Protein AF-A0A2V3ZXF5-F1 (afdb_monomer)

Foldseek 3Di:
DDDDDDDDDDDDDDDDDDDDDDDDDDDDPPPPPVPPDVCNVPPDDDPFKQKFKFKAWPVDVVRVVRRVLRRLLRSLVSVPLAQDCLFQLVVCVVVDDLSVVLVVVLSVVSSVPDDQKDWDDWDDDPTMTMTMIIHGPVVVVVVVVVLLVVLLVQLVVLLVQLVVCLVVLALLSNLQSLLVSCVSCSSPRRDQSWDDDPNDTDRSNVSSLVSNLCSCPQKAKEKVVQEAEDEAQAKGPAWIKIFIDRVPAAHFQFWKDKDWPFFDADWDDTFGAHRRNITTIIGGGGFGPDQKTKMKMWGPLCVSNVDPDPRSVVSNVVNDDTHMYMHIYGYDDDAFEEEEDEPPDDDPVLVVLVVVLVVVRRYDYDPDLVPGQKYKYKYKDKDWDDWDDDPVAIKTKIFMKIKIWIAGSPPRHTQDIDMDGGQIDIDGPPDDPVRRVVVSVVVVSVVCSVVVNVRSSVGHDDGDPPDDDDDDDDDDDDDDDDDPDDDDPDDDAPCAQWQFKQFCQVVAQQGPVPPRLFRFAFDPPQAFGWDQDALQSGGIWTFGAFRHKTKRQFDSCFWPAKKKKKWKWFAQAKWWQKAFPDPFPWTWMAHNVQWTWTKHAAPVGDMDIDTFNQVDRRNPRDIKMWMWTWHDDPQWIWIWIDILLHTRDTDIGRGDGGRHGRTMMMGQAYPNVRIGGGGIIRTIIMGSHGDDSVSSNVVNVVRD

Secondary structure (DSSP, 8-state):
---------------------S---------------GGGTSPPP-SSEEEEEEEEETTSTTHHHHHHHHHHHHHHHHT--PPPTTSHHHHHHTT-SHHHHHHHHHHHHHHHH----EEEEEEE-SSEEEEEEEEEHHHHHHHHHHHHHHHHHHHHHHHHHHHHHHHTT-HHHHHHHHHHHHHHHTT-TTS--EEEETTEEEEHHHHHHHHHHTTTTTEEEEEESSEEEE-TT---SSPEEEEEEETTEE-TT-EEEEEEEES-EEE-S-EE--TTSEEEE-EEEE----SEEEEEEEE-HHHHH----HHHHHHHTT------EEEEEEE---PEEEEEEE-SS--HHHHHHHHHHHHHTTEEE-S-GGG-SEEEEEEEEEEEEEEE--SSSPEEEEEEEEEEEEEETTT--EEEEEEEEEEEEEEETTS-HHHHHHHHHHHHHHHHHHHHHHHHTT------TT-PPPPP--------------------SS-TTEEEEE--TTSS---TTS-GGGPPEE-GGGPPEEES--TTSSS-EEEEESS--EEESS-S--SSS-EEEEEEEEEEEEEEEEEESSTTSSEEEE-TTSEEEEEEE-TTS-EEEEEEE-SS-SSSSSEEEEEEEEEE-SS-EEEEEEETTEEEEEEEE-------TT--EEESEETTTTEE-EEEEEEEEEESSPPPHHHHHHHHHHH-

Structure (mmCIF, N/CA/C/O backbone):
data_AF-A0A2V3ZXF5-F1
#
_entry.id   AF-A0A2V3ZXF5-F1
#
loop_
_atom_site.group_PDB
_atom_site.id
_atom_site.type_symbol
_atom_site.label_atom_id
_atom_site.label_alt_id
_atom_site.label_comp_id
_atom_site.label_asym_id
_atom_site.label_entity_id
_atom_site.label_seq_id
_atom_site.pdbx_PDB_ins_code
_atom_site.Cartn_x
_atom_site.Cartn_y
_atom_site.Cartn_z
_atom_site.occupancy
_atom_site.B_iso_or_equiv
_atom_site.auth_seq_id
_atom_site.auth_comp_id
_atom_site.auth_asym_id
_atom_site.auth_atom_id
_atom_site.pdbx_PDB_model_num
ATOM 1 N N . MET A 1 1 ? -70.735 -18.512 -19.582 1.00 36.88 1 MET A N 1
ATOM 2 C CA . MET A 1 1 ? -70.522 -19.973 -19.599 1.00 36.88 1 MET A CA 1
ATOM 3 C C . MET A 1 1 ? -70.845 -20.472 -18.200 1.00 36.88 1 MET A C 1
ATOM 5 O O . MET A 1 1 ? -70.340 -19.897 -17.247 1.00 36.88 1 MET A O 1
ATOM 9 N N . ASN A 1 2 ? -71.809 -21.387 -18.110 1.00 31.55 2 ASN A N 1
ATOM 10 C CA . ASN A 1 2 ? -72.437 -21.898 -16.887 1.00 31.55 2 ASN A CA 1
ATOM 11 C C . ASN A 1 2 ? -71.451 -22.500 -15.875 1.00 31.55 2 ASN A C 1
ATOM 13 O O . ASN A 1 2 ? -70.348 -22.866 -16.258 1.00 31.55 2 ASN A O 1
ATOM 17 N N . PHE A 1 3 ? -71.940 -22.656 -14.638 1.00 29.50 3 PHE A N 1
ATOM 18 C CA . PHE A 1 3 ? -71.774 -23.775 -13.683 1.00 29.50 3 PHE A CA 1
ATOM 19 C C . PHE A 1 3 ? -71.417 -23.253 -12.281 1.00 29.50 3 PHE A C 1
ATOM 21 O O . PHE A 1 3 ? -70.541 -22.415 -12.141 1.00 29.50 3 PHE A O 1
ATOM 28 N N . LEU A 1 4 ? -71.964 -23.744 -11.172 1.00 30.19 4 LEU A N 1
ATOM 29 C CA . LEU A 1 4 ? -73.236 -24.394 -10.863 1.00 30.19 4 LEU A CA 1
ATOM 30 C C . LEU A 1 4 ? -73.344 -24.303 -9.334 1.00 30.19 4 LEU A C 1
ATOM 32 O O . LEU A 1 4 ? -72.356 -24.479 -8.625 1.00 30.19 4 LEU A O 1
ATOM 36 N N . VAL A 1 5 ? -74.535 -23.993 -8.837 1.00 32.97 5 VAL A N 1
ATOM 37 C CA . VAL A 1 5 ? -74.861 -23.951 -7.410 1.00 32.97 5 VAL A CA 1
ATOM 38 C C . VAL A 1 5 ? -74.824 -25.366 -6.842 1.00 32.97 5 VAL A C 1
ATOM 40 O O . VAL A 1 5 ? -75.527 -26.229 -7.358 1.00 32.97 5 VAL A O 1
ATOM 43 N N . LEU A 1 6 ? -74.119 -25.591 -5.730 1.00 31.28 6 LEU A N 1
ATOM 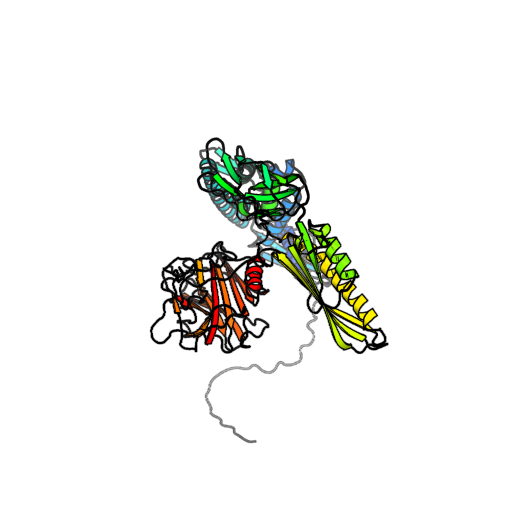44 C CA . LEU A 1 6 ? -74.412 -26.715 -4.842 1.00 31.28 6 LEU A CA 1
ATOM 45 C C . LEU A 1 6 ? -74.282 -26.307 -3.373 1.00 31.28 6 LEU A C 1
ATOM 47 O O . LEU A 1 6 ? -73.285 -25.773 -2.902 1.00 31.28 6 LEU A O 1
ATOM 51 N N . ASN A 1 7 ? -75.390 -26.564 -2.697 1.00 29.70 7 ASN A N 1
ATOM 52 C CA . ASN A 1 7 ? -75.781 -26.229 -1.345 1.00 29.70 7 ASN A CA 1
ATOM 53 C C . ASN A 1 7 ? -75.488 -27.434 -0.434 1.00 29.70 7 ASN A C 1
ATOM 55 O O . ASN A 1 7 ? -75.840 -28.553 -0.813 1.00 29.70 7 ASN A O 1
ATOM 59 N N . LYS A 1 8 ? -74.939 -27.238 0.774 1.00 32.84 8 LYS A N 1
ATOM 60 C CA . LYS A 1 8 ? -75.221 -28.138 1.908 1.00 32.84 8 LYS A CA 1
ATOM 61 C C . LYS A 1 8 ? -74.955 -27.488 3.270 1.00 32.84 8 LYS A C 1
ATOM 63 O O . LYS A 1 8 ? -73.946 -26.836 3.499 1.00 32.84 8 LYS A O 1
ATOM 68 N N . LYS A 1 9 ? -75.944 -27.698 4.140 1.00 31.55 9 LYS A N 1
ATOM 69 C CA . LYS A 1 9 ? -76.177 -27.151 5.482 1.00 31.55 9 LYS A CA 1
ATOM 70 C C . LYS A 1 9 ? -75.156 -27.614 6.532 1.00 31.55 9 LYS A C 1
ATOM 72 O O . LYS A 1 9 ? -74.764 -28.776 6.525 1.00 31.55 9 LYS A O 1
ATOM 77 N N . GLY A 1 10 ? -74.903 -26.751 7.519 1.00 29.62 10 GLY A N 1
ATOM 78 C CA . GLY A 1 10 ? -74.313 -27.092 8.819 1.00 29.62 10 GLY A CA 1
ATOM 79 C C . GLY A 1 10 ? -74.367 -25.907 9.794 1.00 29.62 10 GLY A C 1
ATOM 80 O O . GLY A 1 10 ? -73.626 -24.950 9.644 1.00 29.62 10 GLY A O 1
ATOM 81 N N . THR A 1 11 ? -75.294 -25.972 10.748 1.00 31.72 11 THR A N 1
ATOM 82 C CA . THR A 1 11 ? -75.564 -25.099 11.918 1.00 31.72 11 THR A CA 1
ATOM 83 C C . THR A 1 11 ? -74.302 -24.680 12.704 1.00 31.72 11 THR A C 1
ATOM 85 O O . THR A 1 11 ? -73.420 -25.512 12.860 1.00 31.72 11 THR A O 1
ATOM 88 N N . SER A 1 12 ? -74.144 -23.474 13.281 1.00 32.31 12 SER A N 1
ATOM 89 C CA . SER A 1 12 ? -74.841 -22.954 14.482 1.00 32.31 12 SER A CA 1
ATOM 90 C C . SER A 1 12 ? -74.330 -21.530 14.856 1.00 32.31 12 SER A C 1
ATOM 92 O O . SER A 1 12 ? -73.117 -21.372 14.867 1.00 32.31 12 SER A O 1
ATOM 94 N N . ARG A 1 13 ? -75.238 -20.598 15.251 1.00 30.70 13 ARG A N 1
ATOM 95 C CA . ARG A 1 13 ? -75.102 -19.402 16.159 1.00 30.70 13 ARG A CA 1
ATOM 96 C C . ARG A 1 13 ? -73.956 -18.387 15.864 1.00 30.70 13 ARG A C 1
ATOM 98 O O . ARG A 1 13 ? -72.824 -18.787 15.704 1.00 30.70 13 ARG A O 1
ATOM 105 N N . SER A 1 14 ? -74.098 -17.054 15.832 1.00 31.34 14 SER A N 1
ATOM 106 C CA . SER A 1 14 ? -75.014 -16.101 16.484 1.00 31.34 14 SER A CA 1
ATOM 107 C C . SER A 1 14 ? -74.796 -14.654 15.968 1.00 31.34 14 SER A C 1
ATOM 109 O O . SER A 1 14 ? -73.681 -14.287 15.618 1.00 31.34 14 SER A O 1
ATOM 111 N N . SER A 1 15 ? -75.866 -13.847 16.042 1.00 33.00 15 SER A N 1
ATOM 112 C CA . SER A 1 15 ? -75.938 -12.386 16.292 1.00 33.00 15 SER A CA 1
ATOM 113 C C . SER A 1 15 ? -75.373 -11.347 15.295 1.00 33.00 15 SER A C 1
ATOM 115 O O . SER A 1 15 ? -74.208 -10.973 15.347 1.00 33.00 15 SER A O 1
ATOM 117 N N . LEU A 1 16 ? -76.306 -10.763 14.525 1.00 35.88 16 LEU A N 1
ATOM 118 C CA . LEU A 1 16 ? -76.646 -9.322 14.504 1.00 35.88 16 LEU A CA 1
ATOM 119 C C . LEU A 1 16 ? -75.506 -8.292 14.410 1.00 35.88 16 LEU A C 1
ATOM 121 O O . LEU A 1 16 ? -75.200 -7.680 15.419 1.00 35.88 16 LEU A O 1
ATOM 125 N N . TRP A 1 17 ? -75.019 -7.972 13.207 1.00 33.84 17 TRP A N 1
ATOM 126 C CA . TRP A 1 17 ? -74.450 -6.646 12.895 1.00 33.84 17 TRP A CA 1
ATOM 127 C C . TRP A 1 17 ? -74.629 -6.351 11.400 1.00 33.84 17 TRP A C 1
ATOM 129 O O . TRP A 1 17 ? -73.886 -6.874 10.581 1.00 33.84 17 TRP A O 1
ATOM 139 N N . THR A 1 18 ? -75.641 -5.564 11.026 1.00 36.12 18 THR A N 1
ATOM 140 C CA . THR A 1 18 ? -75.717 -4.803 9.757 1.00 36.12 18 THR A CA 1
ATOM 141 C C . THR A 1 18 ? -77.003 -3.979 9.758 1.00 36.12 18 THR A C 1
ATOM 143 O O . THR A 1 18 ? -78.056 -4.507 9.431 1.00 36.12 18 THR A O 1
ATOM 146 N N . LEU A 1 19 ? -76.922 -2.707 10.163 1.00 32.91 19 LEU A N 1
ATOM 147 C CA . LEU A 1 19 ? -77.735 -1.575 9.670 1.00 32.91 19 LEU A CA 1
ATOM 148 C C . LEU A 1 19 ? -77.515 -0.358 10.580 1.00 32.91 19 LEU A C 1
ATOM 150 O O . LEU A 1 19 ? -78.303 -0.068 11.470 1.00 32.91 19 LEU A O 1
ATOM 154 N N . ALA A 1 20 ? -76.412 0.348 10.348 1.00 34.75 20 ALA A N 1
ATOM 155 C CA . ALA A 1 20 ? -76.248 1.747 10.744 1.00 34.75 20 ALA A CA 1
ATOM 156 C C . ALA A 1 20 ? -75.218 2.400 9.810 1.00 34.75 20 ALA A C 1
ATOM 158 O O . ALA A 1 20 ? -74.163 2.871 10.227 1.00 34.75 20 ALA A O 1
ATOM 159 N N . LEU A 1 21 ? -75.512 2.350 8.509 1.00 36.75 21 LEU A N 1
ATOM 160 C CA . LEU A 1 21 ? -74.879 3.197 7.508 1.00 36.75 21 LEU A CA 1
ATOM 161 C C . LEU A 1 21 ? -75.778 4.434 7.351 1.00 36.75 21 LEU A C 1
ATOM 163 O O . LEU A 1 21 ? -76.959 4.291 7.049 1.00 36.75 21 LEU A O 1
ATOM 167 N N . CYS A 1 22 ? -75.190 5.615 7.545 1.00 36.88 22 CYS A N 1
ATOM 168 C CA . CYS A 1 22 ? -75.710 6.928 7.146 1.00 36.88 22 CYS A CA 1
ATOM 169 C C . CYS A 1 22 ? -76.937 7.478 7.901 1.00 36.88 22 CYS A C 1
ATOM 171 O O . CYS A 1 22 ? -78.031 7.481 7.356 1.00 36.88 22 CYS A O 1
ATOM 173 N N . LEU A 1 23 ? -76.733 8.048 9.099 1.00 34.03 23 LEU A N 1
ATOM 174 C CA . LEU A 1 23 ? -77.151 9.422 9.461 1.00 34.03 23 LEU A CA 1
ATOM 175 C C . LEU A 1 23 ? -76.844 9.698 10.948 1.00 34.03 23 LEU A C 1
ATOM 177 O O . LEU A 1 23 ? -77.676 9.510 11.827 1.00 34.03 23 LEU A O 1
ATOM 181 N N . LEU A 1 24 ? -75.633 10.177 11.226 1.00 36.59 24 LEU A N 1
ATOM 182 C CA . LEU A 1 24 ? -75.363 11.091 12.341 1.00 36.59 24 LEU A CA 1
ATOM 183 C C . LEU A 1 24 ? -74.198 11.981 11.903 1.00 36.59 24 LEU A C 1
ATOM 185 O O . LEU A 1 24 ? -73.024 11.746 12.172 1.00 36.59 24 LEU A O 1
ATOM 189 N N . LEU A 1 25 ? -74.587 12.948 11.074 1.00 37.50 25 LEU A N 1
ATOM 190 C CA . LEU A 1 25 ? -73.846 14.155 10.750 1.00 37.50 25 LEU A CA 1
ATOM 191 C C . LEU A 1 25 ? -73.478 14.914 12.035 1.00 37.50 25 LEU A C 1
ATOM 193 O O . LEU A 1 25 ? -74.289 14.996 12.955 1.00 37.50 25 LEU A O 1
ATOM 197 N N . LEU A 1 26 ? -72.306 15.555 11.988 1.00 42.88 26 LEU A N 1
ATOM 198 C CA . LEU A 1 26 ? -71.862 16.668 12.838 1.00 42.88 26 LEU A CA 1
ATOM 199 C C . LEU A 1 26 ? -71.479 16.320 14.285 1.00 42.88 26 LEU A C 1
ATOM 201 O O . LEU A 1 26 ? -72.144 16.709 15.239 1.00 42.88 26 LEU A O 1
ATOM 205 N N . ILE A 1 27 ? -70.291 15.735 14.448 1.00 37.25 27 ILE A N 1
ATOM 206 C CA . ILE A 1 27 ? -69.413 16.149 15.549 1.00 37.25 27 ILE A CA 1
ATOM 207 C C . ILE A 1 27 ? -68.426 17.142 14.923 1.00 37.25 27 ILE A C 1
ATOM 209 O O . ILE A 1 27 ? -67.790 16.790 13.925 1.00 37.25 27 ILE A O 1
ATOM 213 N N . PRO A 1 28 ? -68.320 18.387 15.418 1.00 38.19 28 PRO A N 1
ATOM 214 C CA . PRO A 1 28 ? -67.318 19.307 14.916 1.00 38.19 28 PRO A CA 1
ATOM 215 C C . PRO A 1 28 ? -65.951 18.662 15.139 1.00 38.19 28 PRO A C 1
ATOM 217 O O . PRO A 1 28 ? -65.653 18.190 16.237 1.00 38.19 28 PRO A O 1
ATOM 220 N N . ILE A 1 29 ? -65.119 18.656 14.099 1.00 43.66 29 ILE A N 1
ATOM 221 C CA . ILE A 1 29 ? -63.675 18.547 14.274 1.00 43.66 29 ILE A CA 1
ATOM 222 C C . ILE A 1 29 ? -63.317 19.758 15.131 1.00 43.66 29 ILE A C 1
ATOM 224 O O . ILE A 1 29 ? -63.171 20.871 14.627 1.00 43.66 29 ILE A O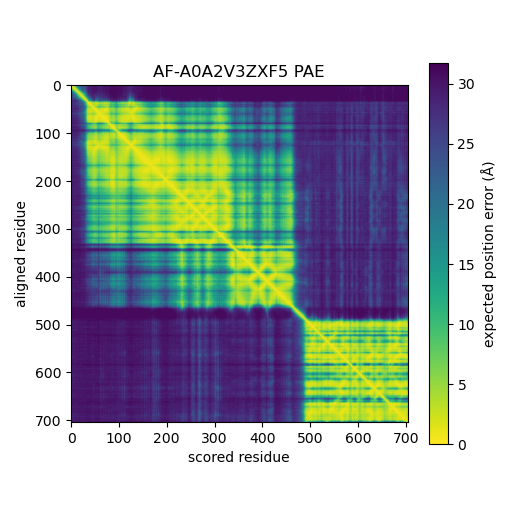 1
ATOM 228 N N . GLN A 1 30 ? -63.264 19.577 16.449 1.00 36.12 30 GLN A N 1
ATOM 229 C CA . GLN A 1 30 ? -62.497 20.485 17.271 1.00 36.12 30 GLN A CA 1
ATOM 230 C C . GLN A 1 30 ? -61.084 20.383 16.707 1.00 36.12 30 GLN A C 1
ATOM 232 O O . GLN A 1 30 ? -60.454 19.328 16.794 1.00 36.12 30 GLN A O 1
ATOM 237 N N . LEU A 1 31 ? -60.613 21.465 16.079 1.00 41.88 31 LEU A N 1
ATOM 238 C CA . LEU A 1 31 ? -59.192 21.763 16.067 1.00 41.88 31 LEU A CA 1
ATOM 239 C C . LEU A 1 31 ? -58.763 21.676 17.533 1.00 41.88 31 LEU A C 1
ATOM 241 O O . LEU A 1 31 ? -58.935 22.623 18.300 1.00 41.88 31 LEU A O 1
ATOM 245 N N . ILE A 1 32 ? -58.241 20.524 17.942 1.00 42.44 32 ILE A N 1
ATOM 246 C CA . ILE A 1 32 ? -57.377 20.463 19.105 1.00 42.44 32 ILE A CA 1
ATOM 247 C C . ILE A 1 32 ? -56.111 21.153 18.613 1.00 42.44 32 ILE A C 1
ATOM 249 O O . ILE A 1 32 ? -55.186 20.512 18.124 1.00 42.44 32 ILE A O 1
ATOM 253 N N . GLY A 1 33 ? -56.098 22.487 18.673 1.00 46.69 33 GLY A N 1
ATOM 254 C CA . GLY A 1 33 ? -54.840 23.195 18.797 1.00 46.69 33 GLY A CA 1
ATOM 255 C C . GLY A 1 33 ? -54.196 22.596 20.033 1.00 46.69 33 GLY A C 1
ATOM 256 O O . GLY A 1 33 ? -54.670 22.836 21.143 1.00 46.69 33 GLY A O 1
ATOM 257 N N . GLN A 1 34 ? -53.218 21.707 19.851 1.00 55.84 34 GLN A N 1
ATOM 258 C CA . GLN A 1 34 ? -52.458 21.196 20.976 1.00 55.84 34 GLN A CA 1
ATOM 259 C C . GLN A 1 34 ? -51.817 22.410 21.633 1.00 55.84 34 GLN A C 1
ATOM 261 O O . GLN A 1 34 ? -50.900 23.008 21.064 1.00 55.84 34 GLN A O 1
ATOM 266 N N . ASN A 1 35 ? -52.364 22.812 22.785 1.00 73.00 35 ASN A N 1
ATOM 267 C CA . ASN A 1 35 ? -51.832 23.899 23.591 1.00 73.00 35 ASN A CA 1
ATOM 268 C C . ASN A 1 35 ? -50.323 23.704 23.686 1.00 73.00 35 ASN A C 1
ATOM 270 O O . ASN A 1 35 ? -49.879 22.649 24.135 1.00 73.00 35 ASN A O 1
ATOM 274 N N . ARG A 1 36 ? -49.562 24.695 23.204 1.00 84.44 36 ARG A N 1
ATOM 275 C CA . ARG A 1 36 ? -48.101 24.636 23.125 1.00 84.44 36 ARG A CA 1
ATOM 276 C C . ARG A 1 36 ? -47.545 24.159 24.476 1.00 84.44 36 ARG A C 1
ATOM 278 O O . ARG A 1 36 ? -47.719 24.882 25.462 1.00 84.44 36 ARG A O 1
ATOM 285 N N . PRO A 1 37 ? -46.911 22.974 24.544 1.00 87.50 37 PRO A N 1
ATOM 286 C CA . PRO A 1 37 ? -46.410 22.434 25.794 1.00 87.50 37 PRO A CA 1
ATOM 287 C C . PRO A 1 37 ? -45.409 23.387 26.438 1.00 87.50 37 PRO A C 1
ATOM 289 O O . PRO A 1 37 ? -44.648 24.075 25.749 1.00 87.50 37 PRO A O 1
ATOM 292 N N . SER A 1 38 ? -45.375 23.409 27.769 1.00 87.75 38 SER A N 1
ATOM 293 C CA . SER A 1 38 ? -44.480 24.297 28.518 1.00 87.75 38 SER A CA 1
ATOM 294 C C . SER A 1 38 ? -43.011 24.085 28.148 1.00 87.75 38 SER A C 1
ATOM 296 O O . SER A 1 38 ? -42.277 25.065 28.060 1.00 87.75 38 SER A O 1
ATOM 298 N N . TRP A 1 39 ? -42.602 22.852 27.823 1.00 89.94 39 TRP A N 1
ATOM 299 C CA . TRP A 1 39 ? -41.227 22.526 27.431 1.00 89.94 39 TRP A CA 1
ATOM 300 C C . TRP A 1 39 ? -40.775 23.168 26.108 1.00 89.94 39 TRP A C 1
ATOM 302 O O . TRP A 1 39 ? -39.578 23.337 25.888 1.00 89.94 39 TRP A O 1
ATOM 312 N N . VAL A 1 40 ? -41.715 23.574 25.244 1.00 88.62 40 VAL A N 1
ATOM 313 C CA . VAL A 1 40 ? -41.435 24.323 24.001 1.00 88.62 40 VAL A CA 1
ATOM 314 C C . VAL A 1 40 ? -41.156 25.807 24.296 1.00 88.62 40 VAL A C 1
ATOM 316 O O . VAL A 1 40 ? -40.613 26.530 23.460 1.00 88.62 40 VAL A O 1
ATOM 319 N N . SER A 1 41 ? -41.552 26.290 25.475 1.00 85.81 41 SER A N 1
ATOM 320 C CA . SER A 1 41 ? -41.386 27.685 25.908 1.00 85.81 41 SER A CA 1
ATOM 321 C C . SER A 1 41 ? -40.292 27.841 26.968 1.00 85.81 41 SER A C 1
ATOM 323 O O . SER A 1 41 ? -39.638 28.880 27.024 1.00 85.81 41 SER A O 1
ATOM 325 N N . SER A 1 42 ? -40.065 26.824 27.801 1.00 85.69 42 SER A N 1
ATOM 326 C CA . SER A 1 42 ? -39.027 26.807 28.829 1.00 85.69 42 SER A CA 1
ATOM 327 C C . SER A 1 42 ? -38.438 25.408 29.007 1.00 85.69 42 SER A C 1
ATOM 329 O O . SER A 1 42 ? -39.150 24.412 29.071 1.00 85.69 42 SER A O 1
ATOM 331 N N . ARG A 1 43 ? -37.109 25.317 29.110 1.00 86.88 43 ARG A N 1
ATOM 332 C CA . ARG A 1 43 ? -36.408 24.035 29.246 1.00 86.88 43 ARG A CA 1
ATOM 333 C C . ARG A 1 43 ? -36.792 23.330 30.562 1.00 86.88 43 ARG A C 1
ATOM 335 O O . ARG A 1 43 ? -36.632 23.936 31.624 1.00 86.88 43 ARG A O 1
ATOM 342 N N . PRO A 1 44 ? -37.216 22.054 30.533 1.00 86.69 44 PRO A N 1
ATOM 343 C CA . PRO A 1 44 ? -37.439 21.266 31.741 1.00 86.69 44 PRO A CA 1
ATOM 344 C C . PRO A 1 44 ? -36.143 21.078 32.538 1.00 86.69 44 PRO A C 1
ATOM 346 O O . PRO A 1 44 ? -35.110 20.705 31.980 1.00 86.69 44 PRO A O 1
ATOM 349 N N . ILE A 1 45 ? -36.196 21.301 33.853 1.00 79.81 45 ILE A N 1
ATOM 350 C CA . ILE A 1 45 ? -35.087 21.005 34.770 1.00 79.81 45 ILE A CA 1
ATOM 351 C C . ILE A 1 45 ? -35.380 19.665 35.437 1.00 79.81 45 ILE A C 1
ATOM 353 O O . ILE A 1 45 ? -36.367 19.533 36.158 1.00 79.81 45 ILE A O 1
ATOM 357 N N . ASN A 1 46 ? -34.517 18.673 35.212 1.00 82.56 46 ASN A N 1
ATOM 358 C CA . ASN A 1 46 ? -34.659 17.350 35.808 1.00 82.56 46 ASN A CA 1
ATOM 359 C C . ASN A 1 46 ? -33.340 16.882 36.444 1.00 82.56 46 ASN A C 1
ATOM 361 O O . ASN A 1 46 ? -32.276 16.895 35.819 1.00 82.56 46 ASN A O 1
ATOM 365 N N . THR A 1 47 ? -33.407 16.461 37.707 1.00 85.25 47 THR A N 1
ATOM 366 C CA . THR A 1 47 ? -32.248 15.964 38.465 1.00 85.25 47 THR A CA 1
ATOM 367 C C . THR A 1 47 ? -31.820 14.559 38.038 1.00 85.25 47 THR A C 1
ATOM 369 O O . THR A 1 47 ? -30.638 14.239 38.140 1.00 85.25 47 THR A O 1
ATOM 372 N N . MET A 1 48 ? -32.744 13.752 37.511 1.00 89.81 48 MET A N 1
ATOM 373 C CA . MET A 1 48 ? -32.517 12.367 37.086 1.00 89.81 48 MET A CA 1
ATOM 374 C C . MET A 1 48 ? -32.199 12.228 35.596 1.00 89.81 48 MET A C 1
ATOM 376 O O . MET A 1 48 ? -31.564 11.251 35.208 1.00 89.81 48 MET A O 1
ATOM 380 N N . TYR A 1 49 ? -32.601 13.190 34.762 1.00 91.75 49 TYR A N 1
ATOM 381 C CA . TYR A 1 49 ? -32.465 13.093 33.307 1.00 91.75 49 TYR A CA 1
ATOM 382 C C . TYR A 1 49 ? -31.700 14.270 32.705 1.00 91.75 49 TYR A C 1
ATOM 384 O O . TYR A 1 49 ? -31.880 15.417 33.116 1.00 91.75 49 TYR A O 1
ATOM 392 N N . TYR A 1 50 ? -30.853 13.980 31.719 1.00 91.31 50 TYR A N 1
ATOM 393 C CA . TYR A 1 50 ? -30.436 14.952 30.714 1.00 91.31 50 TYR A CA 1
ATOM 394 C C . TYR A 1 50 ? -31.600 15.181 29.750 1.00 91.31 50 TYR A C 1
ATOM 396 O O . TYR A 1 50 ? -32.344 14.249 29.450 1.00 91.31 50 TYR A O 1
ATOM 404 N N . THR A 1 51 ? -31.760 16.408 29.276 1.00 91.94 51 THR A N 1
ATOM 405 C CA . THR A 1 51 ? -32.828 16.863 28.386 1.00 91.94 51 THR A CA 1
ATOM 406 C C . THR A 1 51 ? -32.227 17.395 27.089 1.00 91.94 51 THR A C 1
ATOM 408 O O . THR A 1 51 ? -31.297 18.199 27.100 1.00 91.94 51 THR A O 1
ATOM 411 N N . GLY A 1 52 ? -32.772 16.953 25.959 1.00 93.38 52 GLY A N 1
ATOM 412 C CA . GLY A 1 52 ? -32.423 17.447 24.632 1.00 93.38 52 GLY A CA 1
ATOM 413 C C . GLY A 1 52 ? -33.667 17.869 23.874 1.00 93.38 52 GLY A C 1
ATOM 414 O O . GLY A 1 52 ? -34.569 17.058 23.670 1.00 93.38 52 GLY A O 1
ATOM 415 N N . ILE A 1 53 ? -33.716 19.124 23.443 1.00 94.50 53 ILE A N 1
ATOM 416 C CA . ILE A 1 53 ? -34.832 19.693 22.690 1.00 94.50 53 ILE A CA 1
ATOM 417 C C . ILE A 1 53 ? -34.331 20.115 21.313 1.00 94.50 53 ILE A C 1
ATOM 419 O O . ILE A 1 53 ? -33.276 20.731 21.165 1.00 94.50 53 ILE A O 1
ATOM 423 N N . GLY A 1 54 ? -35.083 19.760 20.277 1.00 95.56 54 GLY A N 1
ATOM 424 C CA . GLY A 1 54 ? -34.720 20.059 18.900 1.00 95.56 54 GLY A CA 1
ATOM 425 C C . GLY A 1 54 ? -35.896 20.564 18.093 1.00 95.56 54 GLY A C 1
ATOM 426 O O . GLY A 1 54 ? -37.018 20.101 18.264 1.00 95.56 54 GLY A O 1
ATOM 427 N N . TYR A 1 55 ? -35.599 21.496 17.192 1.00 95.12 55 TYR A N 1
ATOM 428 C CA . TYR A 1 55 ? -36.576 22.211 16.378 1.00 95.12 55 TYR A CA 1
ATOM 429 C C . TYR A 1 55 ? -36.147 22.253 14.907 1.00 95.12 55 TYR A C 1
ATOM 431 O O . TYR A 1 55 ? -34.979 22.525 14.591 1.00 95.12 55 TYR A O 1
ATOM 439 N N . ALA A 1 56 ? -37.097 22.044 14.004 1.00 97.12 56 ALA A N 1
ATOM 440 C CA . ALA A 1 56 ? -36.940 22.319 12.583 1.00 97.12 56 ALA A CA 1
ATOM 441 C C . ALA A 1 56 ? -38.208 22.952 12.002 1.00 97.12 56 ALA A C 1
ATOM 443 O O . ALA A 1 56 ? -39.316 22.691 12.473 1.00 97.12 56 ALA A O 1
ATOM 444 N N . GLU A 1 57 ? -38.032 23.753 10.956 1.00 96.19 57 GLU A N 1
ATOM 445 C CA . GLU A 1 57 ? -39.154 24.256 10.166 1.00 96.19 57 GLU A CA 1
ATOM 446 C C . GLU A 1 57 ? -39.641 23.156 9.230 1.00 96.19 57 GLU A C 1
ATOM 448 O O . GLU A 1 57 ? -38.833 22.482 8.590 1.00 96.19 57 GLU A O 1
ATOM 453 N N . LYS A 1 58 ? -40.958 23.005 9.089 1.00 94.25 58 LYS A N 1
ATOM 454 C CA . LYS A 1 58 ? -41.565 22.045 8.154 1.00 94.25 58 LYS A CA 1
ATOM 455 C C . LYS A 1 58 ? -41.292 22.375 6.684 1.00 94.25 58 LYS A C 1
ATOM 457 O O . LYS A 1 58 ? -41.456 21.515 5.827 1.00 94.25 58 LYS A O 1
ATOM 462 N N . SER A 1 59 ? -40.849 23.602 6.402 1.00 95.00 59 SER A N 1
ATOM 463 C CA . SER A 1 59 ? -40.350 24.034 5.091 1.00 95.00 59 SER A CA 1
ATOM 464 C C . SER A 1 59 ? -39.058 23.314 4.683 1.00 95.00 59 SER A C 1
ATOM 466 O O . SER A 1 59 ? -38.747 23.231 3.495 1.00 95.00 59 SER A O 1
ATOM 468 N N . GLN A 1 60 ? -38.293 22.802 5.652 1.00 94.31 60 GLN A N 1
ATOM 469 C CA . GLN A 1 60 ? -37.019 22.137 5.414 1.00 94.31 60 GLN A CA 1
ATOM 470 C C . GLN A 1 60 ? -37.241 20.675 5.026 1.00 94.31 60 GLN A C 1
ATOM 472 O O . GLN A 1 60 ? -37.975 19.936 5.685 1.00 94.31 60 GLN A O 1
ATOM 477 N N . GLU A 1 61 ? -36.549 20.224 3.981 1.00 91.75 61 GLU A N 1
ATOM 478 C CA . GLU A 1 61 ? -36.491 18.801 3.655 1.00 91.75 61 GLU A CA 1
ATOM 479 C C . GLU A 1 61 ? -35.916 18.019 4.849 1.00 91.75 61 GLU A C 1
ATOM 481 O O . GLU A 1 61 ? -35.001 18.486 5.533 1.00 91.75 61 GLU A O 1
ATOM 486 N N . ASP A 1 62 ? -36.469 16.837 5.136 1.00 94.38 62 ASP A N 1
ATOM 487 C CA . ASP A 1 62 ? -36.055 16.011 6.276 1.00 94.38 62 ASP A CA 1
ATOM 488 C C . ASP A 1 62 ? -36.170 16.713 7.657 1.00 94.38 62 ASP A C 1
ATOM 490 O O . ASP A 1 62 ? -35.451 16.355 8.599 1.00 94.38 62 ASP A O 1
ATOM 494 N N . TYR A 1 63 ? -37.090 17.676 7.828 1.00 95.00 63 TYR A N 1
ATOM 495 C CA . TYR A 1 63 ? -37.274 18.447 9.073 1.00 95.00 63 TYR A CA 1
ATOM 496 C C . TYR A 1 63 ? -37.302 17.581 10.347 1.00 95.00 63 TYR A C 1
ATOM 498 O O . TYR A 1 63 ? -36.664 17.919 11.344 1.00 95.00 63 TYR A O 1
ATOM 506 N N . MET A 1 64 ? -37.938 16.404 10.313 1.00 94.44 64 MET A N 1
ATOM 507 C CA . MET A 1 64 ? -37.959 15.467 11.446 1.00 94.44 64 MET A CA 1
ATOM 508 C C . MET A 1 64 ? -36.552 14.978 11.833 1.00 94.44 64 MET A C 1
ATOM 510 O O . MET A 1 64 ? -36.208 14.920 13.017 1.00 94.44 64 MET A O 1
ATOM 514 N N . LYS A 1 65 ? -35.701 14.662 10.844 1.00 94.75 65 LYS A N 1
ATOM 515 C CA . LYS A 1 65 ? -34.301 14.263 11.074 1.00 94.75 65 LYS A CA 1
ATOM 516 C C . LYS A 1 65 ? -33.469 15.446 11.567 1.00 94.75 65 LYS A C 1
ATOM 518 O O . LYS A 1 65 ? -32.573 15.258 12.391 1.00 94.75 65 LYS A O 1
ATOM 523 N N . ILE A 1 66 ? -33.742 16.657 11.078 1.00 95.69 66 ILE A N 1
ATOM 524 C CA . ILE A 1 66 ? -33.074 17.887 11.531 1.00 95.69 66 ILE A CA 1
ATOM 525 C C . ILE A 1 66 ? -33.405 18.158 13.003 1.00 95.69 66 ILE A C 1
ATOM 527 O O . ILE A 1 66 ? -32.483 18.343 13.800 1.00 95.69 66 ILE A O 1
ATOM 531 N N . ALA A 1 67 ? -34.686 18.114 13.377 1.00 94.75 67 ALA A N 1
ATOM 532 C CA . ALA A 1 67 ? -35.136 18.302 14.754 1.00 94.75 67 ALA A CA 1
ATOM 533 C C . ALA A 1 67 ? -34.517 17.250 15.683 1.00 94.75 67 ALA A C 1
ATOM 535 O O . ALA A 1 67 ? -33.920 17.609 16.696 1.00 94.75 67 ALA A O 1
ATOM 536 N N . LYS A 1 68 ? -34.530 15.965 15.294 1.00 94.62 68 LYS A N 1
ATOM 537 C CA . LYS A 1 68 ? -33.862 14.900 16.060 1.00 94.62 68 LYS A CA 1
ATOM 538 C C . LYS A 1 68 ? -32.367 15.176 16.251 1.00 94.62 68 LYS A C 1
ATOM 540 O O . LYS A 1 68 ? -31.871 15.102 17.370 1.00 94.62 68 LYS A O 1
ATOM 545 N N . ARG A 1 69 ? -31.640 15.532 15.188 1.00 92.81 69 ARG A N 1
ATOM 546 C CA . ARG A 1 69 ? -30.197 15.828 15.255 1.00 92.81 69 ARG A CA 1
ATOM 547 C C . ARG A 1 69 ? -29.890 16.998 16.190 1.00 92.81 69 ARG A C 1
ATOM 549 O O . ARG A 1 69 ? -28.935 16.929 16.958 1.00 92.81 69 ARG A O 1
ATOM 556 N N . LYS A 1 70 ? -30.703 18.058 16.143 1.00 94.19 70 LYS A N 1
ATOM 557 C CA . LYS A 1 70 ? -30.578 19.207 17.048 1.00 94.19 70 LYS A CA 1
ATOM 558 C C . LYS A 1 70 ? -30.866 18.818 18.497 1.00 94.19 70 LYS A C 1
ATOM 560 O O . LYS A 1 70 ? -30.090 19.206 19.359 1.00 94.19 70 LYS A O 1
ATOM 565 N N . ALA A 1 71 ? -31.882 17.991 18.749 1.00 93.69 71 ALA A N 1
ATOM 566 C CA . ALA A 1 71 ? -32.181 17.503 20.094 1.00 93.69 71 ALA A CA 1
ATOM 567 C C . ALA A 1 71 ? -31.048 16.650 20.675 1.00 93.69 71 ALA A C 1
ATOM 569 O O . ALA A 1 71 ? -30.688 16.825 21.832 1.00 93.69 71 ALA A O 1
ATOM 570 N N . LEU A 1 72 ? -30.436 15.773 19.871 1.00 91.25 72 LEU A N 1
ATOM 571 C CA . LEU A 1 72 ? -29.264 15.000 20.300 1.00 91.25 72 LEU A CA 1
ATOM 572 C C . LEU A 1 72 ? -28.043 15.898 20.535 1.00 91.25 72 LEU A C 1
ATOM 574 O O . LEU A 1 72 ? -27.302 15.694 21.491 1.00 91.25 72 LEU A O 1
ATOM 578 N N . SER A 1 73 ? -27.843 16.921 19.700 1.00 90.06 73 SER A N 1
ATOM 579 C CA . SER A 1 73 ? -26.789 17.916 19.920 1.00 90.06 73 SER A CA 1
ATOM 580 C C . SER A 1 73 ? -26.985 18.690 21.223 1.00 90.06 73 SER A C 1
ATOM 582 O O . SER A 1 73 ? -26.009 18.947 21.927 1.00 90.06 73 SER A O 1
ATOM 584 N N . ASP A 1 74 ? -28.224 19.071 21.524 1.00 90.31 74 ASP A N 1
ATOM 585 C CA . ASP A 1 74 ? -28.611 19.754 22.756 1.00 90.31 74 ASP A CA 1
ATOM 586 C C . ASP A 1 74 ? -28.425 18.833 23.977 1.00 90.31 74 ASP A C 1
ATOM 588 O O . ASP A 1 74 ? -27.768 19.217 24.944 1.00 90.31 74 ASP A O 1
ATOM 592 N N . LEU A 1 75 ? -28.851 17.568 23.881 1.00 90.12 75 LEU A N 1
ATOM 593 C CA . LEU A 1 75 ? -28.640 16.538 24.905 1.00 90.12 75 LEU A CA 1
ATOM 594 C C . LEU A 1 75 ? -27.149 16.350 25.238 1.00 90.12 75 LEU A C 1
ATOM 596 O O . LEU A 1 75 ? -26.758 16.403 26.401 1.00 90.12 75 LEU A O 1
ATOM 600 N N . VAL A 1 76 ? -26.302 16.180 24.216 1.00 87.38 76 VAL A N 1
ATOM 601 C CA . VAL A 1 76 ? -24.842 16.034 24.376 1.00 87.38 76 VAL A CA 1
ATOM 602 C C . VAL A 1 76 ? -24.211 17.290 24.977 1.00 87.38 76 VAL A C 1
ATOM 604 O O . VAL A 1 76 ? -23.225 17.192 25.705 1.00 87.38 76 VAL A O 1
ATOM 607 N N . SER A 1 77 ? -24.765 18.474 24.709 1.00 83.75 77 SER A N 1
ATOM 608 C CA . SER A 1 77 ? -24.264 19.711 25.311 1.00 83.75 77 SER A CA 1
ATOM 609 C C . SER A 1 77 ? -24.509 19.772 26.824 1.00 83.75 77 SER A C 1
ATOM 611 O O . SER A 1 77 ? -23.645 20.266 27.546 1.00 83.75 77 SER A O 1
ATOM 613 N N . GLU A 1 78 ? -25.609 19.186 27.317 1.00 81.25 78 GLU A N 1
ATOM 614 C CA . GLU A 1 78 ? -25.890 19.075 28.758 1.00 81.25 78 GLU A CA 1
ATOM 615 C C . GLU A 1 78 ? -24.977 18.058 29.459 1.00 81.25 78 GLU A C 1
ATOM 617 O O . GLU A 1 78 ? -24.706 18.173 30.654 1.00 81.25 78 GLU A O 1
ATOM 622 N N . ILE A 1 79 ? -24.454 17.077 28.719 1.00 80.50 79 ILE A N 1
ATOM 623 C CA . ILE A 1 79 ? -23.484 16.098 29.233 1.00 80.50 79 ILE A CA 1
ATOM 624 C C . ILE A 1 79 ? -22.110 16.750 29.511 1.00 80.50 79 ILE A C 1
ATOM 626 O O . ILE A 1 79 ? -21.275 16.137 30.168 1.00 80.50 79 ILE A O 1
ATOM 630 N N . GLU A 1 80 ? -21.915 18.010 29.101 1.00 64.81 80 GLU A N 1
ATOM 631 C CA . GLU A 1 80 ? -20.740 18.865 29.306 1.00 64.81 80 GLU A CA 1
ATOM 632 C C . GLU A 1 80 ? -19.399 18.162 29.023 1.00 64.81 80 GLU A C 1
ATOM 634 O O . GLU A 1 80 ? -18.807 17.485 29.866 1.00 64.81 80 GLU A O 1
ATOM 639 N N . VAL A 1 81 ? -18.849 18.385 27.826 1.00 65.50 81 VAL A N 1
ATOM 640 C CA . VAL A 1 81 ? -17.511 17.904 27.442 1.00 65.50 81 VAL A CA 1
ATOM 641 C C . VAL A 1 81 ? -16.442 18.777 28.118 1.00 65.50 81 VAL A C 1
ATOM 643 O O . VAL A 1 81 ? -15.783 19.593 27.473 1.00 65.50 81 VAL A O 1
ATOM 646 N N . LYS A 1 82 ? -16.284 18.656 29.443 1.00 72.50 82 LYS A N 1
ATOM 647 C CA . LYS A 1 82 ? -15.199 19.331 30.173 1.00 72.50 82 LYS A CA 1
ATOM 648 C C . LYS A 1 82 ? -13.851 18.765 29.746 1.00 72.50 82 LYS A C 1
ATOM 650 O O . LYS A 1 82 ? -13.697 17.552 29.596 1.00 72.50 82 LYS A O 1
ATOM 655 N N . VAL A 1 83 ? -12.870 19.649 29.595 1.00 80.94 83 VAL A N 1
ATOM 656 C CA . VAL A 1 83 ? -11.463 19.268 29.450 1.00 80.94 83 VAL A CA 1
ATOM 657 C C . VAL A 1 83 ? -10.861 19.183 30.846 1.00 80.94 83 VAL A C 1
ATOM 659 O O . VAL A 1 83 ? -10.856 20.165 31.584 1.00 80.94 83 VAL A O 1
ATOM 662 N N . ALA A 1 84 ? -10.394 18.002 31.236 1.00 86.00 84 ALA A N 1
ATOM 663 C CA . ALA A 1 84 ? -9.716 17.822 32.512 1.00 86.00 84 ALA A CA 1
ATOM 664 C C . ALA A 1 84 ? -8.269 18.337 32.438 1.00 86.00 84 ALA A C 1
ATOM 666 O O . ALA A 1 84 ? -7.599 18.153 31.422 1.00 86.00 84 ALA A O 1
ATOM 667 N N . SER A 1 85 ? -7.750 18.907 33.529 1.00 85.81 85 SER A N 1
ATOM 668 C CA . SER A 1 85 ? -6.399 19.498 33.576 1.00 85.81 85 SER A CA 1
ATOM 669 C C . SER A 1 85 ? -5.275 18.506 33.246 1.00 85.81 85 SER A C 1
ATOM 671 O O . SER A 1 85 ? -4.290 18.876 32.621 1.00 85.81 85 SER A O 1
ATOM 673 N N . ASN A 1 86 ? -5.441 17.228 33.600 1.00 87.00 86 ASN A N 1
ATOM 674 C CA . ASN A 1 86 ? -4.454 16.175 33.317 1.00 87.00 86 ASN A CA 1
ATOM 675 C C . ASN A 1 86 ? -4.786 15.359 32.054 1.00 87.00 86 ASN A C 1
ATOM 677 O O . ASN A 1 86 ? -4.226 14.284 31.845 1.00 87.00 86 ASN A O 1
ATOM 681 N N . SER A 1 87 ? -5.723 15.837 31.230 1.00 90.75 87 SER A N 1
ATOM 682 C CA . SER A 1 87 ? -6.077 15.193 29.964 1.00 90.75 87 SER A CA 1
ATOM 683 C C . SER A 1 87 ? -5.053 15.493 28.870 1.00 90.75 87 SER A C 1
ATOM 685 O O . SER A 1 87 ? -4.418 16.550 28.878 1.00 90.75 87 SER A O 1
ATOM 687 N N . LEU A 1 88 ? -4.941 14.594 27.887 1.00 90.31 88 LEU A N 1
ATOM 688 C CA . LEU A 1 88 ? -4.034 14.796 26.755 1.00 90.31 88 LEU A CA 1
ATOM 689 C C . LEU A 1 88 ? -4.409 16.047 25.958 1.00 90.31 88 LEU A C 1
ATOM 691 O O . LEU A 1 88 ? -3.532 16.778 25.507 1.00 90.31 88 LEU A O 1
ATOM 695 N N . LEU A 1 89 ? -5.705 16.329 25.816 1.00 87.56 89 LEU A N 1
ATOM 696 C CA . LEU A 1 89 ? -6.166 17.522 25.116 1.00 87.56 89 LEU A CA 1
ATOM 697 C C . LEU A 1 89 ? -5.661 18.814 25.775 1.00 87.56 89 LEU A C 1
ATOM 699 O O . LEU A 1 89 ? -5.282 19.732 25.055 1.00 87.56 89 LEU A O 1
ATOM 703 N N . ASN A 1 90 ? -5.581 18.859 27.110 1.00 86.00 90 ASN A N 1
ATOM 704 C CA . ASN A 1 90 ? -5.010 20.000 27.827 1.00 86.00 90 ASN A CA 1
ATOM 705 C C . ASN A 1 90 ? -3.512 20.170 27.513 1.00 86.00 90 ASN A C 1
ATOM 707 O O . ASN A 1 90 ? -3.071 21.262 27.183 1.00 86.00 90 ASN A O 1
ATOM 711 N N . THR A 1 91 ? -2.740 19.078 27.493 1.00 82.69 91 THR A N 1
ATOM 712 C CA . THR A 1 91 ? -1.315 19.105 27.100 1.00 82.69 91 THR A CA 1
ATOM 713 C C . THR A 1 91 ? -1.098 19.563 25.649 1.00 82.69 91 THR A C 1
ATOM 715 O O . THR A 1 91 ? -0.045 20.095 25.298 1.00 82.69 91 THR A O 1
ATOM 718 N N . LEU A 1 92 ? -2.082 19.350 24.774 1.00 80.00 92 LEU A N 1
ATOM 719 C CA . LEU A 1 92 ? -2.027 19.775 23.374 1.00 80.00 92 LEU A CA 1
ATOM 720 C C . LEU A 1 92 ? -2.427 21.247 23.182 1.00 80.00 92 LEU A C 1
ATOM 722 O O . LEU A 1 92 ? -2.010 21.852 22.195 1.00 80.00 92 LEU A O 1
ATOM 726 N N . GLU A 1 93 ? -3.203 21.832 24.099 1.00 69.25 93 GLU A N 1
ATOM 727 C CA . GLU A 1 93 ? -3.612 23.245 24.046 1.00 69.25 93 GLU A CA 1
ATOM 728 C C . GLU A 1 93 ? -2.444 24.212 24.186 1.00 69.25 93 GLU A C 1
ATOM 730 O O . GLU A 1 93 ? -2.403 25.211 23.464 1.00 69.25 93 GLU A O 1
ATOM 735 N N . ASP A 1 94 ? -1.442 23.854 24.986 1.00 60.31 94 ASP A N 1
ATOM 736 C CA . ASP A 1 94 ? -0.213 24.636 25.141 1.00 60.31 94 ASP A CA 1
ATOM 737 C C . ASP A 1 94 ? 0.594 24.760 23.825 1.00 60.31 94 ASP A C 1
ATOM 739 O O . ASP A 1 94 ? 1.505 25.581 23.729 1.00 60.31 94 ASP A O 1
ATOM 743 N N . ASN A 1 95 ? 0.248 23.988 22.780 1.00 56.56 95 ASN A N 1
ATOM 744 C CA . ASN A 1 95 ? 0.965 23.912 21.499 1.00 56.56 95 ASN A CA 1
ATOM 745 C C . ASN A 1 95 ? 0.207 24.490 20.270 1.00 56.56 95 ASN A C 1
ATOM 747 O O . ASN A 1 95 ? 0.720 24.405 19.151 1.00 56.56 95 ASN A O 1
ATOM 751 N N . GLY A 1 96 ? -0.969 25.118 20.441 1.00 59.91 96 GLY A N 1
ATOM 752 C CA . GLY A 1 96 ? -1.718 25.826 19.376 1.00 59.91 96 GLY A CA 1
ATOM 753 C C . GLY A 1 96 ? -2.552 24.951 18.411 1.00 59.91 96 GLY A C 1
ATOM 754 O O . GLY A 1 96 ? -2.471 23.732 18.464 1.00 59.91 96 GLY A O 1
ATOM 755 N N . GLN A 1 97 ? -3.384 25.611 17.568 1.00 57.22 97 GLN A N 1
ATOM 756 C CA . GLN A 1 97 ? -4.320 25.213 16.463 1.00 57.22 97 GLN A CA 1
ATOM 757 C C . GLN A 1 97 ? -4.999 23.814 16.416 1.00 57.22 97 GLN A C 1
ATOM 759 O O . GLN A 1 97 ? -6.111 23.704 15.903 1.00 57.22 97 GLN A O 1
ATOM 764 N N . VAL A 1 98 ? -4.385 22.748 16.924 1.00 63.09 98 VAL A N 1
ATOM 765 C CA . VAL A 1 98 ? -4.836 21.352 16.828 1.00 63.09 98 VAL A CA 1
ATOM 766 C C . VAL A 1 98 ? -5.960 21.027 17.830 1.00 63.09 98 VAL A C 1
ATOM 768 O O . VAL A 1 98 ? -6.861 20.256 17.500 1.00 63.09 98 VAL A O 1
ATOM 771 N N . SER A 1 99 ? -5.973 21.657 19.014 1.00 67.62 99 SER A N 1
ATOM 772 C CA . SER A 1 99 ? -6.979 21.387 20.064 1.00 67.62 99 SER A CA 1
ATOM 773 C C . SER A 1 99 ? -8.422 21.669 19.619 1.00 67.62 99 SER A C 1
ATOM 775 O O . SER A 1 99 ? -9.319 20.868 19.891 1.00 67.62 99 SER A O 1
ATOM 777 N N . THR A 1 100 ? -8.663 22.751 18.869 1.00 72.06 100 THR A N 1
ATOM 778 C CA . THR A 1 100 ? -10.021 23.117 18.429 1.00 72.06 100 THR A CA 1
ATOM 779 C C . THR A 1 100 ? -10.651 22.027 17.561 1.00 72.06 100 THR A C 1
ATOM 781 O O . THR A 1 100 ? -11.790 21.638 17.807 1.00 72.06 100 THR A O 1
ATOM 784 N N . SER A 1 101 ? -9.891 21.453 16.616 1.00 74.06 101 SER A N 1
ATOM 785 C CA . SER A 1 101 ? -10.391 20.348 15.784 1.00 74.06 101 SER A CA 1
ATOM 786 C C . SER A 1 101 ? -10.706 19.105 16.614 1.00 74.06 101 SER A C 1
ATOM 788 O O . SER A 1 101 ? -11.642 18.388 16.276 1.00 74.06 101 SER A O 1
ATOM 790 N N . PHE A 1 102 ? -9.947 18.820 17.676 1.00 79.19 102 PHE A N 1
ATOM 791 C CA . PHE A 1 102 ? -10.213 17.653 18.520 1.00 79.19 102 PHE A CA 1
ATOM 792 C C . PHE A 1 102 ? -11.474 17.827 19.362 1.00 79.19 102 PHE A C 1
ATOM 794 O O . PHE A 1 102 ? -12.255 16.888 19.470 1.00 79.19 102 PHE A O 1
ATOM 801 N N . LYS A 1 103 ? -11.724 19.026 19.902 1.00 79.12 103 LYS A N 1
ATOM 802 C CA . LYS A 1 103 ? -12.975 19.323 20.622 1.00 79.12 103 LYS A CA 1
ATOM 803 C C . LYS A 1 103 ? -14.201 19.116 19.736 1.00 79.12 103 LYS A C 1
ATOM 805 O O . LYS A 1 103 ? -15.189 18.533 20.181 1.00 79.12 103 LYS A O 1
ATOM 810 N N . GLU A 1 104 ? -14.132 19.580 18.490 1.00 80.06 104 GLU A N 1
ATOM 811 C CA . GLU A 1 104 ? -15.204 19.393 17.510 1.00 80.06 104 GLU A CA 1
ATOM 812 C C . GLU A 1 104 ? -15.405 17.915 17.164 1.00 80.06 104 GLU A C 1
ATOM 814 O O . GLU A 1 104 ? -16.536 17.431 17.220 1.00 80.06 104 GLU A O 1
ATOM 819 N N . ASP A 1 105 ? -14.321 17.188 16.878 1.00 82.38 105 ASP A N 1
ATOM 820 C CA . ASP A 1 105 ? -14.376 15.764 16.533 1.00 82.38 105 ASP A CA 1
ATOM 821 C C . ASP A 1 105 ? -14.963 14.932 17.705 1.00 82.38 105 ASP A C 1
ATOM 823 O O . ASP A 1 105 ? -15.855 14.111 17.482 1.00 82.38 105 ASP A O 1
ATOM 827 N N . ILE A 1 106 ? -14.575 15.211 18.961 1.00 83.19 106 ILE A N 1
ATOM 828 C CA . ILE A 1 106 ? -15.136 14.563 20.167 1.00 83.19 106 ILE A CA 1
ATOM 829 C C . ILE A 1 106 ? -16.636 14.853 20.307 1.00 83.19 106 ILE A C 1
ATOM 831 O O . ILE A 1 106 ? -17.421 13.948 20.593 1.00 83.19 106 ILE A O 1
ATOM 835 N N . LYS A 1 107 ? -17.064 16.104 20.086 1.00 82.56 107 LYS A N 1
ATOM 836 C CA . LYS A 1 107 ? -18.483 16.482 20.178 1.00 82.56 107 LYS A CA 1
ATOM 837 C C . LYS A 1 107 ? -19.326 15.772 19.118 1.00 82.56 107 LYS A C 1
ATOM 839 O O . LYS A 1 107 ? -20.415 15.292 19.429 1.00 82.56 107 LYS A O 1
ATOM 844 N N . VAL A 1 108 ? -18.837 15.706 17.880 1.00 84.62 108 VAL A N 1
ATOM 845 C CA . VAL A 1 108 ? -19.522 15.011 16.781 1.00 84.62 108 VAL A CA 1
ATOM 846 C C . VAL A 1 108 ? -19.623 13.516 17.066 1.00 84.62 108 VAL A C 1
ATOM 848 O O . VAL A 1 108 ? -20.677 12.923 16.843 1.00 84.62 108 VAL A O 1
ATOM 851 N N . GLU A 1 109 ? -18.565 12.903 17.592 1.00 84.31 109 GLU A N 1
ATOM 852 C CA . GLU A 1 109 ? -18.580 11.475 17.895 1.00 84.31 109 GLU A CA 1
ATOM 853 C C . GLU A 1 109 ? -19.499 11.139 19.074 1.00 84.31 109 GLU A C 1
ATOM 855 O O . GLU A 1 109 ? -20.263 10.176 19.005 1.00 84.31 109 GLU A O 1
ATOM 860 N N . ALA A 1 110 ? -19.531 11.981 20.110 1.00 84.38 110 ALA A N 1
ATOM 861 C CA . ALA A 1 110 ? -20.493 11.849 21.201 1.00 84.38 110 ALA A CA 1
ATOM 862 C C . ALA A 1 110 ? -21.946 11.902 20.692 1.00 84.38 110 ALA A C 1
ATOM 864 O O . ALA A 1 110 ? -22.784 11.127 21.137 1.00 84.38 110 ALA A O 1
ATOM 865 N N . GLN A 1 111 ? -22.253 12.751 19.704 1.00 84.00 111 GLN A N 1
ATOM 866 C CA . GLN A 1 111 ? -23.587 12.800 19.084 1.00 84.00 111 GLN A CA 1
ATOM 867 C C . GLN A 1 111 ? -23.938 11.546 18.278 1.00 84.00 111 GLN A C 1
ATOM 869 O O . GLN A 1 111 ? -25.118 11.227 18.142 1.00 84.00 111 GLN A O 1
ATOM 874 N N . ARG A 1 112 ? -22.943 10.856 17.714 1.00 83.75 112 ARG A N 1
ATOM 875 C CA . ARG A 1 112 ? -23.145 9.626 16.933 1.00 83.75 112 ARG A CA 1
ATOM 876 C C . ARG A 1 112 ? -23.297 8.386 17.803 1.00 83.75 112 ARG A C 1
ATOM 878 O O . ARG A 1 112 ? -24.008 7.470 17.408 1.00 83.75 112 ARG A O 1
ATOM 885 N N . THR A 1 113 ? -22.607 8.367 18.938 1.00 83.56 113 THR A N 1
ATOM 886 C CA . THR A 1 113 ? -22.476 7.194 19.815 1.00 83.56 113 THR A CA 1
ATOM 887 C C . THR A 1 113 ? -23.373 7.251 21.047 1.00 83.56 113 THR A C 1
ATOM 889 O O . THR A 1 113 ? -23.440 6.276 21.787 1.00 83.56 113 THR A O 1
ATOM 892 N N . ILE A 1 114 ? -24.067 8.370 21.287 1.00 86.81 114 ILE A N 1
ATOM 893 C CA . ILE A 1 114 ? -25.044 8.469 22.372 1.00 86.81 114 ILE A CA 1
ATOM 894 C C . ILE A 1 114 ? -26.205 7.493 22.144 1.00 86.81 114 ILE A C 1
ATOM 896 O O . ILE A 1 114 ? -26.854 7.494 21.098 1.00 86.81 114 ILE A O 1
ATOM 900 N N . GLU A 1 115 ? -26.473 6.674 23.154 1.00 88.06 115 GLU A N 1
ATOM 901 C CA . GLU A 1 115 ? -27.494 5.624 23.162 1.00 88.06 115 GLU A CA 1
ATOM 902 C C . GLU A 1 115 ? -28.429 5.808 24.373 1.00 88.06 115 GLU A C 1
ATOM 904 O O . GLU A 1 115 ? -28.261 6.740 25.158 1.00 88.06 115 GLU A O 1
ATOM 909 N N . ASP A 1 116 ? -29.456 4.961 24.494 1.00 91.12 116 ASP A N 1
ATOM 910 C CA . ASP A 1 116 ? -30.425 4.927 25.611 1.00 91.12 116 ASP A CA 1
ATOM 911 C C . ASP A 1 116 ? -31.253 6.204 25.849 1.00 91.12 116 ASP A C 1
ATOM 913 O O . ASP A 1 116 ? -31.959 6.323 26.854 1.00 91.12 116 ASP A O 1
ATOM 917 N N . TYR A 1 117 ? -31.211 7.159 24.922 1.00 93.00 117 TYR A N 1
ATOM 918 C CA . TYR A 1 117 ? -32.104 8.308 24.948 1.00 93.00 117 TYR A CA 1
ATOM 919 C C . TYR A 1 117 ? -33.531 7.889 24.564 1.00 93.00 117 TYR A C 1
ATOM 921 O O . TYR A 1 117 ? -33.751 7.054 23.685 1.00 93.00 117 TYR A O 1
ATOM 929 N N . GLN A 1 118 ? -34.520 8.511 25.196 1.00 94.19 118 GLN A N 1
ATOM 930 C CA . GLN A 1 118 ? -35.937 8.221 24.993 1.00 94.19 118 GLN A CA 1
ATOM 931 C C . GLN A 1 118 ? -36.665 9.460 24.492 1.00 94.19 118 GLN A C 1
ATOM 933 O O . GLN A 1 118 ? -36.467 10.553 25.022 1.00 94.19 118 GLN A O 1
ATOM 938 N N . LEU A 1 119 ? -37.501 9.293 23.464 1.00 94.62 119 LEU A N 1
ATOM 939 C CA . LEU A 1 119 ? -38.413 10.344 23.019 1.00 94.62 119 LEU A CA 1
ATOM 940 C C . LEU A 1 119 ? -39.500 10.511 24.082 1.00 94.62 119 LEU A C 1
ATOM 942 O O . LEU A 1 119 ? -40.234 9.567 24.362 1.00 94.62 119 LEU A O 1
ATOM 946 N N . VAL A 1 120 ? -39.574 11.698 24.672 1.00 94.75 120 VAL A N 1
ATOM 947 C CA . VAL A 1 120 ? -40.575 12.049 25.684 1.00 94.75 120 VAL A CA 1
ATOM 948 C C . VAL A 1 120 ? -41.847 12.508 25.006 1.00 94.75 120 VAL A C 1
ATOM 950 O O . VAL A 1 120 ? -42.925 11.997 25.285 1.00 94.75 120 VAL A O 1
ATOM 953 N N . GLU A 1 121 ? -41.703 13.483 24.112 1.00 93.50 121 GLU A N 1
ATOM 954 C CA . GLU A 1 121 ? -42.826 14.156 23.483 1.00 93.50 121 GLU A CA 1
ATOM 955 C C . GLU A 1 121 ? -42.405 14.783 22.151 1.00 93.50 121 GLU A C 1
ATOM 957 O O . GLU A 1 121 ? -41.240 15.136 21.928 1.00 93.50 121 GLU A O 1
ATOM 962 N N . THR A 1 122 ? -43.377 14.924 21.257 1.00 94.62 122 THR A N 1
ATOM 963 C CA . THR A 1 122 ? -43.264 15.663 20.000 1.00 94.62 122 THR A CA 1
ATOM 964 C C . THR A 1 122 ? -44.366 16.700 19.956 1.00 94.62 122 THR A C 1
ATOM 966 O O . THR A 1 122 ? -45.505 16.384 20.292 1.00 94.62 122 THR A O 1
ATOM 969 N N . TRP A 1 123 ? -44.050 17.904 19.499 1.00 94.44 123 TRP A N 1
ATOM 970 C CA . TRP A 1 123 ? -45.049 18.945 19.289 1.00 94.44 123 TRP A CA 1
ATOM 971 C C . TRP A 1 123 ? -44.849 19.599 17.930 1.00 94.44 123 TRP A C 1
ATOM 973 O O . TRP A 1 123 ? -43.720 19.803 17.489 1.00 94.44 123 TRP A O 1
ATOM 983 N N . GLU A 1 124 ? -45.940 19.937 17.257 1.00 93.75 124 GLU A N 1
ATOM 984 C CA . GLU A 1 124 ? -45.889 20.570 15.948 1.00 93.75 124 GLU A CA 1
ATOM 985 C C . GLU A 1 124 ? -47.048 21.544 15.741 1.00 93.75 124 GLU A C 1
ATOM 987 O O . GLU A 1 124 ? -48.122 21.396 16.324 1.00 93.75 124 GLU A O 1
ATOM 992 N N . ASN A 1 125 ? -46.822 22.532 14.879 1.00 90.81 125 ASN A N 1
ATOM 993 C CA . ASN A 1 125 ? -47.852 23.417 14.337 1.00 90.81 125 ASN A CA 1
ATOM 994 C C . ASN A 1 125 ? -47.720 23.468 12.801 1.00 90.81 125 ASN A C 1
ATOM 996 O O . ASN A 1 125 ? -47.053 22.614 12.209 1.00 90.81 125 ASN A O 1
ATOM 1000 N N . ASP A 1 126 ? -48.350 24.438 12.139 1.00 91.19 126 ASP A N 1
ATOM 1001 C CA . ASP A 1 126 ? -48.324 24.544 10.673 1.00 91.19 126 ASP A CA 1
ATOM 1002 C C . ASP A 1 126 ? -46.916 24.789 10.098 1.00 91.19 126 ASP A C 1
ATOM 1004 O O . ASP A 1 126 ? -46.640 24.420 8.957 1.00 91.19 126 ASP A O 1
ATOM 1008 N N . THR A 1 127 ? -46.002 25.365 10.882 1.00 92.75 127 THR A N 1
ATOM 1009 C CA . THR A 1 127 ? -44.669 25.789 10.423 1.00 92.75 127 THR A CA 1
ATOM 1010 C C . THR A 1 127 ? -43.514 25.061 11.106 1.00 92.75 127 THR A C 1
ATOM 1012 O O . THR A 1 127 ? -42.433 24.951 10.532 1.00 92.75 127 THR A O 1
ATOM 1015 N N . GLU A 1 128 ? -43.712 24.545 12.314 1.00 94.44 128 GLU A N 1
ATOM 1016 C CA . GLU A 1 128 ? -42.655 24.064 13.200 1.00 94.44 128 GLU A CA 1
ATOM 1017 C C . GLU A 1 128 ? -42.871 22.608 13.609 1.00 94.44 128 GLU A C 1
ATOM 1019 O O . GLU A 1 128 ? -43.999 22.144 13.791 1.00 94.44 128 GLU A O 1
ATOM 1024 N N . TYR A 1 129 ? -41.760 21.908 13.820 1.00 95.44 129 TYR A N 1
ATOM 1025 C CA . TYR A 1 129 ? -41.718 20.564 14.376 1.00 95.44 129 TYR A CA 1
ATOM 1026 C C . TYR A 1 129 ? -40.661 20.488 15.481 1.00 95.44 129 TYR A C 1
ATOM 1028 O O . TYR A 1 129 ? -39.479 20.775 15.255 1.00 95.44 129 TYR A O 1
ATOM 1036 N N . TRP A 1 130 ? -41.094 20.085 16.671 1.00 96.94 130 TRP A N 1
ATOM 1037 C CA . TRP A 1 130 ? -40.309 20.031 17.897 1.00 96.94 130 TRP A CA 1
ATOM 1038 C C . TRP A 1 130 ? -40.272 18.612 18.457 1.00 96.94 130 TRP A C 1
ATOM 1040 O O . TRP A 1 130 ? -41.267 17.887 18.444 1.00 96.94 130 TRP A O 1
ATOM 1050 N N . VAL A 1 131 ? -39.123 18.229 19.005 1.00 96.50 131 VAL A N 1
ATOM 1051 C CA . VAL A 1 131 ? -38.930 16.938 19.674 1.00 96.50 131 VAL A CA 1
ATOM 1052 C C . VAL A 1 131 ? -38.211 17.134 21.002 1.00 96.50 131 VAL A C 1
ATOM 1054 O O . VAL A 1 131 ? -37.258 17.912 21.083 1.00 96.50 131 VAL A O 1
ATOM 1057 N N . TYR A 1 132 ? -38.648 16.399 22.020 1.00 95.19 132 TYR A N 1
ATOM 1058 C CA . TYR A 1 132 ? -38.051 16.369 23.350 1.00 95.19 132 TYR A CA 1
ATOM 1059 C C . TYR A 1 132 ? -37.558 14.953 23.660 1.00 95.19 132 TYR A C 1
ATOM 1061 O O . TYR A 1 132 ? -38.340 14.007 23.709 1.00 95.19 132 TYR A O 1
ATOM 1069 N N . TYR A 1 133 ? -36.253 14.814 23.880 1.00 94.81 133 TYR A N 1
ATOM 1070 C CA . TYR A 1 133 ? -35.594 13.592 24.321 1.00 94.81 133 TYR A CA 1
ATOM 1071 C C . TYR A 1 133 ? -35.062 13.711 25.749 1.00 94.81 133 TYR A C 1
ATOM 1073 O O . TYR A 1 133 ? -34.629 14.784 26.174 1.00 94.81 133 TYR A O 1
ATOM 1081 N N . GLN A 1 134 ? -35.018 12.584 26.457 1.00 94.81 134 GLN A N 1
ATOM 1082 C CA . GLN A 1 134 ? -34.405 12.481 27.778 1.00 94.81 134 GLN A CA 1
ATOM 1083 C C . GLN A 1 134 ? -33.468 11.273 27.898 1.00 94.81 134 GLN A C 1
ATOM 1085 O O . GLN A 1 134 ? -33.677 10.258 27.239 1.00 94.81 134 GLN A O 1
ATOM 1090 N N . LEU A 1 135 ? -32.434 11.382 28.735 1.00 93.75 135 LEU A N 1
ATOM 1091 C CA . LEU A 1 135 ? -31.459 10.317 29.010 1.00 93.75 135 LEU A CA 1
ATOM 1092 C C . LEU A 1 135 ? -31.184 10.231 30.513 1.00 93.75 135 LEU A C 1
ATOM 1094 O O . LEU A 1 135 ? -30.873 11.243 31.138 1.00 93.75 135 LEU A O 1
ATOM 1098 N N . ASN A 1 136 ? -31.283 9.036 31.097 1.00 93.50 136 ASN A N 1
ATOM 1099 C CA . ASN A 1 136 ? -31.060 8.839 32.529 1.00 93.50 136 ASN A CA 1
ATOM 1100 C C . ASN A 1 136 ? -29.595 9.138 32.910 1.00 93.50 136 ASN A C 1
ATOM 1102 O O . ASN A 1 136 ? -28.657 8.572 32.346 1.00 93.50 136 ASN A O 1
ATOM 1106 N N . LYS A 1 137 ? -29.397 10.029 33.889 1.00 90.88 137 LYS A N 1
ATOM 1107 C CA . LYS A 1 137 ? -28.077 10.498 34.338 1.00 90.88 137 LYS A CA 1
ATOM 1108 C C . LYS A 1 137 ? -27.263 9.406 35.032 1.00 90.88 137 LYS A C 1
ATOM 1110 O O . LYS A 1 137 ? -26.042 9.397 34.889 1.00 90.88 137 LYS A O 1
ATOM 1115 N N . TYR A 1 138 ? -27.906 8.533 35.805 1.00 90.31 138 TYR A N 1
ATOM 1116 C CA . TYR A 1 138 ? -27.236 7.469 36.554 1.00 90.31 138 TYR A CA 1
ATOM 1117 C C . TYR A 1 138 ? -26.781 6.348 35.620 1.00 90.31 138 TYR A C 1
ATOM 1119 O O . TYR A 1 138 ? -25.597 6.014 35.605 1.00 90.31 138 TYR A O 1
ATOM 1127 N N . ASP A 1 139 ? -27.687 5.854 34.775 1.00 90.00 139 ASP A N 1
ATOM 1128 C CA . ASP A 1 139 ? -27.400 4.757 33.846 1.00 90.00 139 ASP A CA 1
ATOM 1129 C C . ASP A 1 139 ? -26.300 5.143 32.855 1.00 90.00 139 ASP A C 1
ATOM 1131 O O . ASP A 1 139 ? -25.365 4.374 32.624 1.00 90.00 139 ASP A O 1
ATOM 1135 N N . TYR A 1 140 ? -26.363 6.370 32.324 1.00 89.81 140 TYR A N 1
ATOM 1136 C CA . TYR A 1 140 ? -25.323 6.901 31.448 1.00 89.81 140 TYR A CA 1
ATOM 1137 C C . TYR A 1 140 ? -23.961 6.949 32.150 1.00 89.81 140 TYR A C 1
ATOM 1139 O O . TYR A 1 140 ? -22.972 6.456 31.610 1.00 89.81 140 TYR A O 1
ATOM 1147 N N . LYS A 1 141 ? -23.896 7.504 33.370 1.00 88.38 141 LYS A N 1
ATOM 1148 C CA . LYS A 1 141 ? -22.636 7.615 34.123 1.00 88.38 141 LYS A CA 1
ATOM 1149 C C . LYS A 1 141 ? -22.041 6.253 34.463 1.00 88.38 141 LYS A C 1
ATOM 1151 O O . LYS A 1 141 ? -20.824 6.109 34.395 1.00 88.38 141 LYS A O 1
ATOM 1156 N N . GLU A 1 142 ? -22.867 5.269 34.805 1.00 89.62 142 GLU A N 1
ATOM 1157 C CA . GLU A 1 142 ? -22.396 3.923 35.130 1.00 89.62 142 GLU A CA 1
ATOM 1158 C C . GLU A 1 142 ? -21.888 3.178 33.888 1.00 89.62 142 GLU A C 1
ATOM 1160 O O . GLU A 1 142 ? -20.798 2.600 33.913 1.00 89.62 142 GLU A O 1
ATOM 1165 N N . LYS A 1 143 ? -22.612 3.252 32.762 1.00 90.12 143 LYS A N 1
ATOM 1166 C CA . LYS A 1 143 ? -22.139 2.701 31.480 1.00 90.12 143 LYS A CA 1
ATOM 1167 C C . LYS A 1 143 ? -20.833 3.352 31.039 1.00 90.12 143 LYS A C 1
ATOM 1169 O O . LYS A 1 143 ? -19.906 2.659 30.618 1.00 90.12 143 LYS A O 1
ATOM 1174 N N . GLU A 1 144 ? -20.746 4.669 31.177 1.00 87.75 144 GLU A N 1
ATOM 1175 C CA . GLU A 1 144 ? -19.556 5.427 30.822 1.00 87.75 144 GLU A CA 1
ATOM 1176 C C . GLU A 1 144 ? -18.372 5.081 31.736 1.00 87.75 144 GL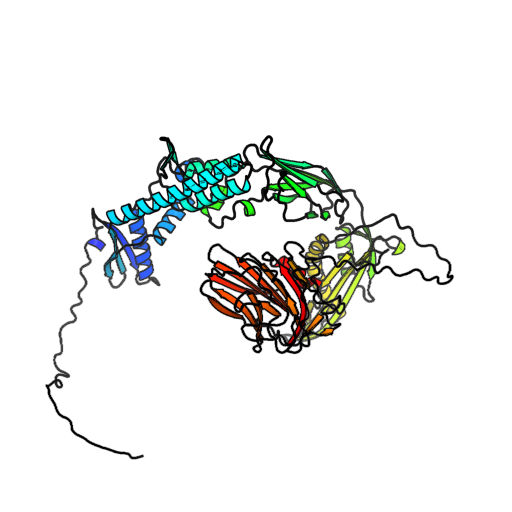U A C 1
ATOM 1178 O O . GLU A 1 144 ? -17.270 4.861 31.239 1.00 87.75 144 GLU A O 1
ATOM 1183 N N . ARG A 1 145 ? -18.591 4.919 33.050 1.00 89.38 145 ARG A N 1
ATOM 1184 C CA . ARG A 1 145 ? -17.568 4.440 33.996 1.00 89.38 145 ARG A CA 1
ATOM 1185 C C . ARG A 1 145 ? -17.001 3.090 33.558 1.00 89.38 145 ARG A C 1
ATOM 1187 O O . ARG A 1 145 ? -15.791 2.964 33.387 1.00 89.38 145 ARG A O 1
ATOM 1194 N N . LEU A 1 146 ? -17.868 2.106 33.306 1.00 92.31 146 LEU A N 1
ATOM 1195 C CA . LEU A 1 146 ? -17.461 0.762 32.876 1.00 92.31 146 LEU A CA 1
ATOM 1196 C C . LEU A 1 146 ? -16.743 0.774 31.518 1.00 92.31 146 LEU A C 1
ATOM 1198 O O . LEU A 1 146 ? -15.800 0.008 31.299 1.00 92.31 146 LEU A O 1
ATOM 1202 N N . ARG A 1 147 ? -17.173 1.633 30.587 1.00 91.56 147 ARG A N 1
ATOM 1203 C CA . ARG A 1 147 ? -16.498 1.828 29.298 1.00 91.56 147 ARG A CA 1
ATOM 1204 C C . ARG A 1 147 ? -15.091 2.391 29.501 1.00 91.56 147 ARG A C 1
ATOM 1206 O O . ARG A 1 147 ? -14.143 1.841 28.938 1.00 91.56 147 ARG A O 1
ATOM 1213 N N . ILE A 1 148 ? -14.952 3.448 30.300 1.00 92.00 148 ILE A N 1
ATOM 1214 C CA . ILE A 1 148 ? -13.667 4.100 30.572 1.00 92.00 148 ILE A CA 1
ATOM 1215 C C . ILE A 1 148 ? -12.709 3.148 31.292 1.00 92.00 148 ILE A C 1
ATOM 1217 O O . ILE A 1 148 ? -11.560 3.054 30.874 1.00 92.00 148 ILE A O 1
ATOM 1221 N N . GLU A 1 149 ? -13.167 2.366 32.271 1.00 93.12 149 GLU A N 1
ATOM 1222 C CA . GLU A 1 149 ? -12.336 1.360 32.956 1.00 93.12 149 GLU A CA 1
ATOM 1223 C C . GLU A 1 149 ? -11.749 0.331 31.975 1.00 93.12 149 GLU A C 1
ATOM 1225 O O . GLU A 1 149 ? -10.552 0.031 32.009 1.00 93.12 149 GLU A O 1
ATOM 1230 N N . ARG A 1 150 ? -12.557 -0.160 31.024 1.00 94.88 150 ARG A N 1
ATOM 1231 C CA . ARG A 1 150 ? -12.080 -1.074 29.968 1.00 94.88 150 ARG A CA 1
ATOM 1232 C C . ARG A 1 150 ? -11.073 -0.406 29.034 1.00 94.88 150 ARG A C 1
ATOM 1234 O O . ARG A 1 150 ? -10.093 -1.041 28.641 1.00 94.88 150 ARG A O 1
ATOM 1241 N N . ILE A 1 151 ? -11.318 0.849 28.649 1.00 94.94 151 ILE A N 1
ATOM 1242 C CA . ILE A 1 151 ? -10.399 1.626 27.805 1.00 94.94 151 ILE A CA 1
ATOM 1243 C C . ILE A 1 151 ? -9.069 1.819 28.533 1.00 94.94 151 ILE A C 1
ATOM 1245 O O . ILE A 1 151 ? -8.022 1.547 27.952 1.00 94.94 151 ILE A O 1
ATOM 1249 N N . GLN A 1 152 ? -9.102 2.214 29.806 1.00 95.88 152 GLN A N 1
ATOM 1250 C CA . GLN A 1 152 ? -7.913 2.406 30.630 1.00 95.88 152 GLN A CA 1
ATOM 1251 C C . GLN A 1 152 ? -7.093 1.118 30.744 1.00 95.88 152 GLN A C 1
ATOM 1253 O O . GLN A 1 152 ? -5.886 1.145 30.517 1.00 95.88 152 GLN A O 1
ATOM 1258 N N . GLN A 1 153 ? -7.738 -0.022 31.003 1.00 95.56 153 GLN A N 1
ATOM 1259 C CA . GLN A 1 153 ? -7.051 -1.311 31.079 1.00 95.56 153 GLN A CA 1
ATOM 1260 C C . GLN A 1 153 ? -6.344 -1.668 29.759 1.00 95.56 153 GLN A C 1
ATOM 1262 O O . GLN A 1 153 ? -5.169 -2.037 29.760 1.00 95.56 153 GLN A O 1
ATOM 1267 N N . LYS A 1 154 ? -7.031 -1.528 28.617 1.00 97.25 154 LYS A N 1
ATOM 1268 C CA . LYS A 1 154 ? -6.450 -1.824 27.295 1.00 97.25 154 LYS A CA 1
ATOM 1269 C C . LYS A 1 154 ? -5.359 -0.832 26.891 1.00 97.25 154 LYS A C 1
ATOM 1271 O O . LYS A 1 154 ? -4.354 -1.230 26.302 1.00 97.25 154 LYS A O 1
ATOM 1276 N N . ALA A 1 155 ? -5.542 0.451 27.194 1.00 97.19 155 ALA A N 1
ATOM 1277 C CA . ALA A 1 155 ? -4.543 1.484 26.947 1.00 97.19 155 ALA A CA 1
ATOM 1278 C C . ALA A 1 155 ? -3.289 1.250 27.804 1.00 97.19 155 ALA A C 1
ATOM 1280 O O . ALA A 1 155 ? -2.174 1.385 27.306 1.00 97.19 155 ALA A O 1
ATOM 1281 N N . HIS A 1 156 ? -3.458 0.816 29.057 1.00 97.31 156 HIS A N 1
ATOM 1282 C CA . HIS A 1 156 ? -2.351 0.426 29.922 1.00 97.31 156 HIS A CA 1
ATOM 1283 C C . HIS A 1 156 ? -1.597 -0.804 29.391 1.00 97.31 156 HIS A C 1
ATOM 1285 O O . HIS A 1 156 ? -0.369 -0.782 29.344 1.00 97.31 156 HIS A O 1
ATOM 1291 N N . ASP A 1 157 ? -2.293 -1.851 28.934 1.00 97.44 157 ASP A N 1
ATOM 1292 C CA . ASP A 1 157 ? -1.646 -3.026 28.326 1.00 97.44 157 ASP A CA 1
ATOM 1293 C C . ASP A 1 157 ? -0.805 -2.645 27.093 1.00 97.44 157 ASP A C 1
ATOM 1295 O O . ASP A 1 157 ? 0.362 -3.032 26.982 1.00 97.44 157 ASP A O 1
ATOM 1299 N N . ASN A 1 158 ? -1.353 -1.805 26.208 1.00 97.19 158 ASN A N 1
ATOM 1300 C CA . ASN A 1 158 ? -0.614 -1.259 25.068 1.00 97.19 158 ASN A CA 1
ATOM 1301 C C . ASN A 1 158 ? 0.604 -0.437 25.511 1.00 97.19 158 ASN A C 1
ATOM 1303 O O . ASN A 1 158 ? 1.699 -0.639 24.990 1.00 97.19 158 ASN A O 1
ATOM 1307 N N . LEU A 1 159 ? 0.460 0.427 26.520 1.00 97.69 159 LEU A N 1
ATOM 1308 C CA . LEU A 1 159 ? 1.576 1.195 27.075 1.00 97.69 159 LEU A CA 1
ATOM 1309 C C . LEU A 1 159 ? 2.700 0.278 27.588 1.00 97.69 159 LEU A C 1
ATOM 1311 O O . LEU A 1 159 ? 3.874 0.519 27.307 1.00 97.69 159 LEU A O 1
ATOM 1315 N N . GLN A 1 160 ? 2.365 -0.803 28.296 1.00 96.81 160 GLN A N 1
ATOM 1316 C CA . GLN A 1 160 ? 3.354 -1.762 28.800 1.00 96.81 160 GLN A CA 1
ATOM 1317 C C . GLN A 1 160 ? 4.025 -2.555 27.675 1.00 96.81 160 GLN A C 1
ATOM 1319 O O . GLN A 1 160 ? 5.238 -2.776 27.697 1.00 96.81 160 GLN A O 1
ATOM 1324 N N . LYS A 1 161 ? 3.265 -2.982 26.661 1.00 96.50 161 LYS A N 1
ATOM 1325 C CA . LYS A 1 161 ? 3.824 -3.603 25.450 1.00 96.50 161 LYS A CA 1
ATOM 1326 C C . LYS A 1 161 ? 4.775 -2.650 24.729 1.00 96.50 161 LYS A C 1
ATOM 1328 O O . LYS A 1 161 ? 5.879 -3.061 24.382 1.00 96.50 161 LYS A O 1
ATOM 1333 N N . ALA A 1 162 ? 4.400 -1.380 24.585 1.00 95.25 162 ALA A N 1
ATOM 1334 C CA . ALA A 1 162 ? 5.235 -0.364 23.958 1.00 95.25 162 ALA A CA 1
ATOM 1335 C C . ALA A 1 162 ? 6.551 -0.146 24.723 1.00 95.25 162 ALA A C 1
ATOM 1337 O O . ALA A 1 162 ? 7.625 -0.194 24.120 1.00 95.25 162 ALA A O 1
ATOM 1338 N N . LYS A 1 163 ? 6.486 0.000 26.055 1.00 94.00 163 LYS A N 1
ATOM 1339 C CA . LYS A 1 163 ? 7.669 0.137 26.924 1.00 94.00 163 LYS A CA 1
ATOM 1340 C C . LYS A 1 163 ? 8.598 -1.081 26.813 1.00 94.00 163 LYS A C 1
ATOM 1342 O O . LYS A 1 163 ? 9.800 -0.908 26.624 1.00 94.00 163 LYS A O 1
ATOM 1347 N N . ARG A 1 164 ? 8.057 -2.308 26.828 1.00 92.56 164 ARG A N 1
ATOM 1348 C CA . ARG A 1 164 ? 8.843 -3.544 26.619 1.00 92.56 164 ARG A CA 1
ATOM 1349 C C . ARG A 1 164 ? 9.516 -3.583 25.250 1.00 92.56 164 ARG A C 1
ATOM 1351 O O . ARG A 1 164 ? 10.698 -3.900 25.161 1.00 92.56 164 ARG A O 1
ATOM 1358 N N . HIS A 1 165 ? 8.787 -3.222 24.196 1.00 89.44 165 HIS A N 1
ATOM 1359 C CA . HIS A 1 165 ? 9.342 -3.158 22.850 1.00 89.44 165 HIS A CA 1
ATOM 1360 C C . HIS A 1 165 ? 10.484 -2.145 22.742 1.00 89.44 165 HIS A C 1
ATOM 1362 O O . HIS A 1 165 ? 11.533 -2.504 22.205 1.00 89.44 165 HIS A O 1
ATOM 1368 N N . LYS A 1 166 ? 10.327 -0.947 23.326 1.00 86.81 166 LYS A N 1
ATOM 1369 C CA . LYS A 1 166 ? 11.383 0.076 23.377 1.00 86.81 166 LYS A CA 1
ATOM 1370 C C . LYS A 1 166 ? 12.638 -0.461 24.078 1.00 86.81 166 LYS A C 1
ATOM 1372 O O . LYS A 1 166 ? 13.715 -0.378 23.505 1.00 86.81 166 LYS A O 1
ATOM 1377 N N . ILE A 1 167 ? 12.497 -1.100 25.244 1.00 84.25 167 ILE A N 1
ATOM 1378 C CA . ILE A 1 167 ? 13.629 -1.706 25.981 1.00 84.25 167 ILE A CA 1
ATOM 1379 C C . ILE A 1 167 ? 14.327 -2.801 25.156 1.00 84.25 167 ILE A C 1
ATOM 1381 O O . ILE A 1 167 ? 15.546 -2.919 25.190 1.00 84.25 167 ILE A O 1
ATOM 1385 N N . SER A 1 168 ? 13.567 -3.588 24.390 1.00 81.12 168 SER A N 1
ATOM 1386 C CA . SER A 1 168 ? 14.115 -4.646 23.528 1.00 81.12 168 SER A CA 1
ATOM 1387 C C . SER A 1 168 ? 14.702 -4.155 22.192 1.00 81.12 168 SER A C 1
ATOM 1389 O O . SER A 1 168 ? 15.084 -4.981 21.368 1.00 81.12 168 SER A O 1
ATOM 1391 N N . GLY A 1 169 ? 14.722 -2.842 21.927 1.00 78.94 169 GLY A N 1
ATOM 1392 C CA . GLY A 1 169 ? 15.173 -2.277 20.647 1.00 78.94 169 GLY A CA 1
ATOM 1393 C C . GLY A 1 169 ? 14.196 -2.472 19.476 1.00 78.94 169 GLY A C 1
ATOM 1394 O O . GLY A 1 169 ? 14.511 -2.125 18.338 1.00 78.94 169 GLY A O 1
ATOM 1395 N N . ASN A 1 170 ? 12.987 -2.991 19.724 1.00 85.81 170 ASN A N 1
ATOM 1396 C CA . ASN A 1 170 ? 11.930 -3.131 18.721 1.00 85.81 170 ASN A CA 1
ATOM 1397 C C . ASN A 1 170 ? 11.123 -1.828 18.608 1.00 85.81 170 ASN A C 1
ATOM 1399 O O . ASN A 1 170 ? 9.985 -1.728 19.070 1.00 85.81 170 ASN A O 1
ATOM 1403 N N . ILE A 1 171 ? 11.722 -0.813 17.985 1.00 88.94 171 ILE A N 1
ATOM 1404 C CA . ILE A 1 171 ? 11.107 0.515 17.832 1.00 88.94 171 ILE A CA 1
ATOM 1405 C C . ILE A 1 171 ? 9.783 0.445 17.059 1.00 88.94 171 ILE A C 1
ATOM 1407 O O . ILE A 1 171 ? 8.812 1.096 17.442 1.00 88.94 171 ILE A O 1
ATOM 1411 N N . SER A 1 172 ? 9.699 -0.399 16.026 1.00 89.00 172 SER A N 1
ATOM 1412 C CA . SER A 1 172 ? 8.468 -0.589 15.249 1.00 89.00 172 SER A CA 1
ATOM 1413 C C . SER A 1 172 ? 7.313 -1.099 16.111 1.00 89.00 172 SER A C 1
ATOM 1415 O O . SER A 1 172 ? 6.216 -0.544 16.070 1.00 89.00 172 SER A O 1
ATOM 1417 N N . GLY A 1 173 ? 7.565 -2.112 16.945 1.00 89.00 173 GLY A N 1
ATOM 1418 C CA . GLY A 1 173 ? 6.585 -2.627 17.900 1.00 89.00 173 GLY A CA 1
ATOM 1419 C C . GLY A 1 173 ? 6.210 -1.601 18.970 1.00 89.00 173 GLY A C 1
ATOM 1420 O O . GLY A 1 173 ? 5.049 -1.538 19.376 1.00 89.00 173 GLY A O 1
ATOM 1421 N N . ALA A 1 174 ? 7.157 -0.763 19.401 1.00 91.81 174 ALA A N 1
ATOM 1422 C CA . ALA A 1 174 ? 6.888 0.303 20.360 1.00 91.81 174 ALA A CA 1
ATOM 1423 C C . ALA A 1 174 ? 5.925 1.346 19.778 1.00 91.81 174 ALA A C 1
ATOM 1425 O O . ALA A 1 174 ? 4.878 1.604 20.370 1.00 91.81 174 ALA A O 1
ATOM 1426 N N . ILE A 1 175 ? 6.233 1.876 18.589 1.00 91.44 175 ILE A N 1
ATOM 1427 C CA . ILE A 1 175 ? 5.385 2.847 17.881 1.00 91.44 175 ILE A CA 1
ATOM 1428 C C . ILE A 1 175 ? 3.999 2.265 17.620 1.00 91.44 175 ILE A C 1
ATOM 1430 O O . ILE A 1 175 ? 3.009 2.935 17.908 1.00 91.44 175 ILE A O 1
ATOM 1434 N N . PHE A 1 176 ? 3.921 1.019 17.141 1.00 90.50 176 PHE A N 1
ATOM 1435 C CA . PHE A 1 176 ? 2.649 0.337 16.913 1.00 90.50 176 PHE A CA 1
ATOM 1436 C C . PHE A 1 176 ? 1.774 0.345 18.174 1.00 90.50 176 PHE A C 1
ATOM 1438 O O . PHE A 1 176 ? 0.646 0.822 18.135 1.00 90.50 176 PHE A O 1
ATOM 1445 N N . ASN A 1 177 ? 2.307 -0.097 19.317 1.00 93.12 177 ASN A N 1
ATOM 1446 C CA . ASN A 1 177 ? 1.525 -0.167 20.554 1.00 93.12 177 ASN A CA 1
ATOM 1447 C C . ASN A 1 177 ? 1.193 1.223 21.132 1.00 93.12 177 ASN A C 1
ATOM 1449 O O . ASN A 1 177 ? 0.104 1.402 21.676 1.00 93.12 177 ASN A O 1
ATOM 1453 N N . TYR A 1 178 ? 2.067 2.229 20.993 1.00 94.56 178 TYR A N 1
ATOM 1454 C CA . TYR A 1 178 ? 1.707 3.606 21.359 1.00 94.56 178 TYR A CA 1
ATOM 1455 C C . TYR A 1 178 ? 0.533 4.117 20.519 1.00 94.56 178 TYR A C 1
ATOM 1457 O O . TYR A 1 178 ? -0.414 4.689 21.059 1.00 94.56 178 TYR A O 1
ATOM 1465 N N . VAL A 1 179 ? 0.571 3.877 19.207 1.00 92.94 179 VAL A N 1
ATOM 1466 C CA . VAL A 1 179 ? -0.485 4.279 18.274 1.00 92.94 179 VAL A CA 1
ATOM 1467 C C . VAL A 1 179 ? -1.797 3.550 18.564 1.00 92.94 179 VAL A C 1
ATOM 1469 O O . VAL A 1 179 ? -2.836 4.203 18.625 1.00 92.94 179 VAL A O 1
ATOM 1472 N N . GLU A 1 180 ? -1.770 2.239 18.805 1.00 92.06 180 GLU A N 1
ATOM 1473 C CA . GLU A 1 180 ? -2.965 1.472 19.185 1.00 92.06 180 GLU A CA 1
ATOM 1474 C C . GLU A 1 180 ? -3.553 1.952 20.520 1.00 92.06 180 GLU A C 1
ATOM 1476 O O . GLU A 1 180 ? -4.766 2.132 20.640 1.00 92.06 180 GLU A O 1
ATOM 1481 N N . GLY A 1 181 ? -2.706 2.277 21.501 1.00 94.81 181 GLY A N 1
ATOM 1482 C CA . GLY A 1 181 ? -3.143 2.918 22.741 1.00 94.81 181 GLY A CA 1
ATOM 1483 C C . GLY A 1 181 ? -3.831 4.266 22.501 1.00 94.81 181 GLY A C 1
ATOM 1484 O O . GLY A 1 181 ? -4.891 4.525 23.069 1.00 94.81 181 GLY A O 1
ATOM 1485 N N . LEU A 1 182 ? -3.268 5.115 21.633 1.00 93.12 182 LEU A N 1
ATOM 1486 C CA . LEU A 1 182 ? -3.850 6.416 21.286 1.00 93.12 182 LEU A CA 1
ATOM 1487 C C . LEU A 1 182 ? -5.173 6.281 20.516 1.00 93.12 182 LEU A C 1
ATOM 1489 O O . LEU A 1 182 ? -6.097 7.054 20.767 1.00 93.12 182 LEU A O 1
ATOM 1493 N N . LYS A 1 183 ? -5.302 5.285 19.628 1.00 92.12 183 LYS A N 1
ATOM 1494 C CA . LYS A 1 183 ? -6.559 4.974 18.923 1.00 92.12 183 LYS A CA 1
ATOM 1495 C C . LYS A 1 183 ? -7.680 4.601 19.889 1.00 92.12 183 LYS A C 1
ATOM 1497 O O . LYS A 1 183 ? -8.814 5.021 19.682 1.00 92.12 183 LYS A O 1
ATOM 1502 N N . LEU A 1 184 ? -7.376 3.855 20.954 1.00 92.62 184 LEU A N 1
ATOM 1503 C CA . LEU A 1 184 ? -8.370 3.467 21.961 1.00 92.62 184 LEU A CA 1
ATOM 1504 C C . LEU A 1 184 ? -8.957 4.667 22.714 1.00 92.62 184 LEU A C 1
ATOM 1506 O O . LEU A 1 184 ? -10.123 4.626 23.097 1.00 92.62 184 LEU A O 1
ATOM 1510 N N . ILE A 1 185 ? -8.160 5.718 22.928 1.00 92.25 185 ILE A N 1
ATOM 1511 C CA . ILE A 1 185 ? -8.549 6.884 23.736 1.00 92.25 185 ILE A CA 1
ATOM 1512 C C . ILE A 1 185 ? -8.948 8.107 22.901 1.00 92.25 185 ILE A C 1
ATOM 1514 O O . ILE A 1 185 ? -9.261 9.152 23.466 1.00 92.25 185 ILE A O 1
ATOM 1518 N N . GLN A 1 186 ? -8.918 8.017 21.569 1.00 89.06 186 GLN A N 1
ATOM 1519 C CA . GLN A 1 186 ? -9.048 9.177 20.676 1.00 89.06 186 GLN A CA 1
ATOM 1520 C C . GLN A 1 186 ? -10.363 9.961 20.838 1.00 89.06 186 GLN A C 1
ATOM 1522 O O . GLN A 1 186 ? -10.395 11.164 20.591 1.00 89.06 186 GLN A O 1
ATOM 1527 N N . ASN A 1 187 ? -11.429 9.298 21.294 1.00 88.06 187 ASN A N 1
ATOM 1528 C CA . ASN A 1 187 ? -12.739 9.912 21.539 1.00 88.06 187 ASN A CA 1
ATOM 1529 C C . ASN A 1 187 ? -12.879 10.482 22.960 1.00 88.06 187 ASN A C 1
ATOM 1531 O O . ASN A 1 187 ? -13.899 11.073 23.298 1.00 88.06 187 ASN A O 1
ATOM 1535 N N . ASP A 1 188 ? -11.859 10.291 23.795 1.00 90.00 188 ASP A N 1
ATOM 1536 C CA . ASP A 1 188 ? -11.866 10.562 25.230 1.00 90.00 188 ASP A CA 1
ATOM 1537 C C . ASP A 1 188 ? -10.659 11.424 25.645 1.00 90.00 188 ASP A C 1
ATOM 1539 O O . ASP A 1 188 ? -10.303 11.493 26.821 1.00 90.00 188 ASP A O 1
ATOM 1543 N N . LEU A 1 189 ? -10.026 12.118 24.688 1.00 89.38 189 LEU A N 1
ATOM 1544 C CA . LEU A 1 189 ? -8.811 12.915 24.913 1.00 89.38 189 LEU A CA 1
ATOM 1545 C C . LEU A 1 189 ? -8.998 14.071 25.897 1.00 89.38 189 LEU A C 1
ATOM 1547 O O . LEU A 1 189 ? -8.014 14.549 26.454 1.00 89.38 189 LEU A O 1
ATOM 1551 N N . ASN A 1 190 ? -10.235 14.530 26.092 1.00 88.19 190 ASN A N 1
ATOM 1552 C CA . ASN A 1 190 ? -10.598 15.567 27.055 1.00 88.19 190 ASN A CA 1
ATOM 1553 C C . ASN A 1 190 ? -10.735 15.032 28.491 1.00 88.19 190 ASN A C 1
ATOM 1555 O O . ASN A 1 190 ? -10.806 15.822 29.432 1.00 88.19 190 ASN A O 1
ATOM 1559 N N . LYS A 1 191 ? -10.810 13.709 28.681 1.00 89.81 191 LYS A N 1
ATOM 1560 C CA . LYS A 1 191 ? -11.066 13.087 29.984 1.00 89.81 191 LYS A CA 1
ATOM 1561 C C . LYS A 1 191 ? -9.776 12.829 30.753 1.00 89.81 191 LYS A C 1
ATOM 1563 O O . LYS A 1 191 ? -8.691 12.684 30.193 1.00 89.81 191 LYS A O 1
ATOM 1568 N N . ASN A 1 192 ? -9.918 12.737 32.073 1.00 89.94 192 ASN A N 1
ATOM 1569 C CA . ASN A 1 192 ? -8.840 12.306 32.951 1.00 89.94 192 ASN A CA 1
ATOM 1570 C C . ASN A 1 192 ? -8.751 10.770 32.961 1.00 89.94 192 ASN A C 1
ATOM 1572 O O . ASN A 1 192 ? -9.480 10.106 33.694 1.00 89.94 192 ASN A O 1
ATOM 1576 N N . LEU A 1 193 ? -7.857 10.208 32.147 1.00 93.88 193 LEU A N 1
ATOM 1577 C CA . LEU A 1 193 ? -7.630 8.762 32.059 1.00 93.88 193 LEU A CA 1
ATOM 1578 C C . LEU A 1 193 ? -6.555 8.305 33.062 1.00 93.88 193 LEU A C 1
ATOM 1580 O O . LEU A 1 193 ? -5.510 7.779 32.673 1.00 93.88 193 LEU A O 1
ATOM 1584 N N . ALA A 1 194 ? -6.818 8.537 34.350 1.00 94.38 194 ALA A N 1
ATOM 1585 C CA . ALA A 1 194 ? -5.937 8.165 35.456 1.00 94.38 194 ALA A CA 1
ATOM 1586 C C . ALA A 1 194 ? -5.942 6.649 35.714 1.00 94.38 194 ALA A C 1
ATOM 1588 O O . ALA A 1 194 ? -7.004 6.032 35.765 1.00 94.38 194 ALA A O 1
ATOM 1589 N N . TYR A 1 195 ? -4.769 6.055 35.920 1.00 95.38 195 TYR A N 1
ATOM 1590 C CA . TYR A 1 195 ? -4.612 4.627 36.197 1.00 95.38 195 TYR A CA 1
ATOM 1591 C C . TYR A 1 195 ? -3.583 4.408 37.311 1.00 95.38 195 TYR A C 1
ATOM 1593 O O . TYR A 1 195 ? -2.530 5.042 37.306 1.00 95.38 195 TYR A O 1
ATOM 1601 N N . GLN A 1 196 ? -3.890 3.529 38.269 1.00 93.94 196 GLN A N 1
ATOM 1602 C CA . GLN A 1 196 ? -3.008 3.239 39.405 1.00 93.94 196 GLN A CA 1
ATOM 1603 C C . GLN A 1 196 ? -2.021 2.125 39.048 1.00 93.94 196 GLN A C 1
ATOM 1605 O O . GLN A 1 196 ? -2.427 1.032 38.656 1.00 93.94 196 GLN A O 1
ATOM 1610 N N . VAL A 1 197 ? -0.727 2.384 39.220 1.00 90.50 197 VAL A N 1
ATOM 1611 C CA . VAL A 1 197 ? 0.353 1.415 39.004 1.00 90.50 197 VAL A CA 1
ATOM 1612 C C . VAL A 1 197 ? 1.297 1.495 40.192 1.00 90.50 197 VAL A C 1
ATOM 1614 O O . VAL A 1 197 ? 1.896 2.535 40.425 1.00 90.50 197 VAL A O 1
ATOM 1617 N N . ASN A 1 198 ? 1.434 0.409 40.956 1.00 90.19 198 ASN A N 1
ATOM 1618 C CA . ASN A 1 198 ? 2.346 0.333 42.107 1.00 90.19 198 ASN A CA 1
ATOM 1619 C C . ASN A 1 198 ? 2.191 1.482 43.133 1.00 90.19 198 ASN A C 1
ATOM 1621 O O . ASN A 1 198 ? 3.160 1.876 43.770 1.00 90.19 198 ASN A O 1
ATOM 1625 N N . GLY A 1 199 ? 0.975 2.016 43.298 1.00 89.50 199 GLY A N 1
ATOM 1626 C CA . GLY A 1 199 ? 0.687 3.138 44.203 1.00 89.50 199 GLY A CA 1
ATOM 1627 C C . GLY A 1 199 ? 0.868 4.531 43.589 1.00 89.50 199 GLY A C 1
ATOM 1628 O O . GLY A 1 199 ? 0.554 5.520 44.246 1.00 89.50 199 GLY A O 1
ATOM 1629 N N . GLU A 1 200 ? 1.316 4.624 42.336 1.00 93.19 200 GLU A N 1
ATOM 1630 C CA . GLU A 1 200 ? 1.433 5.876 41.592 1.00 93.19 200 GLU A CA 1
ATOM 1631 C C . GLU A 1 200 ? 0.295 6.040 40.583 1.00 93.19 200 GLU A C 1
ATOM 1633 O O . GLU A 1 200 ? -0.141 5.091 39.925 1.00 93.19 200 GLU A O 1
ATOM 1638 N N . THR A 1 201 ? -0.174 7.278 40.428 1.00 94.31 201 THR A N 1
ATOM 1639 C CA . THR A 1 201 ? -1.186 7.626 39.428 1.00 94.31 201 THR A CA 1
ATOM 1640 C C . THR A 1 201 ? -0.511 8.075 38.142 1.00 94.31 201 THR A C 1
ATOM 1642 O O . THR A 1 201 ? 0.150 9.111 38.122 1.00 94.31 201 THR A O 1
ATOM 1645 N N . ILE A 1 202 ? -0.737 7.339 37.055 1.00 95.62 202 ILE A N 1
ATOM 1646 C CA . ILE A 1 202 ? -0.302 7.730 35.710 1.00 95.62 202 ILE A CA 1
ATOM 1647 C C . ILE A 1 202 ? -1.488 8.191 34.863 1.00 95.62 202 ILE A C 1
ATOM 1649 O O . ILE A 1 202 ? -2.611 7.712 35.028 1.00 95.62 202 ILE A O 1
ATOM 1653 N N . TYR A 1 203 ? -1.233 9.089 33.913 1.00 96.19 203 TYR A N 1
ATOM 1654 C CA . TYR A 1 203 ? -2.239 9.592 32.976 1.00 96.19 203 TYR A CA 1
ATOM 1655 C C . TYR A 1 203 ? -2.002 8.979 31.600 1.00 96.19 203 TYR A C 1
ATOM 1657 O O . TYR A 1 203 ? -1.102 9.394 30.870 1.00 96.19 203 TYR A O 1
ATOM 1665 N N . LEU A 1 204 ? -2.808 7.974 31.245 1.00 97.00 204 LEU A N 1
ATOM 1666 C CA . LEU A 1 204 ? -2.516 7.077 30.121 1.00 97.00 204 LEU A CA 1
ATOM 1667 C C . LEU A 1 204 ? -2.361 7.806 28.783 1.00 97.00 204 LEU A C 1
ATOM 1669 O O . LEU A 1 204 ? -1.461 7.475 28.018 1.00 97.00 204 LEU A O 1
ATOM 1673 N N . GLY A 1 205 ? -3.192 8.816 28.511 1.00 94.62 205 GLY A N 1
ATOM 1674 C CA . GLY A 1 205 ? -3.077 9.593 27.274 1.00 94.62 205 GLY A CA 1
ATOM 1675 C C . GLY A 1 205 ? -1.757 10.351 27.161 1.00 94.62 205 GLY A C 1
ATOM 1676 O O . GLY A 1 205 ? -1.139 10.342 26.098 1.00 94.62 205 GLY A O 1
ATOM 1677 N N . ASN A 1 206 ? -1.286 10.926 28.266 1.00 93.56 206 ASN A N 1
ATOM 1678 C CA . ASN A 1 206 ? -0.026 11.663 28.303 1.00 93.56 206 ASN A CA 1
ATOM 1679 C C . ASN A 1 206 ? 1.154 10.699 28.164 1.00 93.56 206 ASN A C 1
ATOM 1681 O O . ASN A 1 206 ? 2.026 10.925 27.335 1.00 93.56 206 ASN A O 1
ATOM 1685 N N . GLU A 1 207 ? 1.142 9.585 28.898 1.00 96.06 207 GLU A N 1
ATOM 1686 C CA . GLU A 1 207 ? 2.180 8.549 28.827 1.00 96.06 207 GLU A CA 1
ATOM 1687 C C . GLU A 1 207 ? 2.327 7.954 27.419 1.00 96.06 207 GLU A C 1
ATOM 1689 O O . GLU A 1 207 ? 3.440 7.804 26.915 1.00 96.06 207 GLU A O 1
ATOM 1694 N N . LEU A 1 208 ? 1.205 7.629 26.765 1.00 95.69 208 LEU A N 1
ATOM 1695 C CA . LEU A 1 208 ? 1.202 7.097 25.402 1.00 95.69 208 LEU A CA 1
ATOM 1696 C C . LEU A 1 208 ? 1.750 8.119 24.402 1.00 95.69 208 LEU A C 1
ATOM 1698 O O . LEU A 1 208 ? 2.567 7.775 23.548 1.00 95.69 208 LEU A O 1
ATOM 1702 N N . TYR A 1 209 ? 1.320 9.377 24.513 1.00 93.19 209 TYR A N 1
ATOM 1703 C CA . TYR A 1 209 ? 1.757 10.440 23.615 1.00 93.19 209 TYR A CA 1
ATOM 1704 C C . TYR A 1 209 ? 3.239 10.788 23.801 1.00 93.19 209 TYR A C 1
ATOM 1706 O O . TYR A 1 209 ? 3.972 10.871 22.818 1.00 93.19 209 TYR A O 1
ATOM 1714 N N . GLN A 1 210 ? 3.712 10.921 25.042 1.00 92.38 210 GLN A N 1
ATOM 1715 C CA . GLN A 1 210 ? 5.126 11.178 25.330 1.00 92.38 210 GLN A CA 1
ATOM 1716 C C . GLN A 1 210 ? 6.011 10.003 24.904 1.00 92.38 210 GLN A C 1
ATOM 1718 O O . GLN A 1 210 ? 7.064 10.205 24.300 1.00 92.38 210 GLN A O 1
ATOM 1723 N N . GLY A 1 211 ? 5.556 8.768 25.131 1.00 93.44 211 GLY A N 1
ATOM 1724 C CA . GLY A 1 211 ? 6.245 7.575 24.649 1.00 93.44 211 GLY A CA 1
ATOM 1725 C C . GLY A 1 211 ? 6.384 7.540 23.124 1.00 93.44 211 GLY A C 1
ATOM 1726 O O . GLY A 1 211 ? 7.444 7.168 22.619 1.00 93.44 211 GLY A O 1
ATOM 1727 N N . LEU A 1 212 ? 5.354 7.988 22.395 1.00 91.94 212 LEU A N 1
ATOM 1728 C CA . LEU A 1 212 ? 5.395 8.134 20.940 1.00 91.94 212 LEU A CA 1
ATOM 1729 C C . LEU A 1 212 ? 6.369 9.236 20.492 1.00 91.94 212 LEU A C 1
ATOM 1731 O O . LEU A 1 212 ? 7.153 9.008 19.571 1.00 91.94 212 LEU A O 1
ATOM 1735 N N . LEU A 1 213 ? 6.347 10.411 21.132 1.00 90.38 213 LEU A N 1
ATOM 1736 C CA . LEU A 1 213 ? 7.277 11.507 20.823 1.00 90.38 213 LEU A CA 1
ATOM 1737 C C . LEU A 1 213 ? 8.738 11.092 21.041 1.00 90.38 213 LEU A C 1
ATOM 1739 O O . LEU A 1 213 ? 9.597 11.412 20.221 1.00 90.38 213 LEU A O 1
ATOM 1743 N N . GLY A 1 214 ? 9.001 10.338 22.109 1.00 90.06 214 GLY A N 1
ATOM 1744 C CA . GLY A 1 214 ? 10.312 9.784 22.442 1.00 90.06 214 GLY A CA 1
ATOM 1745 C C . GLY A 1 214 ? 10.611 8.429 21.794 1.00 90.06 214 GLY A C 1
ATOM 1746 O O . GLY A 1 214 ? 11.516 7.728 22.251 1.00 90.06 214 GLY A O 1
ATOM 1747 N N . ALA A 1 215 ? 9.858 7.993 20.778 1.00 88.88 215 ALA A N 1
ATOM 1748 C CA . ALA A 1 215 ? 10.054 6.668 20.181 1.00 88.88 215 ALA A CA 1
ATOM 1749 C C . ALA A 1 215 ? 11.399 6.530 19.449 1.00 88.88 215 ALA A C 1
ATOM 1751 O O . ALA A 1 215 ? 11.954 5.436 19.399 1.00 88.88 215 ALA A O 1
ATOM 1752 N N . PHE A 1 216 ? 11.924 7.636 18.917 1.00 90.62 216 PHE A N 1
ATOM 1753 C CA . PHE A 1 216 ? 13.206 7.691 18.208 1.00 90.62 216 PHE A CA 1
ATOM 1754 C C . PHE A 1 216 ? 14.327 8.368 19.003 1.00 90.62 216 PHE A C 1
ATOM 1756 O O . PHE A 1 216 ? 15.367 8.707 18.444 1.00 90.62 216 PHE A O 1
ATOM 1763 N N . GLU A 1 217 ? 14.120 8.586 20.297 1.00 88.56 217 GLU A N 1
ATOM 1764 C CA . GLU A 1 217 ? 15.163 9.109 21.174 1.00 88.56 217 GLU A CA 1
ATOM 1765 C C . GLU A 1 217 ? 16.387 8.180 21.151 1.00 88.56 217 GLU A C 1
ATOM 1767 O O . GLU A 1 217 ? 16.245 6.954 21.211 1.00 88.56 217 GLU A O 1
ATOM 1772 N N . ASP A 1 218 ? 17.573 8.767 20.991 1.00 87.75 218 ASP A N 1
ATOM 1773 C CA . ASP A 1 218 ? 18.862 8.073 20.848 1.00 87.75 218 ASP A CA 1
ATOM 1774 C C . ASP A 1 218 ? 18.959 7.087 19.669 1.00 87.75 218 ASP A C 1
ATOM 1776 O O . ASP A 1 218 ? 19.853 6.238 19.635 1.00 87.75 218 ASP A O 1
ATOM 1780 N N . VAL A 1 219 ? 18.050 7.177 18.690 1.00 91.69 219 VAL A N 1
ATOM 1781 C CA . VAL A 1 219 ? 18.125 6.377 17.466 1.00 91.69 219 VAL A CA 1
ATOM 1782 C C . VAL A 1 219 ? 19.011 7.069 16.438 1.00 91.69 219 VAL A C 1
ATOM 1784 O O . VAL A 1 219 ? 18.719 8.167 15.968 1.00 91.69 219 VAL A O 1
ATOM 1787 N N . GLU A 1 220 ? 20.052 6.370 16.010 1.00 94.44 220 GLU A N 1
ATOM 1788 C CA . GLU A 1 220 ? 20.947 6.786 14.942 1.00 94.44 220 GLU A CA 1
ATOM 1789 C C . GLU A 1 220 ? 20.656 5.995 13.666 1.00 94.44 220 GLU A C 1
ATOM 1791 O O . GLU A 1 220 ? 20.550 4.765 13.685 1.00 94.44 220 GLU A O 1
ATOM 1796 N N . LEU A 1 221 ? 20.566 6.702 12.538 1.00 97.25 221 LEU A N 1
ATOM 1797 C CA . LEU A 1 221 ? 20.468 6.115 11.206 1.00 97.25 221 LEU A CA 1
ATOM 1798 C C . LEU A 1 221 ? 21.646 6.606 10.364 1.00 97.25 221 LEU A C 1
ATOM 1800 O O . LEU A 1 221 ? 21.835 7.805 10.185 1.00 97.25 221 LEU A O 1
ATOM 1804 N N . SER A 1 222 ? 22.431 5.680 9.822 1.00 97.50 222 SER A N 1
ATOM 1805 C CA . SER A 1 222 ? 23.607 5.990 9.004 1.00 97.50 222 SER A CA 1
ATOM 1806 C C . SER A 1 222 ? 23.604 5.209 7.692 1.00 97.50 222 SER A C 1
ATOM 1808 O O . SER A 1 222 ? 22.936 4.183 7.565 1.00 97.50 222 SER A O 1
ATOM 1810 N N . ALA A 1 223 ? 24.336 5.713 6.698 1.00 98.00 223 ALA A N 1
ATOM 1811 C CA . ALA A 1 223 ? 24.506 5.081 5.394 1.00 98.00 223 ALA A CA 1
ATOM 1812 C C . ALA A 1 223 ? 25.999 4.902 5.097 1.00 98.00 223 ALA A C 1
ATOM 1814 O O . ALA A 1 223 ? 26.771 5.854 5.216 1.00 98.00 223 ALA A O 1
ATOM 1815 N N . ILE A 1 224 ? 26.409 3.690 4.722 1.00 96.69 224 ILE A N 1
ATOM 1816 C CA . ILE A 1 224 ? 27.807 3.322 4.493 1.00 96.69 224 ILE A CA 1
ATOM 1817 C C . ILE A 1 224 ? 27.931 2.567 3.154 1.00 96.69 224 ILE A C 1
ATOM 1819 O O . ILE A 1 224 ? 27.389 1.467 3.029 1.00 96.69 224 ILE A O 1
ATOM 1823 N N . PRO A 1 225 ? 28.649 3.117 2.157 1.00 97.38 225 PRO A N 1
ATOM 1824 C CA . PRO A 1 225 ? 29.211 4.469 2.147 1.00 97.38 225 PRO A CA 1
ATOM 1825 C C . PRO A 1 225 ? 28.111 5.545 2.063 1.00 97.38 225 PRO A C 1
ATOM 1827 O O . PRO A 1 225 ? 27.060 5.336 1.462 1.00 97.38 225 PRO A O 1
ATOM 1830 N N . ASN A 1 226 ? 28.367 6.732 2.617 1.00 95.62 226 ASN A N 1
ATOM 1831 C CA . ASN A 1 226 ? 27.465 7.891 2.506 1.00 95.62 226 ASN A CA 1
ATOM 1832 C C . ASN A 1 226 ? 27.670 8.693 1.205 1.00 95.62 226 ASN A C 1
ATOM 1834 O O . ASN A 1 226 ? 27.006 9.705 0.975 1.00 95.62 226 ASN A O 1
ATOM 1838 N N . SER A 1 227 ? 28.605 8.268 0.355 1.00 96.69 227 SER A N 1
ATOM 1839 C CA . SER A 1 227 ? 28.899 8.889 -0.929 1.00 96.69 227 SER A CA 1
ATOM 1840 C C . SER A 1 227 ? 29.308 7.829 -1.941 1.00 96.69 227 SER A C 1
ATOM 1842 O O . SER A 1 227 ? 30.204 7.030 -1.677 1.00 96.69 227 SER A O 1
ATOM 1844 N N . VAL A 1 228 ? 28.681 7.847 -3.115 1.00 96.31 228 VAL A N 1
ATOM 1845 C CA . VAL A 1 228 ? 28.961 6.911 -4.210 1.00 96.31 228 VAL A CA 1
ATOM 1846 C C . VAL A 1 228 ? 29.186 7.653 -5.519 1.00 96.31 228 VAL A C 1
ATOM 1848 O O . VAL A 1 228 ? 28.732 8.785 -5.701 1.00 96.31 228 VAL A O 1
ATOM 1851 N N . LYS A 1 229 ? 29.898 7.007 -6.439 1.00 94.38 229 LYS A N 1
ATOM 1852 C CA . LYS A 1 229 ? 29.982 7.443 -7.832 1.00 94.38 229 LYS A CA 1
ATOM 1853 C C . LYS A 1 229 ? 28.938 6.699 -8.655 1.00 94.38 229 LYS A C 1
ATOM 1855 O O . LYS A 1 229 ? 28.708 5.515 -8.418 1.00 94.38 229 LYS A O 1
ATOM 1860 N N . ALA A 1 230 ? 28.319 7.389 -9.602 1.00 90.75 230 ALA A N 1
ATOM 1861 C CA . ALA A 1 230 ? 27.339 6.802 -10.505 1.00 90.75 230 ALA A CA 1
ATOM 1862 C C . ALA A 1 230 ? 27.538 7.304 -11.935 1.00 90.75 230 ALA A C 1
ATOM 1864 O O . ALA A 1 230 ? 28.066 8.393 -12.159 1.00 90.75 230 ALA A O 1
ATOM 1865 N N . GLN A 1 231 ? 27.062 6.513 -12.889 1.00 85.75 231 GLN A N 1
ATOM 1866 C CA . GLN A 1 231 ? 26.950 6.885 -14.295 1.00 85.75 231 GLN A CA 1
ATOM 1867 C C . GLN A 1 231 ? 25.469 6.980 -14.666 1.00 85.75 231 GLN A C 1
ATOM 1869 O O . GLN A 1 231 ? 24.615 6.352 -14.036 1.00 85.75 231 GLN A O 1
ATOM 1874 N N . ASN A 1 232 ? 25.153 7.795 -15.673 1.00 82.69 232 ASN A N 1
ATOM 1875 C CA . ASN A 1 232 ? 23.772 7.968 -16.119 1.00 82.69 232 ASN A CA 1
ATOM 1876 C C . ASN A 1 232 ? 23.197 6.636 -16.595 1.00 82.69 232 ASN A C 1
ATOM 1878 O O . ASN A 1 232 ? 23.868 5.906 -17.321 1.00 82.69 232 ASN A O 1
ATOM 1882 N N . PHE A 1 233 ? 21.945 6.363 -16.233 1.00 79.69 233 PHE A N 1
ATOM 1883 C CA . PHE A 1 233 ? 21.218 5.164 -16.659 1.00 79.69 233 PHE A CA 1
ATOM 1884 C C . PHE A 1 233 ? 21.784 3.833 -16.157 1.00 79.69 233 PHE A C 1
ATOM 1886 O O . PHE A 1 233 ? 21.326 2.780 -16.592 1.00 79.69 233 PHE A O 1
ATOM 1893 N N . GLN A 1 234 ? 22.729 3.866 -15.217 1.00 81.38 234 GLN A N 1
ATOM 1894 C CA . GLN A 1 234 ? 23.354 2.673 -14.659 1.00 81.38 234 GLN A CA 1
ATOM 1895 C C . GLN A 1 234 ? 23.050 2.514 -13.172 1.00 81.38 234 GLN A C 1
ATOM 1897 O O . GLN A 1 234 ? 22.958 3.489 -12.419 1.00 81.38 234 GLN A O 1
ATOM 1902 N N . ALA A 1 235 ? 22.953 1.256 -12.750 1.00 84.94 235 ALA A N 1
ATOM 1903 C CA . ALA A 1 235 ? 22.925 0.901 -11.344 1.00 84.94 235 ALA A CA 1
ATOM 1904 C C . ALA A 1 235 ? 24.309 1.114 -10.712 1.00 84.94 235 ALA A C 1
ATOM 1906 O O . ALA A 1 235 ? 25.345 0.824 -11.316 1.00 84.94 235 ALA A O 1
ATOM 1907 N N . VAL A 1 236 ? 24.336 1.579 -9.464 1.00 89.12 236 VAL A N 1
ATOM 1908 C CA . VAL A 1 236 ? 25.574 1.606 -8.671 1.00 89.12 236 VAL A CA 1
ATOM 1909 C C . VAL A 1 236 ? 25.884 0.175 -8.240 1.00 89.12 236 VAL A C 1
ATOM 1911 O O . VAL A 1 236 ? 25.068 -0.435 -7.564 1.00 89.12 236 VAL A O 1
ATOM 1914 N N . LYS A 1 237 ? 27.038 -0.376 -8.628 1.00 84.56 237 LYS A N 1
ATOM 1915 C CA . LYS A 1 237 ? 27.342 -1.811 -8.442 1.00 84.56 237 LYS A CA 1
ATOM 1916 C C . LYS A 1 237 ? 27.195 -2.294 -6.998 1.00 84.56 237 LYS A C 1
ATOM 1918 O O . LYS A 1 237 ? 26.575 -3.325 -6.765 1.00 84.56 237 LYS A O 1
ATOM 1923 N N . GLU A 1 238 ? 27.753 -1.544 -6.053 1.00 88.69 238 GLU A N 1
ATOM 1924 C CA . GLU A 1 238 ? 27.739 -1.920 -4.641 1.00 88.69 238 GLU A CA 1
ATOM 1925 C C . GLU A 1 238 ? 26.561 -1.264 -3.908 1.00 88.69 238 GLU A C 1
ATOM 1927 O O . GLU A 1 238 ? 26.412 -0.036 -3.968 1.00 88.69 238 GLU A O 1
ATOM 1932 N N . PRO A 1 239 ? 25.734 -2.044 -3.190 1.00 93.19 239 PRO A N 1
ATOM 1933 C CA . PRO A 1 239 ? 24.648 -1.494 -2.398 1.00 93.19 239 PRO A CA 1
ATOM 1934 C C . PRO A 1 239 ? 25.188 -0.713 -1.198 1.00 93.19 239 PRO A C 1
ATOM 1936 O O . PRO A 1 239 ? 26.176 -1.082 -0.563 1.00 93.19 239 PRO A O 1
ATOM 1939 N N . ILE A 1 240 ? 24.473 0.343 -0.829 1.00 97.44 240 ILE A N 1
ATOM 1940 C CA . ILE A 1 240 ? 24.759 1.139 0.360 1.00 97.44 240 ILE A CA 1
ATOM 1941 C C . ILE A 1 240 ? 24.116 0.461 1.569 1.00 97.44 240 ILE A C 1
ATOM 1943 O O . ILE A 1 240 ? 22.909 0.205 1.592 1.00 97.44 240 ILE A O 1
ATOM 1947 N N . SER A 1 241 ? 24.919 0.188 2.591 1.00 97.56 241 SER A N 1
ATOM 1948 C CA . SER A 1 241 ? 24.443 -0.374 3.853 1.00 97.56 241 SER A CA 1
ATOM 1949 C C . SER A 1 241 ? 23.856 0.730 4.722 1.00 97.56 241 SER A C 1
ATOM 1951 O O . SER A 1 241 ? 24.550 1.657 5.126 1.00 97.56 241 SER A O 1
ATOM 1953 N N . LEU A 1 242 ? 22.567 0.631 5.012 1.00 98.25 242 LEU A N 1
ATOM 1954 C CA . LEU A 1 242 ? 21.863 1.462 5.977 1.00 98.25 242 LEU A CA 1
ATOM 1955 C C . LEU A 1 242 ? 21.940 0.780 7.339 1.00 98.25 242 LEU A C 1
ATOM 1957 O O . LEU A 1 242 ? 21.654 -0.412 7.424 1.00 98.25 242 LEU A O 1
ATOM 1961 N N . ILE A 1 243 ? 22.312 1.513 8.382 1.00 97.25 243 ILE A N 1
ATOM 1962 C CA . ILE A 1 243 ? 22.501 0.976 9.732 1.00 97.25 243 ILE A CA 1
ATOM 1963 C C . ILE A 1 243 ? 21.682 1.811 10.712 1.00 97.25 243 ILE A C 1
ATOM 1965 O O . ILE A 1 243 ? 21.901 3.018 10.815 1.00 97.25 243 ILE A O 1
ATOM 1969 N N . ALA A 1 244 ? 20.769 1.157 11.429 1.00 96.00 244 ALA A N 1
ATOM 1970 C CA . ALA A 1 244 ? 19.940 1.739 12.477 1.00 96.00 244 ALA A CA 1
ATOM 1971 C C . ALA A 1 244 ? 20.323 1.163 13.848 1.00 96.00 244 ALA A C 1
ATOM 1973 O O . ALA A 1 244 ? 20.296 -0.058 14.049 1.00 96.00 244 ALA A O 1
ATOM 1974 N N . LYS A 1 245 ? 20.670 2.037 14.794 1.00 93.44 245 LYS A N 1
ATOM 1975 C CA . LYS A 1 245 ? 21.101 1.661 16.147 1.00 93.44 245 LYS A CA 1
ATOM 1976 C C . LYS A 1 245 ? 20.484 2.568 17.201 1.00 93.44 245 LYS A C 1
ATOM 1978 O O . LYS A 1 245 ? 20.151 3.708 16.907 1.00 93.44 245 LYS A O 1
ATOM 1983 N N . GLN A 1 246 ? 20.364 2.055 18.419 1.00 89.69 246 GLN A N 1
ATOM 1984 C CA . GLN A 1 246 ? 20.040 2.830 19.613 1.00 89.69 246 GLN A CA 1
ATOM 1985 C C . GLN A 1 246 ? 21.104 2.536 20.672 1.00 89.69 246 GLN A C 1
ATOM 1987 O O . GLN A 1 246 ? 21.126 1.451 21.261 1.00 89.69 246 GLN A O 1
ATOM 1992 N N . GLY A 1 247 ? 22.049 3.461 20.851 1.00 85.25 247 GLY A N 1
ATOM 1993 C CA . GLY A 1 247 ? 23.263 3.203 21.629 1.00 85.25 247 GLY A CA 1
ATOM 1994 C C . GLY A 1 247 ? 24.013 1.960 21.124 1.00 85.25 247 GLY A C 1
ATOM 1995 O O . GLY A 1 247 ? 24.447 1.901 19.974 1.00 85.25 247 GLY A O 1
ATOM 1996 N N . ALA A 1 248 ? 24.151 0.939 21.976 1.00 83.44 248 ALA A N 1
ATOM 1997 C CA . ALA A 1 248 ? 24.822 -0.320 21.632 1.00 83.44 248 ALA A CA 1
ATOM 1998 C C . ALA A 1 248 ? 23.927 -1.337 20.892 1.00 83.44 248 ALA A C 1
ATOM 2000 O O . ALA A 1 248 ? 24.430 -2.336 20.374 1.00 83.44 248 ALA A O 1
ATOM 2001 N N . TYR A 1 249 ? 22.612 -1.110 20.839 1.00 86.44 249 TYR A N 1
ATOM 2002 C CA . TYR A 1 249 ? 21.649 -2.076 20.314 1.00 86.44 249 TYR A CA 1
ATOM 2003 C C . TYR A 1 249 ? 21.342 -1.835 18.837 1.00 86.44 249 TYR A C 1
ATOM 2005 O O . TYR A 1 249 ? 21.257 -0.698 18.372 1.00 86.44 249 TYR A O 1
ATOM 2013 N N . SER A 1 250 ? 21.148 -2.924 18.094 1.00 91.06 250 SER A N 1
ATOM 2014 C CA . SER A 1 250 ? 20.726 -2.877 16.691 1.00 91.06 250 SER A CA 1
ATOM 2015 C C . SER A 1 250 ? 19.202 -2.854 16.594 1.00 91.06 250 SER A C 1
ATOM 2017 O O . SER A 1 250 ? 18.534 -3.610 17.296 1.00 91.06 250 SER A O 1
ATOM 2019 N N . ILE A 1 251 ? 18.647 -2.012 15.719 1.00 91.38 251 ILE A N 1
ATOM 2020 C CA . ILE A 1 251 ? 17.191 -1.861 15.587 1.00 91.38 251 ILE A CA 1
ATOM 2021 C C . ILE A 1 251 ? 16.686 -2.716 14.432 1.00 91.38 251 ILE A C 1
ATOM 2023 O O . ILE A 1 251 ? 16.806 -2.334 13.266 1.00 91.38 251 ILE A O 1
ATOM 2027 N N . ALA A 1 252 ? 16.083 -3.855 14.752 1.00 88.69 252 ALA A N 1
ATOM 2028 C CA . ALA A 1 252 ? 15.496 -4.753 13.768 1.00 88.69 252 ALA A CA 1
ATOM 2029 C C . ALA A 1 252 ? 14.085 -4.332 13.335 1.00 88.69 252 ALA A C 1
ATOM 2031 O O . ALA A 1 252 ? 13.358 -3.663 14.070 1.00 88.69 252 ALA A O 1
ATOM 2032 N N . ASN A 1 253 ? 13.681 -4.781 12.144 1.00 84.38 253 ASN A N 1
ATOM 2033 C CA . ASN A 1 253 ? 12.342 -4.607 11.585 1.00 84.38 253 ASN A CA 1
ATOM 2034 C C . ASN A 1 253 ? 11.881 -3.139 11.496 1.00 84.38 253 ASN A C 1
ATOM 2036 O O . ASN A 1 253 ? 10.690 -2.845 11.606 1.00 84.38 253 ASN A O 1
ATOM 2040 N N . LEU A 1 254 ? 12.811 -2.199 11.313 1.00 90.88 254 LEU A N 1
ATOM 2041 C CA . LEU A 1 254 ? 12.513 -0.788 11.088 1.00 90.88 254 LEU A CA 1
ATOM 2042 C C . LEU A 1 254 ? 12.287 -0.564 9.588 1.00 90.88 254 LEU A C 1
ATOM 2044 O O . LEU A 1 254 ? 13.245 -0.661 8.813 1.00 90.88 254 LEU A O 1
ATOM 2048 N N . PRO A 1 255 ? 11.052 -0.279 9.140 1.00 93.19 255 PRO A N 1
ATOM 2049 C CA . PRO A 1 255 ? 10.811 0.086 7.757 1.00 93.19 255 PRO A CA 1
ATOM 2050 C C . PRO A 1 255 ? 11.390 1.477 7.480 1.00 93.19 255 PRO A C 1
ATOM 2052 O O . PRO A 1 255 ? 11.163 2.432 8.224 1.00 93.19 255 PRO A O 1
ATOM 2055 N N . LEU A 1 256 ? 12.124 1.593 6.380 1.00 95.44 256 LEU A N 1
ATOM 2056 C CA . LEU A 1 256 ? 12.759 2.816 5.912 1.00 95.44 256 LEU A CA 1
ATOM 2057 C C . LEU A 1 256 ? 12.177 3.221 4.553 1.00 95.44 256 LEU A C 1
ATOM 2059 O O . LEU A 1 256 ? 11.788 2.388 3.729 1.00 95.44 256 LEU A O 1
ATOM 2063 N N . LYS A 1 257 ? 12.160 4.526 4.306 1.00 94.62 257 LYS A N 1
ATOM 2064 C CA . LYS A 1 257 ? 11.790 5.149 3.038 1.00 94.62 257 LYS A CA 1
ATOM 2065 C C . LYS A 1 257 ? 12.976 5.955 2.534 1.00 94.62 257 LYS A C 1
ATOM 2067 O O . LYS A 1 257 ? 13.553 6.741 3.286 1.00 94.62 257 LYS A O 1
ATOM 2072 N N . SER A 1 258 ? 13.327 5.754 1.270 1.00 95.38 258 SER A N 1
ATOM 2073 C CA . SER A 1 258 ? 14.357 6.517 0.572 1.00 95.38 258 SER A CA 1
ATOM 2074 C C . SER A 1 258 ? 13.731 7.376 -0.525 1.00 95.38 258 SER A C 1
ATOM 2076 O O . SER A 1 258 ? 12.786 6.964 -1.198 1.00 95.38 258 SER A O 1
ATOM 2078 N N . GLU A 1 259 ? 14.235 8.595 -0.690 1.00 95.62 259 GLU A N 1
ATOM 2079 C CA . GLU A 1 259 ? 13.770 9.529 -1.714 1.00 95.62 259 GLU A CA 1
ATOM 2080 C C . GLU A 1 259 ? 14.906 10.444 -2.177 1.00 95.62 259 GLU A C 1
ATOM 2082 O O . GLU A 1 259 ? 15.759 10.844 -1.383 1.00 95.62 259 GLU A O 1
ATOM 2087 N N . PHE A 1 260 ? 14.919 10.802 -3.462 1.00 95.31 260 PHE A N 1
ATOM 2088 C CA . PHE A 1 260 ? 15.806 11.854 -3.955 1.00 95.31 260 PHE A CA 1
ATOM 2089 C C . PHE A 1 260 ? 15.322 13.210 -3.427 1.00 95.31 260 PHE A C 1
ATOM 2091 O O . PHE A 1 260 ? 14.207 13.631 -3.728 1.00 95.31 260 PHE A O 1
ATOM 2098 N N . THR A 1 261 ? 16.163 13.909 -2.667 1.00 96.12 261 THR A N 1
ATOM 2099 C CA . THR A 1 261 ? 15.930 15.308 -2.261 1.00 96.12 261 THR A CA 1
ATOM 2100 C C . THR A 1 261 ? 16.516 16.294 -3.265 1.00 96.12 261 THR A C 1
ATOM 2102 O O . THR A 1 261 ? 16.031 17.413 -3.402 1.00 96.12 261 THR A O 1
ATOM 2105 N N . SER A 1 262 ? 17.540 15.861 -3.998 1.00 95.38 262 SER A N 1
ATOM 2106 C CA . SER A 1 262 ? 18.091 16.526 -5.173 1.00 95.38 262 SER A CA 1
ATOM 2107 C C . SER A 1 262 ? 18.490 15.452 -6.173 1.00 95.38 262 SER A C 1
ATOM 2109 O O . SER A 1 262 ? 19.035 14.418 -5.785 1.00 95.38 262 SER A O 1
ATOM 2111 N N . GLY A 1 263 ? 18.240 15.681 -7.454 1.00 90.12 263 GLY A N 1
ATOM 2112 C CA . GLY A 1 263 ? 18.429 14.667 -8.478 1.00 90.12 263 GLY A CA 1
ATOM 2113 C C . GLY A 1 263 ? 17.172 13.879 -8.796 1.00 90.12 263 GLY A C 1
ATOM 2114 O O . GLY A 1 263 ? 16.055 14.249 -8.441 1.00 90.12 263 GLY A O 1
ATOM 2115 N N . SER A 1 264 ? 17.364 12.797 -9.538 1.00 86.31 264 SER A N 1
ATOM 2116 C CA . SER A 1 264 ? 16.294 11.876 -9.903 1.00 86.31 264 SER A CA 1
ATOM 2117 C C . SER A 1 264 ? 16.900 10.569 -10.374 1.00 86.31 264 SER A C 1
ATOM 2119 O O . SER A 1 264 ? 17.957 10.581 -11.008 1.00 86.31 264 SER A O 1
ATOM 2121 N N . GLY A 1 265 ? 16.195 9.480 -10.122 1.00 85.88 265 GLY A N 1
ATOM 2122 C CA . GLY A 1 265 ? 16.608 8.144 -10.496 1.00 85.88 265 GLY A CA 1
ATOM 2123 C C . GLY A 1 265 ? 15.656 7.116 -9.909 1.00 85.88 265 GLY A C 1
ATOM 2124 O O . GLY A 1 265 ? 14.546 7.450 -9.487 1.00 85.88 265 GLY A O 1
ATOM 2125 N N . GLU A 1 266 ? 16.121 5.879 -9.848 1.00 86.25 266 GLU A N 1
ATOM 2126 C CA . GLU A 1 266 ? 15.376 4.749 -9.315 1.00 86.25 266 GLU A CA 1
ATOM 2127 C C . GLU A 1 266 ? 16.154 4.117 -8.161 1.00 86.25 266 GLU A C 1
ATOM 2129 O O . GLU A 1 266 ? 17.361 3.884 -8.252 1.00 86.25 266 GLU A O 1
ATOM 2134 N N . LEU A 1 267 ? 15.449 3.864 -7.062 1.00 88.25 267 LEU A N 1
ATOM 2135 C CA . LEU A 1 267 ? 15.963 3.220 -5.858 1.00 88.25 267 LEU A CA 1
ATOM 2136 C C . LEU A 1 267 ? 15.156 1.946 -5.625 1.00 88.25 267 LEU A C 1
ATOM 2138 O O . LEU A 1 267 ? 13.971 1.896 -5.963 1.00 88.25 267 LEU A O 1
ATOM 2142 N N . ASN A 1 268 ? 15.758 0.932 -5.011 1.00 88.25 268 ASN A N 1
ATOM 2143 C CA . ASN A 1 268 ? 14.990 -0.229 -4.580 1.00 88.25 268 ASN A CA 1
ATOM 2144 C C . ASN A 1 268 ? 13.938 0.146 -3.522 1.00 88.25 268 ASN A C 1
ATOM 2146 O O . ASN A 1 268 ? 14.145 0.996 -2.655 1.00 88.25 268 ASN A O 1
ATOM 2150 N N . ALA A 1 269 ? 12.792 -0.524 -3.591 1.00 79.56 269 ALA A N 1
ATOM 2151 C CA . ALA A 1 269 ? 11.730 -0.389 -2.605 1.00 79.56 269 ALA A CA 1
ATOM 2152 C C . ALA A 1 269 ? 11.937 -1.345 -1.415 1.00 79.56 269 ALA A C 1
ATOM 2154 O O . ALA A 1 269 ? 12.784 -2.234 -1.446 1.00 79.56 269 ALA A O 1
ATOM 2155 N N . ASN A 1 270 ? 11.082 -1.205 -0.395 1.00 78.44 270 ASN A N 1
ATOM 2156 C CA . ASN A 1 270 ? 10.963 -2.136 0.737 1.00 78.44 270 ASN A CA 1
ATOM 2157 C C . ASN A 1 270 ? 12.236 -2.288 1.581 1.00 78.44 270 ASN A C 1
ATOM 2159 O O . ASN A 1 270 ? 12.636 -3.392 1.938 1.00 78.44 270 ASN A O 1
ATOM 2163 N N . LEU A 1 271 ? 12.831 -1.159 1.951 1.00 88.38 271 LEU A N 1
ATOM 2164 C CA . LEU A 1 271 ? 13.913 -1.126 2.925 1.00 88.38 271 LEU A CA 1
ATOM 2165 C C . LEU A 1 271 ? 13.341 -1.442 4.312 1.00 88.38 271 LEU A C 1
ATOM 2167 O O . LEU A 1 271 ? 12.514 -0.694 4.827 1.00 88.38 271 LEU A O 1
ATOM 2171 N N . ILE A 1 272 ? 13.749 -2.565 4.896 1.00 90.50 272 ILE A N 1
ATOM 2172 C CA . ILE A 1 272 ? 13.431 -2.955 6.273 1.00 90.50 272 ILE A CA 1
ATOM 2173 C C . ILE A 1 272 ? 14.730 -3.456 6.893 1.00 90.50 272 ILE A C 1
ATOM 2175 O O . ILE A 1 272 ? 15.452 -4.227 6.256 1.00 90.50 272 ILE A O 1
ATOM 2179 N N . THR A 1 273 ? 15.057 -2.997 8.098 1.00 91.62 273 THR A N 1
ATOM 2180 C CA . THR A 1 273 ? 16.259 -3.469 8.790 1.00 91.62 273 THR A CA 1
ATOM 2181 C C . THR A 1 273 ? 16.106 -4.921 9.244 1.00 91.62 273 THR A C 1
ATOM 2183 O O . THR A 1 273 ? 15.052 -5.336 9.726 1.00 91.62 273 THR A O 1
ATOM 2186 N N . ASN A 1 274 ? 17.164 -5.712 9.086 1.00 88.12 274 ASN A N 1
ATOM 2187 C CA . ASN A 1 274 ? 17.237 -7.085 9.587 1.00 88.12 274 ASN A CA 1
ATOM 2188 C C . ASN A 1 274 ? 17.574 -7.130 11.089 1.00 88.12 274 ASN A C 1
ATOM 2190 O O . ASN A 1 274 ? 17.688 -6.096 11.742 1.00 88.12 274 ASN A O 1
ATOM 2194 N N . GLU A 1 275 ? 17.781 -8.330 11.634 1.00 86.88 275 GLU A N 1
ATOM 2195 C CA . GLU A 1 275 ? 18.130 -8.566 13.047 1.00 86.88 275 GLU A CA 1
ATOM 2196 C C . GLU A 1 275 ? 19.407 -7.838 13.507 1.00 86.88 275 GLU A C 1
ATOM 2198 O O . GLU A 1 275 ? 19.558 -7.524 14.683 1.00 86.88 275 GLU A O 1
ATOM 2203 N N . HIS A 1 276 ? 20.301 -7.495 12.575 1.00 89.12 276 HIS A N 1
ATOM 2204 C CA . HIS A 1 276 ? 21.519 -6.720 12.833 1.00 89.12 276 HIS A CA 1
ATOM 2205 C C . HIS A 1 276 ? 21.333 -5.208 12.635 1.00 89.12 276 HIS A C 1
ATOM 2207 O O . HIS A 1 276 ? 22.308 -4.465 12.549 1.00 89.12 276 HIS A O 1
ATOM 2213 N N . GLY A 1 277 ? 20.091 -4.734 12.511 1.00 91.25 277 GLY A N 1
ATOM 2214 C CA . GLY A 1 277 ? 19.782 -3.322 12.302 1.00 91.25 277 GLY A CA 1
ATOM 2215 C C . GLY A 1 277 ? 20.218 -2.782 10.944 1.00 91.25 277 GLY A C 1
ATOM 2216 O O . GLY A 1 277 ? 20.362 -1.572 10.784 1.00 91.25 277 GLY A O 1
ATOM 2217 N N . SER A 1 278 ? 20.436 -3.662 9.963 1.00 95.19 278 SER A N 1
ATOM 2218 C CA . SER A 1 278 ? 20.962 -3.290 8.648 1.00 95.19 278 SER A CA 1
ATOM 2219 C C . SER A 1 278 ? 19.942 -3.477 7.524 1.00 95.19 278 SER A C 1
ATOM 2221 O O . SER A 1 278 ? 19.189 -4.450 7.513 1.00 95.19 278 SER A O 1
ATOM 2223 N N . ALA A 1 279 ? 19.926 -2.560 6.558 1.00 95.31 279 ALA A N 1
ATOM 2224 C CA . ALA A 1 279 ? 19.163 -2.659 5.310 1.00 95.31 279 ALA A CA 1
ATOM 2225 C C . ALA A 1 279 ? 20.049 -2.271 4.116 1.00 95.31 279 ALA A C 1
ATOM 2227 O O . ALA A 1 279 ? 21.030 -1.553 4.280 1.00 95.31 279 ALA A O 1
ATOM 2228 N N . LYS A 1 280 ? 19.721 -2.730 2.903 1.00 95.81 280 LYS A N 1
ATOM 2229 C CA . LYS A 1 280 ? 20.517 -2.438 1.698 1.00 95.81 280 LYS A CA 1
ATOM 2230 C C . LYS A 1 280 ? 19.773 -1.495 0.760 1.00 95.81 280 LYS A C 1
ATOM 2232 O O . LYS A 1 280 ? 18.755 -1.880 0.187 1.00 95.81 280 LYS A O 1
ATOM 2237 N N . LEU A 1 281 ? 20.300 -0.286 0.585 1.00 96.25 281 LEU A N 1
ATOM 2238 C CA . LEU A 1 281 ? 19.854 0.661 -0.432 1.00 96.25 281 LEU A CA 1
ATOM 2239 C C . LEU A 1 281 ? 20.608 0.401 -1.736 1.00 96.25 281 LEU A C 1
ATOM 2241 O O . LEU A 1 281 ? 21.829 0.510 -1.794 1.00 96.25 281 LEU A O 1
ATOM 2245 N N . GLN A 1 282 ? 19.861 0.114 -2.791 1.00 93.81 282 GLN A N 1
ATOM 2246 C CA . GLN A 1 282 ? 20.370 -0.060 -4.140 1.00 93.81 282 GLN A CA 1
ATOM 2247 C C . GLN A 1 282 ? 19.921 1.124 -4.994 1.00 93.81 282 GLN A C 1
ATOM 2249 O O . GLN A 1 282 ? 18.723 1.378 -5.133 1.00 93.81 282 GLN A O 1
ATOM 2254 N N . ILE A 1 283 ? 20.880 1.829 -5.591 1.00 92.38 283 ILE A N 1
ATOM 2255 C CA . ILE A 1 283 ? 20.596 2.804 -6.646 1.00 92.38 283 ILE A CA 1
ATOM 2256 C C . ILE A 1 283 ? 20.539 2.014 -7.950 1.00 92.38 283 ILE A C 1
ATOM 2258 O O . ILE A 1 283 ? 21.555 1.496 -8.413 1.00 92.38 283 ILE A O 1
ATOM 2262 N N . LEU A 1 284 ? 19.334 1.866 -8.488 1.00 87.12 284 LEU A N 1
ATOM 2263 C CA . LEU A 1 284 ? 19.057 1.098 -9.702 1.00 87.12 284 LEU A CA 1
ATOM 2264 C C . LEU A 1 284 ? 19.321 1.935 -10.951 1.00 87.12 284 LEU A C 1
ATOM 2266 O O . LEU A 1 284 ? 19.725 1.410 -11.982 1.00 87.12 284 LEU A O 1
ATOM 2270 N N . ASN A 1 285 ? 19.104 3.245 -10.847 1.00 85.44 285 ASN A N 1
ATOM 2271 C CA . ASN A 1 285 ? 19.256 4.164 -11.960 1.00 85.44 285 ASN A CA 1
ATOM 2272 C C . ASN A 1 285 ? 19.491 5.595 -11.459 1.00 85.44 285 ASN A C 1
ATOM 2274 O O . ASN A 1 285 ? 18.925 6.002 -10.443 1.00 85.44 285 ASN A O 1
ATOM 2278 N N . VAL A 1 286 ? 20.257 6.382 -12.212 1.00 87.06 286 VAL A N 1
ATOM 2279 C CA . VAL A 1 286 ? 20.395 7.830 -12.047 1.00 87.06 286 VAL A CA 1
ATOM 2280 C C . VAL A 1 286 ? 20.045 8.522 -13.362 1.00 87.06 286 VAL A C 1
ATOM 2282 O O . VAL A 1 286 ? 20.671 8.285 -14.394 1.00 87.06 286 VAL A O 1
ATOM 2285 N N . THR A 1 287 ? 19.055 9.413 -13.313 1.00 82.88 287 THR A N 1
ATOM 2286 C CA . THR A 1 287 ? 18.491 10.085 -14.492 1.00 82.88 287 THR A CA 1
ATOM 2287 C C . THR A 1 287 ? 18.650 11.603 -14.474 1.00 82.88 287 THR A C 1
ATOM 2289 O O . THR A 1 287 ? 18.370 12.240 -15.489 1.00 82.88 287 THR A O 1
ATOM 2292 N N . SER A 1 288 ? 19.075 12.230 -13.367 1.00 84.06 288 SER A N 1
ATOM 2293 C CA . SER A 1 288 ? 19.310 13.692 -13.305 1.00 84.06 288 SER A CA 1
ATOM 2294 C C . SER A 1 288 ? 20.731 14.086 -13.699 1.00 84.06 288 SER A C 1
ATOM 2296 O O . SER A 1 288 ? 21.688 13.434 -13.296 1.00 84.06 288 SER A O 1
ATOM 2298 N N . LYS A 1 289 ? 20.854 15.178 -14.480 1.00 82.06 289 LYS A N 1
ATOM 2299 C CA . LYS A 1 289 ? 22.126 15.673 -15.051 1.00 82.06 289 LYS A CA 1
ATOM 2300 C C . LYS A 1 289 ? 23.012 16.326 -13.999 1.00 82.06 289 LYS A C 1
ATOM 2302 O O . LYS A 1 289 ? 24.122 16.760 -14.296 1.00 82.06 289 LYS A O 1
ATOM 2307 N N . GLN A 1 290 ? 22.478 16.480 -12.794 1.00 87.31 290 GLN A N 1
ATOM 2308 C CA . GLN A 1 290 ? 23.166 17.119 -11.696 1.00 87.31 290 GLN A CA 1
ATOM 2309 C C . GLN A 1 290 ? 24.394 16.294 -11.322 1.00 87.31 290 GLN A C 1
ATOM 2311 O O . GLN A 1 290 ? 24.293 15.107 -11.007 1.00 87.31 290 GLN A O 1
ATOM 2316 N N . SER A 1 291 ? 25.548 16.963 -11.338 1.00 89.50 291 SER A N 1
ATOM 2317 C CA . SER A 1 291 ? 26.841 16.387 -10.963 1.00 89.50 291 SER A CA 1
ATOM 2318 C C . SER A 1 291 ? 26.842 15.854 -9.533 1.00 89.50 291 SER A C 1
ATOM 2320 O O . SER A 1 291 ? 27.531 14.883 -9.239 1.00 89.50 291 SER A O 1
ATOM 2322 N N . ARG A 1 292 ? 26.044 16.467 -8.653 1.00 94.94 292 ARG A N 1
ATOM 2323 C CA . ARG A 1 292 ? 25.846 16.042 -7.272 1.00 94.94 292 ARG A CA 1
ATOM 2324 C C . ARG A 1 292 ? 24.359 15.926 -6.963 1.00 94.94 292 ARG A C 1
ATOM 2326 O O . ARG A 1 292 ? 23.607 16.882 -7.146 1.00 94.94 292 ARG A O 1
ATOM 2333 N N . GLN A 1 293 ? 23.958 14.762 -6.475 1.00 94.75 293 GLN A N 1
ATOM 2334 C CA . GLN A 1 293 ? 22.582 14.424 -6.116 1.00 94.75 293 GLN A CA 1
ATOM 2335 C C . GLN A 1 293 ? 22.535 13.905 -4.683 1.00 94.75 293 GLN A C 1
ATOM 2337 O O . GLN A 1 293 ? 23.559 13.511 -4.121 1.00 94.75 293 GLN A O 1
ATOM 2342 N N . MET A 1 294 ? 21.350 13.933 -4.083 1.00 97.25 294 MET A N 1
ATOM 2343 C CA . MET A 1 294 ? 21.159 13.561 -2.688 1.00 97.25 294 MET A CA 1
ATOM 2344 C C . MET A 1 294 ? 19.947 12.657 -2.545 1.00 97.25 294 MET A C 1
ATOM 2346 O O . MET A 1 294 ? 18.849 12.992 -2.992 1.00 97.25 294 MET A O 1
ATOM 2350 N N . VAL A 1 295 ? 20.159 11.526 -1.883 1.00 97.75 295 VAL A N 1
ATOM 2351 C CA . VAL A 1 295 ? 19.101 10.625 -1.438 1.00 97.75 295 VAL A CA 1
ATOM 2352 C C . VAL A 1 295 ? 18.989 10.754 0.072 1.00 97.75 295 VAL A C 1
ATOM 2354 O O . VAL A 1 295 ? 19.978 10.578 0.782 1.00 97.75 295 VAL A O 1
ATOM 2357 N N . ARG A 1 296 ? 17.791 11.064 0.562 1.00 97.94 296 ARG A N 1
ATOM 2358 C CA . ARG A 1 296 ? 17.448 11.023 1.984 1.00 97.94 296 ARG A CA 1
ATOM 2359 C C . ARG A 1 296 ? 16.832 9.671 2.305 1.00 97.94 296 ARG A C 1
ATOM 2361 O O . ARG A 1 296 ? 16.025 9.160 1.533 1.00 97.94 296 ARG A O 1
ATOM 2368 N N . ILE A 1 297 ? 17.184 9.128 3.462 1.00 98.12 297 ILE A N 1
ATOM 2369 C CA . ILE A 1 297 ? 16.622 7.910 4.031 1.00 98.12 297 ILE A CA 1
ATOM 2370 C C . ILE A 1 297 ? 16.106 8.238 5.430 1.00 98.12 297 ILE A C 1
ATOM 2372 O O . ILE A 1 297 ? 16.820 8.852 6.216 1.00 98.12 297 ILE A O 1
ATOM 2376 N N . LYS A 1 298 ? 14.876 7.833 5.741 1.00 96.31 298 LYS A N 1
ATOM 2377 C CA . LYS A 1 298 ? 14.237 8.026 7.053 1.00 96.31 298 LYS A CA 1
ATOM 2378 C C . LYS A 1 298 ? 13.293 6.861 7.377 1.00 96.31 298 LYS A C 1
ATOM 2380 O O . LYS A 1 298 ? 12.885 6.164 6.445 1.00 96.31 298 LYS A O 1
ATOM 2385 N N . PRO A 1 299 ? 12.903 6.647 8.644 1.00 94.56 299 PRO A N 1
ATOM 2386 C CA . PRO A 1 299 ? 11.802 5.758 9.001 1.00 94.56 299 PRO A CA 1
ATOM 2387 C C . PRO A 1 299 ? 10.532 6.011 8.175 1.00 94.56 299 PRO A C 1
ATOM 2389 O O . PRO A 1 299 ? 10.121 7.154 7.950 1.00 94.56 299 PRO A O 1
ATOM 2392 N N . ASP A 1 300 ? 9.904 4.932 7.711 1.00 91.62 300 ASP A N 1
ATOM 2393 C CA . ASP A 1 300 ? 8.656 4.980 6.952 1.00 91.62 300 ASP A CA 1
ATOM 2394 C C . ASP A 1 300 ? 7.463 5.110 7.911 1.00 91.62 300 ASP A C 1
ATOM 2396 O O . ASP A 1 300 ? 6.857 4.124 8.333 1.00 91.62 300 ASP A O 1
ATOM 2400 N N . MET A 1 301 ? 7.140 6.354 8.272 1.00 86.81 301 MET A N 1
ATOM 2401 C CA . MET A 1 301 ? 6.067 6.664 9.226 1.00 86.81 301 MET A CA 1
ATOM 2402 C C . MET A 1 301 ? 4.681 6.194 8.766 1.00 86.81 301 MET A C 1
ATOM 2404 O O . MET A 1 301 ? 3.827 5.907 9.602 1.00 86.81 301 MET A O 1
ATOM 2408 N N . GLU A 1 302 ? 4.448 6.078 7.454 1.00 84.31 302 GLU A N 1
ATOM 2409 C CA . GLU A 1 302 ? 3.184 5.549 6.928 1.00 84.31 302 GLU A CA 1
ATOM 2410 C C . GLU A 1 302 ? 3.034 4.067 7.295 1.00 84.31 302 GLU A C 1
ATOM 2412 O O . GLU A 1 302 ? 1.977 3.655 7.776 1.00 84.31 302 GLU A O 1
ATOM 2417 N N . LYS A 1 303 ? 4.111 3.282 7.145 1.00 84.00 303 LYS A N 1
ATOM 2418 C CA . LYS A 1 303 ? 4.137 1.864 7.535 1.00 84.00 303 LYS A CA 1
ATOM 2419 C C . LYS A 1 303 ? 4.162 1.659 9.046 1.00 84.00 303 LYS A C 1
ATOM 2421 O O . LYS A 1 303 ? 3.528 0.728 9.528 1.00 84.00 303 LYS A O 1
ATOM 2426 N N . LEU A 1 304 ? 4.891 2.500 9.780 1.00 84.50 304 LEU A N 1
ATOM 2427 C CA . LEU A 1 304 ? 5.035 2.375 11.234 1.00 84.50 304 LEU A CA 1
ATOM 2428 C C . LEU A 1 304 ? 3.743 2.663 11.986 1.00 84.50 304 LEU A C 1
ATOM 2430 O O . LEU A 1 304 ? 3.450 2.007 12.980 1.00 84.50 304 LEU A O 1
ATOM 2434 N N . CYS A 1 305 ? 2.992 3.665 11.534 1.00 79.88 305 CYS A N 1
ATOM 2435 C CA . CYS A 1 305 ? 1.830 4.116 12.276 1.00 79.88 305 CYS A CA 1
ATOM 2436 C C . CYS A 1 305 ? 0.508 3.568 11.741 1.00 79.88 305 CYS A C 1
ATOM 2438 O O . CYS A 1 305 ? -0.432 3.492 12.523 1.00 79.88 305 CYS A O 1
ATOM 2440 N N . ALA A 1 306 ? 0.406 3.224 10.447 1.00 67.12 306 ALA A N 1
ATOM 2441 C CA . ALA A 1 306 ? -0.788 2.633 9.820 1.00 67.12 306 ALA A CA 1
ATOM 2442 C C . ALA A 1 306 ? -2.127 3.154 10.403 1.00 67.12 306 ALA A C 1
ATOM 2444 O O . ALA A 1 306 ? -3.022 2.393 10.779 1.00 67.12 306 ALA A O 1
ATOM 2445 N N . ALA A 1 307 ? -2.237 4.477 10.565 1.00 62.84 307 ALA A N 1
ATOM 2446 C CA . ALA A 1 307 ? -3.375 5.120 11.208 1.00 62.84 307 ALA A CA 1
ATOM 2447 C C . ALA A 1 307 ? -4.250 5.774 10.139 1.00 62.84 307 ALA A C 1
ATOM 2449 O O . ALA A 1 307 ? -3.843 6.743 9.494 1.00 62.84 307 ALA A O 1
ATOM 2450 N N . ASN A 1 308 ? -5.464 5.253 9.965 1.00 64.62 308 ASN A N 1
ATOM 2451 C CA . ASN A 1 308 ? -6.477 5.877 9.111 1.00 64.62 308 ASN A CA 1
ATOM 2452 C C . ASN A 1 308 ? -7.215 7.004 9.855 1.00 64.62 308 ASN A C 1
ATOM 2454 O O . ASN A 1 308 ? -7.725 7.940 9.229 1.00 64.62 308 ASN A O 1
ATOM 2458 N N . ASP A 1 309 ? -7.200 6.967 11.188 1.00 76.31 309 ASP A N 1
ATOM 2459 C CA . ASP A 1 309 ? -7.842 7.948 12.053 1.00 76.31 309 ASP A CA 1
ATOM 2460 C C . ASP A 1 309 ? -7.213 9.338 11.907 1.00 76.31 309 ASP A C 1
ATOM 2462 O O . ASP A 1 309 ? -5.995 9.532 11.968 1.00 76.31 309 ASP A O 1
ATOM 2466 N N . LYS A 1 310 ? -8.061 10.346 11.687 1.00 79.75 310 LYS A N 1
ATOM 2467 C CA . LYS A 1 310 ? -7.643 11.748 11.528 1.00 79.75 310 LYS A CA 1
ATOM 2468 C C . LYS A 1 310 ? -6.932 12.266 12.784 1.00 79.75 310 LYS A C 1
ATOM 2470 O O . LYS A 1 310 ? -5.905 12.931 12.660 1.00 79.75 310 LYS A O 1
ATOM 2475 N N . VAL A 1 311 ? -7.452 11.926 13.966 1.00 78.25 311 VAL A N 1
ATOM 2476 C CA . VAL A 1 311 ? -6.927 12.384 15.259 1.00 78.25 311 VAL A CA 1
ATOM 2477 C C . VAL A 1 311 ? -5.505 11.884 15.477 1.00 78.25 311 VAL A C 1
ATOM 2479 O O . VAL A 1 311 ? -4.575 12.669 15.649 1.00 78.25 311 VAL A O 1
ATOM 2482 N N . VAL A 1 312 ? -5.316 10.574 15.355 1.00 81.50 312 VAL A N 1
ATOM 2483 C CA . VAL A 1 312 ? -4.022 9.925 15.563 1.00 81.50 312 VAL A CA 1
ATOM 2484 C C . VAL A 1 312 ? -2.993 10.378 14.525 1.00 81.50 312 VAL A C 1
ATOM 2486 O O . VAL A 1 312 ? -1.852 10.660 14.882 1.00 81.50 312 VAL A O 1
ATOM 2489 N N . ARG A 1 313 ? -3.386 10.567 13.255 1.00 83.56 313 ARG A N 1
ATOM 2490 C CA . ARG A 1 313 ? -2.498 11.156 12.233 1.00 83.56 313 ARG A CA 1
ATOM 2491 C C . ARG A 1 313 ? -2.017 12.556 12.599 1.00 83.56 313 ARG A C 1
ATOM 2493 O O . ARG A 1 313 ? -0.861 12.879 12.336 1.00 83.56 313 ARG A O 1
ATOM 2500 N N . ASN A 1 314 ? -2.878 13.383 13.187 1.00 80.81 314 ASN A N 1
ATOM 2501 C CA . ASN A 1 314 ? -2.476 14.710 13.644 1.00 80.81 314 ASN A CA 1
ATOM 2502 C C . ASN A 1 314 ? -1.485 14.633 14.813 1.00 80.81 314 ASN A C 1
ATOM 2504 O O . ASN A 1 314 ? -0.533 15.404 14.815 1.00 80.81 314 ASN A O 1
ATOM 2508 N N . LEU A 1 315 ? -1.645 13.675 15.733 1.00 82.44 315 LEU A N 1
ATOM 2509 C CA . LEU A 1 315 ? -0.668 13.426 16.802 1.00 82.44 315 LEU A CA 1
ATOM 2510 C C . LEU A 1 315 ? 0.675 12.923 16.252 1.00 82.44 315 LEU A C 1
ATOM 2512 O O . LEU A 1 315 ? 1.719 13.398 16.661 1.00 82.44 315 LEU A O 1
ATOM 2516 N N . ILE A 1 316 ? 0.682 12.019 15.272 1.00 84.25 316 ILE A N 1
ATOM 2517 C CA . ILE A 1 316 ? 1.931 11.515 14.666 1.00 84.25 316 ILE A CA 1
ATOM 2518 C C . ILE A 1 316 ? 2.719 12.639 13.975 1.00 84.25 316 ILE A C 1
ATOM 2520 O O . ILE A 1 316 ? 3.948 12.646 13.991 1.00 84.25 316 ILE A O 1
ATOM 2524 N N . ARG A 1 317 ? 2.027 13.622 13.384 1.00 82.56 317 ARG A N 1
ATOM 2525 C CA . ARG A 1 317 ? 2.662 14.774 12.719 1.00 82.56 317 ARG A CA 1
ATOM 2526 C C . ARG A 1 317 ? 3.437 15.688 13.670 1.00 82.56 317 ARG A C 1
ATOM 2528 O O . ARG A 1 317 ? 4.223 16.497 13.184 1.00 82.56 317 ARG A O 1
ATOM 2535 N N . THR A 1 318 ? 3.229 15.593 14.984 1.00 79.81 318 THR A N 1
ATOM 2536 C CA . THR A 1 318 ? 3.969 16.407 15.959 1.00 79.81 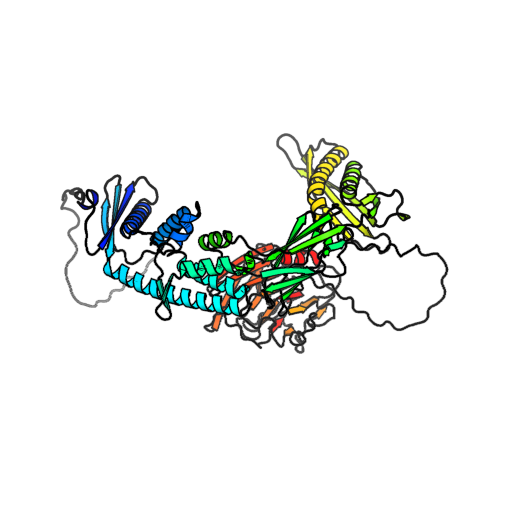318 THR A CA 1
ATOM 2537 C C . THR A 1 318 ? 5.343 15.827 16.302 1.00 79.81 318 THR A C 1
ATOM 2539 O O . THR A 1 318 ? 6.147 16.522 16.922 1.00 79.81 318 THR A O 1
ATOM 2542 N N . ILE A 1 319 ? 5.654 14.599 15.865 1.00 83.56 319 ILE A N 1
ATOM 2543 C CA . ILE A 1 319 ? 6.975 13.982 16.031 1.00 83.56 319 ILE A CA 1
ATOM 2544 C C . ILE A 1 319 ? 7.989 14.747 15.165 1.00 83.56 319 ILE A C 1
ATOM 2546 O O . ILE A 1 319 ? 7.978 14.644 13.938 1.00 83.56 319 ILE A O 1
ATOM 2550 N N . LYS A 1 320 ? 8.869 15.531 15.800 1.00 78.50 320 LYS A N 1
ATOM 2551 C CA . LYS A 1 320 ? 9.872 16.363 15.105 1.00 78.50 320 LYS A CA 1
ATOM 2552 C C . LYS A 1 320 ? 11.212 15.652 14.893 1.00 78.50 320 LYS A C 1
ATOM 2554 O O . LYS A 1 320 ? 11.857 15.868 13.872 1.00 78.50 320 LYS A O 1
ATOM 2559 N N . SER A 1 321 ? 11.622 14.807 15.834 1.00 83.94 321 SER A N 1
ATOM 2560 C CA . SER A 1 321 ? 12.967 14.218 15.878 1.00 83.94 321 SER A CA 1
ATOM 2561 C C . SER A 1 321 ? 12.999 12.832 15.236 1.00 83.94 321 SER A C 1
ATOM 2563 O O . SER A 1 321 ? 13.183 11.824 15.911 1.00 83.94 321 SER A O 1
ATOM 2565 N N . ILE A 1 322 ? 12.768 12.774 13.923 1.00 92.12 322 ILE A N 1
ATOM 2566 C CA . ILE A 1 322 ? 12.873 11.528 13.154 1.00 92.12 322 ILE A CA 1
ATOM 2567 C C . ILE A 1 322 ? 14.310 11.402 12.621 1.00 92.12 322 ILE A C 1
ATOM 2569 O O . ILE A 1 322 ? 14.771 12.326 11.949 1.00 92.12 322 ILE A O 1
ATOM 2573 N N . PRO A 1 323 ? 15.016 10.284 12.872 1.00 94.75 323 PRO A N 1
ATOM 2574 C CA . PRO A 1 323 ? 16.387 10.098 12.417 1.00 94.75 323 PRO A CA 1
ATOM 2575 C C . PRO A 1 323 ? 16.445 10.023 10.891 1.00 94.75 323 PRO A C 1
ATOM 2577 O O . PRO A 1 323 ? 15.597 9.398 10.248 1.00 94.75 323 PRO A O 1
ATOM 2580 N N . GLU A 1 324 ? 17.469 10.636 10.304 1.00 95.94 324 GLU A N 1
ATOM 2581 C CA . GLU A 1 324 ? 17.697 10.605 8.863 1.00 95.94 324 GLU A CA 1
ATOM 2582 C C . GLU A 1 324 ? 19.149 10.275 8.520 1.00 95.94 324 GLU A C 1
ATOM 2584 O O . GLU A 1 324 ? 20.082 10.716 9.184 1.00 95.94 324 GLU A O 1
ATOM 2589 N N . ALA A 1 325 ? 19.327 9.526 7.435 1.00 97.50 325 ALA A N 1
ATOM 2590 C CA . ALA A 1 325 ? 20.605 9.353 6.763 1.00 97.50 325 ALA A CA 1
ATOM 2591 C C . ALA A 1 325 ? 20.549 9.988 5.375 1.00 97.50 325 ALA A C 1
ATOM 2593 O O . ALA A 1 325 ? 19.487 10.112 4.757 1.00 97.50 325 ALA A O 1
ATOM 2594 N N . GLN A 1 326 ? 21.715 10.364 4.861 1.00 97.56 326 GLN A N 1
ATOM 2595 C CA . GLN A 1 326 ? 21.846 10.941 3.532 1.00 97.56 326 GLN A CA 1
ATOM 2596 C C . GLN A 1 326 ? 22.952 10.235 2.756 1.00 97.56 326 GLN A C 1
ATOM 2598 O O . GLN A 1 326 ? 24.006 9.909 3.301 1.00 97.56 326 GLN A O 1
ATOM 2603 N N . VAL A 1 327 ? 22.706 10.028 1.465 1.00 98.19 327 VAL A N 1
ATOM 2604 C CA . VAL A 1 327 ? 23.686 9.512 0.511 1.00 98.19 327 VAL A CA 1
ATOM 2605 C C . VAL A 1 327 ? 23.898 10.557 -0.572 1.00 98.19 327 VAL A C 1
ATOM 2607 O O . VAL A 1 327 ? 22.952 10.975 -1.242 1.00 98.19 327 VAL A O 1
ATOM 2610 N N . THR A 1 328 ? 25.151 10.961 -0.765 1.00 98.19 328 THR A N 1
ATOM 2611 C CA . THR A 1 328 ? 25.562 11.788 -1.901 1.00 98.19 328 THR A CA 1
ATOM 2612 C C . THR A 1 328 ? 25.874 10.900 -3.102 1.00 98.19 328 THR A C 1
ATOM 2614 O O . THR A 1 328 ? 26.650 9.954 -3.005 1.00 98.19 328 THR A O 1
ATOM 2617 N N . ILE A 1 329 ? 25.311 11.226 -4.259 1.00 96.62 329 ILE A N 1
ATOM 2618 C CA . ILE A 1 329 ? 25.646 10.572 -5.525 1.00 96.62 329 ILE A CA 1
ATOM 2619 C C . ILE A 1 329 ? 26.421 11.577 -6.373 1.00 96.62 329 ILE A C 1
ATOM 2621 O O . ILE A 1 329 ? 25.899 12.644 -6.702 1.00 96.62 329 ILE A O 1
ATOM 2625 N N . ASN A 1 330 ? 27.661 11.236 -6.715 1.00 95.19 330 ASN A N 1
ATOM 2626 C CA . ASN A 1 330 ? 28.507 12.024 -7.604 1.00 95.19 330 ASN A CA 1
ATOM 2627 C C . ASN A 1 330 ? 28.454 11.415 -9.005 1.00 95.19 330 ASN A C 1
ATOM 2629 O O . ASN A 1 330 ? 28.885 10.279 -9.213 1.00 95.19 330 ASN A O 1
ATOM 2633 N N . LEU A 1 331 ? 27.896 12.161 -9.951 1.00 90.25 331 LEU A N 1
ATOM 2634 C CA . LEU A 1 331 ? 27.696 11.706 -11.315 1.00 90.25 331 LEU A CA 1
ATOM 2635 C C . LEU A 1 331 ? 28.966 11.915 -12.145 1.00 90.25 331 LEU A C 1
ATOM 2637 O O . LEU A 1 331 ? 29.454 13.038 -12.285 1.00 90.25 331 LEU A O 1
ATOM 2641 N N . GLU A 1 332 ? 29.468 10.841 -12.745 1.00 86.19 332 GLU A N 1
ATOM 2642 C CA . GLU A 1 332 ? 30.537 10.908 -13.736 1.00 86.19 332 GLU A CA 1
ATOM 2643 C C . GLU A 1 332 ? 29.937 11.347 -15.078 1.00 86.19 332 GLU A C 1
ATOM 2645 O O . GLU A 1 332 ? 29.066 10.685 -15.648 1.00 86.19 332 GLU A O 1
ATOM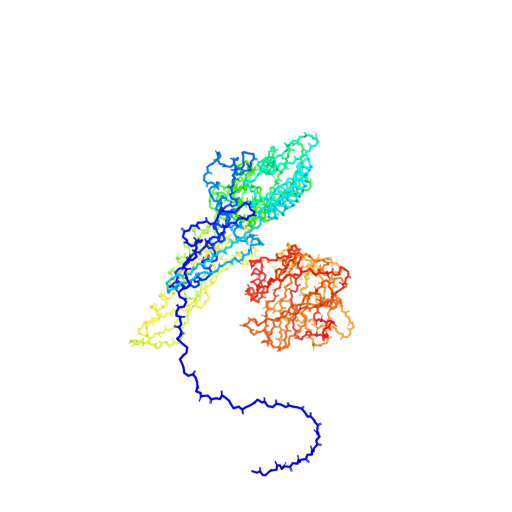 2650 N N . ALA A 1 333 ? 30.352 12.516 -15.568 1.00 64.25 333 ALA A N 1
ATOM 2651 C CA . ALA A 1 333 ? 29.797 13.095 -16.783 1.00 64.25 333 ALA A CA 1
ATOM 2652 C C . ALA A 1 333 ? 30.161 12.245 -18.012 1.00 64.25 333 ALA A C 1
ATOM 2654 O O . ALA A 1 333 ? 31.289 12.281 -18.497 1.00 64.25 333 ALA A O 1
ATOM 2655 N N . GLN A 1 334 ? 29.175 11.527 -18.547 1.00 68.38 334 GLN A N 1
ATOM 2656 C CA . GLN A 1 334 ? 29.244 10.879 -19.854 1.00 68.38 334 GLN A CA 1
ATOM 2657 C C . GLN A 1 334 ? 27.983 11.210 -20.655 1.00 68.38 334 GLN A C 1
ATOM 2659 O O . GLN A 1 334 ? 26.856 11.082 -20.168 1.00 68.38 334 GLN A O 1
ATOM 2664 N N . THR A 1 335 ? 28.183 11.679 -21.887 1.00 70.81 335 THR A N 1
ATOM 2665 C CA . THR A 1 335 ? 27.118 11.857 -22.880 1.00 70.81 335 THR A CA 1
ATOM 2666 C C . THR A 1 335 ? 27.076 10.635 -23.781 1.00 70.81 335 THR A C 1
ATOM 2668 O O . THR A 1 335 ? 28.118 10.250 -24.310 1.00 70.81 335 THR A O 1
ATOM 2671 N N . LEU A 1 336 ? 25.889 10.086 -24.015 1.00 81.94 336 LEU A N 1
ATOM 2672 C CA . LEU A 1 336 ? 25.702 8.936 -24.893 1.00 81.94 336 LEU A CA 1
ATOM 2673 C C . LEU A 1 336 ? 25.710 9.386 -26.350 1.00 81.94 336 LEU A C 1
ATOM 2675 O O . LEU A 1 336 ? 24.897 10.232 -26.725 1.00 81.94 336 LEU A O 1
ATOM 2679 N N . LYS A 1 337 ? 26.595 8.847 -27.192 1.00 89.44 337 LYS A N 1
ATOM 2680 C CA . LYS A 1 337 ? 26.583 9.156 -28.626 1.00 89.44 337 LYS A CA 1
ATOM 2681 C C . LYS A 1 337 ? 25.420 8.422 -29.286 1.00 89.44 337 LYS A C 1
ATOM 2683 O O . LYS A 1 337 ? 25.335 7.201 -29.220 1.00 89.44 337 LYS A O 1
ATOM 2688 N N . ALA A 1 338 ? 24.530 9.156 -29.938 1.00 92.12 338 ALA A N 1
ATOM 2689 C CA . ALA A 1 338 ? 23.341 8.611 -30.581 1.00 92.12 338 ALA A CA 1
ATOM 2690 C C . ALA A 1 338 ? 23.370 8.843 -32.090 1.00 92.12 338 ALA A C 1
ATOM 2692 O O . ALA A 1 338 ? 23.629 9.955 -32.543 1.00 92.12 338 ALA A O 1
ATOM 2693 N N . PHE A 1 339 ? 23.036 7.836 -32.884 1.00 93.06 339 PHE A N 1
ATOM 2694 C CA . PHE A 1 339 ? 22.749 8.016 -34.305 1.00 93.06 339 PHE A CA 1
ATOM 2695 C C . PHE A 1 339 ? 21.242 7.923 -34.534 1.00 93.06 339 PHE A C 1
ATOM 2697 O O . PHE A 1 339 ? 20.602 7.023 -34.009 1.00 93.06 339 PHE A O 1
ATOM 2704 N N . LEU A 1 340 ? 20.656 8.855 -35.290 1.00 91.94 340 LEU A N 1
ATOM 2705 C CA . LEU A 1 340 ? 19.227 8.808 -35.614 1.00 91.94 340 LEU A CA 1
ATOM 2706 C C . LEU A 1 340 ? 19.024 8.114 -36.960 1.00 91.94 340 LEU A C 1
ATOM 2708 O O . LEU A 1 340 ? 19.368 8.693 -37.993 1.00 91.94 340 LEU A O 1
ATOM 2712 N N . ARG A 1 341 ? 18.379 6.949 -36.946 1.00 88.69 341 ARG A N 1
ATOM 2713 C CA . ARG A 1 341 ? 17.919 6.255 -38.147 1.00 88.69 341 ARG A CA 1
ATOM 2714 C C . ARG A 1 341 ? 16.462 6.632 -38.433 1.00 88.69 341 ARG A C 1
ATOM 2716 O O . ARG A 1 341 ? 15.627 6.690 -37.533 1.00 88.69 341 ARG A O 1
ATOM 2723 N N . GLN A 1 342 ? 16.173 6.966 -39.688 1.00 78.06 342 GLN A N 1
ATOM 2724 C CA . GLN A 1 342 ? 14.873 7.498 -40.115 1.00 78.06 342 GLN A CA 1
ATOM 2725 C C . GLN A 1 342 ? 14.164 6.511 -41.048 1.00 78.06 342 GLN A C 1
ATOM 2727 O O . GLN A 1 342 ? 14.809 5.911 -41.905 1.00 78.06 342 GLN A O 1
ATOM 2732 N N . GLY A 1 343 ? 12.840 6.385 -40.915 1.00 62.25 343 GLY A N 1
ATOM 2733 C CA . GLY A 1 343 ? 11.993 5.705 -41.904 1.00 62.25 343 GLY A CA 1
ATOM 2734 C C . GLY A 1 343 ? 11.846 6.481 -43.227 1.00 62.25 343 GLY A C 1
ATOM 2735 O O . GLY A 1 343 ? 12.210 7.654 -43.313 1.00 62.25 343 GLY A O 1
ATOM 2736 N N . GLN A 1 344 ? 11.265 5.838 -44.252 1.00 51.66 344 GLN A N 1
ATOM 2737 C CA . GLN A 1 344 ? 11.179 6.328 -45.646 1.00 51.66 344 GLN A CA 1
ATOM 2738 C C . GLN A 1 344 ? 10.514 7.710 -45.847 1.00 51.66 344 GLN A C 1
ATOM 2740 O O . GLN A 1 344 ? 10.705 8.324 -46.894 1.00 51.66 344 GLN A O 1
ATOM 2745 N N . TYR A 1 345 ? 9.779 8.239 -44.860 1.00 54.97 345 TYR A N 1
ATOM 2746 C CA . TYR A 1 345 ? 9.091 9.535 -44.941 1.00 54.97 345 TYR A CA 1
ATOM 2747 C C . TYR A 1 345 ? 9.327 10.370 -43.673 1.00 54.97 345 TYR A C 1
ATOM 2749 O O . TYR A 1 345 ? 8.487 10.431 -42.777 1.00 54.97 345 TYR A O 1
ATOM 2757 N N . GLY A 1 346 ? 10.496 11.006 -43.573 1.00 58.22 346 GLY A N 1
ATOM 2758 C CA . GLY A 1 346 ? 10.894 11.772 -42.391 1.00 58.22 346 GLY A CA 1
ATOM 2759 C C . GLY A 1 346 ? 10.194 13.131 -42.269 1.00 58.22 346 GLY A C 1
ATOM 2760 O O . GLY A 1 346 ? 10.545 14.089 -42.959 1.00 58.22 346 GLY A O 1
ATOM 2761 N N . ASN A 1 347 ? 9.256 13.273 -41.328 1.00 72.69 347 ASN A N 1
ATOM 2762 C CA . ASN A 1 347 ? 8.758 14.588 -40.925 1.00 72.69 347 ASN A CA 1
ATOM 2763 C C . ASN A 1 347 ? 9.861 15.378 -40.192 1.00 72.69 347 ASN A C 1
ATOM 2765 O O . ASN A 1 347 ? 10.231 15.073 -39.054 1.00 72.69 347 ASN A O 1
ATOM 2769 N N . SER A 1 348 ? 10.375 16.435 -40.829 1.00 77.06 348 SER A N 1
ATOM 2770 C CA . SER A 1 348 ? 11.491 17.235 -40.301 1.00 77.06 348 SER A CA 1
ATOM 2771 C C . SER A 1 348 ? 11.203 17.882 -38.936 1.00 77.06 348 SER A C 1
ATOM 2773 O O . SER A 1 348 ? 12.121 18.045 -38.127 1.00 77.06 348 SER A O 1
ATOM 2775 N N . ALA A 1 349 ? 9.943 18.212 -38.632 1.00 79.62 349 ALA A N 1
ATOM 2776 C CA . ALA A 1 349 ? 9.544 18.761 -37.336 1.00 79.62 349 ALA A CA 1
ATOM 2777 C C . ALA A 1 349 ? 9.549 17.692 -36.231 1.00 79.62 349 ALA A C 1
ATOM 2779 O O . ALA A 1 349 ? 9.930 17.986 -35.090 1.00 79.62 349 ALA A O 1
ATOM 2780 N N . LEU A 1 350 ? 9.175 16.454 -36.576 1.00 79.50 350 LEU A N 1
ATOM 2781 C CA . LEU A 1 350 ? 9.237 15.308 -35.674 1.00 79.50 350 LEU A CA 1
ATOM 2782 C C . LEU A 1 350 ? 10.687 14.991 -35.310 1.00 79.50 350 LEU A C 1
ATOM 2784 O O . LEU A 1 350 ? 11.040 14.989 -34.133 1.00 79.50 350 LEU A O 1
ATOM 2788 N N . ILE A 1 351 ? 11.545 14.868 -36.322 1.00 85.38 351 ILE A N 1
ATOM 2789 C CA . ILE A 1 351 ? 12.983 14.621 -36.164 1.00 85.38 351 ILE A CA 1
ATOM 2790 C C . ILE A 1 351 ? 13.642 15.685 -35.281 1.00 85.38 351 ILE A C 1
ATOM 2792 O O . ILE A 1 351 ? 14.322 15.351 -34.310 1.00 85.38 351 ILE A O 1
ATOM 2796 N N . LYS A 1 352 ? 13.422 16.976 -35.575 1.00 86.19 352 LYS A N 1
ATOM 2797 C CA . LYS A 1 352 ? 13.974 18.082 -34.771 1.00 86.19 352 LYS A CA 1
ATOM 2798 C C . LYS A 1 352 ? 13.508 18.015 -33.317 1.00 86.19 352 LYS A C 1
ATOM 2800 O O . LYS A 1 352 ? 14.300 18.255 -32.407 1.00 86.19 352 LYS A O 1
ATOM 2805 N N . SER A 1 353 ? 12.241 17.673 -33.090 1.00 85.69 353 SER A N 1
ATOM 2806 C CA . SER A 1 353 ? 11.680 17.560 -31.743 1.00 85.69 353 SER A CA 1
ATOM 2807 C C . SER A 1 353 ? 12.281 16.393 -30.967 1.00 85.69 353 SER A C 1
ATOM 2809 O O . SER A 1 353 ? 12.689 16.589 -29.826 1.00 85.69 353 SER A O 1
ATOM 2811 N N . VAL A 1 354 ? 12.382 15.214 -31.585 1.00 86.69 354 VAL A N 1
ATOM 2812 C CA . VAL A 1 354 ? 12.990 14.020 -30.979 1.00 86.69 354 VAL A CA 1
ATOM 2813 C C . VAL A 1 354 ? 14.456 14.270 -30.653 1.00 86.69 354 VAL A C 1
ATOM 2815 O O . VAL A 1 354 ? 14.859 14.067 -29.508 1.00 86.69 354 VAL A O 1
ATOM 2818 N N . LYS A 1 355 ? 15.231 14.810 -31.606 1.00 88.62 355 LYS A N 1
ATOM 2819 C CA . LYS A 1 355 ? 16.633 15.179 -31.371 1.00 88.62 355 LYS A CA 1
ATOM 2820 C C . LYS A 1 355 ? 16.772 16.136 -30.192 1.00 88.62 355 LYS A C 1
ATOM 2822 O O . LYS A 1 355 ? 17.564 15.886 -29.294 1.00 88.62 355 LYS A O 1
ATOM 2827 N N . ARG A 1 356 ? 15.951 17.190 -30.139 1.00 87.88 356 ARG A N 1
ATOM 2828 C CA . ARG A 1 356 ? 15.960 18.152 -29.027 1.00 87.88 356 ARG A CA 1
ATOM 2829 C C . ARG A 1 356 ? 15.641 17.494 -27.682 1.00 87.88 356 ARG A C 1
ATOM 2831 O O . ARG A 1 356 ? 16.328 17.768 -26.705 1.00 87.88 356 ARG A O 1
ATOM 2838 N N . ILE A 1 357 ? 14.613 16.644 -27.615 1.00 86.50 357 ILE A N 1
ATOM 2839 C CA . ILE A 1 357 ? 14.233 15.951 -26.373 1.00 86.50 357 ILE A CA 1
ATOM 2840 C C . ILE A 1 357 ? 15.375 15.051 -25.904 1.00 86.50 357 ILE A C 1
ATOM 2842 O O . ILE A 1 357 ? 15.768 15.129 -24.743 1.00 86.50 357 ILE A O 1
ATOM 2846 N N . LEU A 1 358 ? 15.934 14.236 -26.797 1.00 87.44 358 LEU A N 1
ATOM 2847 C CA . LEU A 1 358 ? 16.991 13.291 -26.453 1.00 87.44 358 LEU A CA 1
ATOM 2848 C C . LEU A 1 358 ? 18.311 14.009 -26.116 1.00 87.44 358 LEU A C 1
ATOM 2850 O O . LEU A 1 358 ? 18.939 13.677 -25.117 1.00 87.44 358 LEU A O 1
ATOM 2854 N N . SER A 1 359 ? 18.691 15.081 -26.814 1.00 87.31 359 SER A N 1
ATOM 2855 C CA . SER A 1 359 ? 19.865 15.888 -26.430 1.00 87.31 359 SER A CA 1
ATOM 2856 C C . SER A 1 359 ? 19.708 16.594 -25.088 1.00 87.31 359 SER A C 1
ATOM 2858 O O . SER A 1 359 ? 20.642 16.644 -24.277 1.00 87.31 359 SER A O 1
ATOM 2860 N N . ASN A 1 360 ? 18.490 17.025 -24.763 1.00 82.88 360 ASN A N 1
ATOM 2861 C CA . ASN A 1 360 ? 18.181 17.515 -23.425 1.00 82.88 360 ASN A CA 1
ATOM 2862 C C . ASN A 1 360 ? 18.240 16.407 -22.355 1.00 82.88 360 ASN A C 1
ATOM 2864 O O . ASN A 1 360 ? 18.400 16.739 -21.183 1.00 82.88 360 ASN A O 1
ATOM 2868 N N . ASN A 1 361 ? 18.246 15.126 -22.739 1.00 76.75 361 ASN A N 1
ATOM 2869 C CA . ASN A 1 361 ? 18.308 13.946 -21.872 1.00 76.75 361 ASN A CA 1
ATOM 2870 C C . ASN A 1 361 ? 19.486 13.014 -22.255 1.00 76.75 361 ASN A C 1
ATOM 2872 O O . ASN A 1 361 ? 19.290 11.826 -22.467 1.00 76.75 361 ASN A O 1
ATOM 2876 N N . TYR A 1 362 ? 20.710 13.565 -22.294 1.00 77.88 362 TYR A N 1
ATOM 2877 C CA . TYR A 1 362 ? 22.027 12.880 -22.382 1.00 77.88 362 TYR A CA 1
ATOM 2878 C C . TYR A 1 362 ? 22.476 12.320 -23.728 1.00 77.88 362 TYR A C 1
ATOM 2880 O O . TYR A 1 362 ? 23.614 11.857 -23.816 1.00 77.88 362 TYR A O 1
ATOM 2888 N N . PHE A 1 363 ? 21.660 12.404 -24.775 1.00 86.50 363 PHE A N 1
ATOM 2889 C CA . PHE A 1 363 ? 22.039 11.884 -26.086 1.00 86.50 363 PHE A CA 1
ATOM 2890 C C . PHE A 1 363 ? 22.710 12.955 -26.952 1.00 86.50 363 PHE A C 1
ATOM 2892 O O . PHE A 1 363 ? 22.081 13.910 -27.416 1.00 86.50 363 PHE A O 1
ATOM 2899 N N . ASN A 1 364 ? 23.997 12.788 -27.218 1.00 88.69 364 ASN A N 1
ATOM 2900 C CA . ASN A 1 364 ? 24.723 13.601 -28.178 1.00 88.69 364 ASN A CA 1
ATOM 2901 C C . ASN A 1 364 ? 24.608 12.981 -29.577 1.00 88.69 364 ASN A C 1
ATOM 2903 O O . ASN A 1 364 ? 25.150 11.903 -29.816 1.00 88.69 364 ASN A O 1
ATOM 2907 N N . PHE A 1 365 ? 23.902 13.633 -30.504 1.00 90.75 365 PHE A N 1
ATOM 2908 C CA . PHE A 1 365 ? 23.714 13.062 -31.837 1.00 90.75 365 PHE A CA 1
ATOM 2909 C C . PHE A 1 365 ? 24.979 13.161 -32.686 1.00 90.75 365 PHE A C 1
ATOM 2911 O O . PHE A 1 365 ? 25.461 14.257 -32.965 1.00 90.75 365 PHE A O 1
ATOM 2918 N N . VAL A 1 366 ? 25.462 12.015 -33.159 1.00 92.50 366 VAL A N 1
ATOM 2919 C CA . VAL A 1 366 ? 26.586 11.906 -34.089 1.00 92.50 366 VAL A CA 1
ATOM 2920 C C . VAL A 1 366 ? 26.086 11.693 -35.523 1.00 92.50 366 VAL A C 1
ATOM 2922 O O . VAL A 1 366 ? 25.019 11.110 -35.729 1.00 92.50 366 VAL A O 1
ATOM 2925 N N . PRO A 1 367 ? 26.824 12.175 -36.539 1.00 87.00 367 PRO A N 1
ATOM 2926 C CA . PRO A 1 367 ? 26.407 12.067 -37.937 1.00 87.00 367 PRO A CA 1
ATOM 2927 C C . PRO A 1 367 ? 26.635 10.674 -38.540 1.00 87.00 367 PRO A C 1
ATOM 2929 O O . PRO A 1 367 ? 26.087 10.387 -39.597 1.00 87.00 367 PRO A O 1
ATOM 2932 N N . ASN A 1 368 ? 27.445 9.828 -37.899 1.00 88.94 368 ASN A N 1
ATOM 2933 C CA . ASN A 1 368 ? 27.822 8.509 -38.395 1.00 88.94 368 ASN A CA 1
ATOM 2934 C C . ASN A 1 368 ? 27.339 7.426 -37.422 1.00 88.94 368 ASN A C 1
ATOM 2936 O O . ASN A 1 368 ? 27.605 7.515 -36.225 1.00 88.94 368 ASN A O 1
ATOM 2940 N N . GLU A 1 369 ? 26.674 6.395 -37.943 1.00 90.12 369 GLU A N 1
ATOM 2941 C CA . GLU A 1 369 ? 26.220 5.246 -37.157 1.00 90.12 369 GLU A CA 1
ATOM 2942 C C . GLU A 1 369 ? 27.391 4.533 -36.469 1.00 90.12 369 GLU A C 1
ATOM 2944 O O . GLU A 1 369 ? 27.288 4.177 -35.300 1.00 90.12 369 GLU A O 1
ATOM 2949 N N . ALA A 1 370 ? 28.546 4.408 -37.132 1.00 88.19 370 ALA A N 1
ATOM 2950 C CA . ALA A 1 370 ? 29.706 3.692 -36.594 1.00 88.19 370 ALA A CA 1
ATOM 2951 C C . ALA A 1 370 ? 30.311 4.331 -35.330 1.00 88.19 370 ALA A C 1
ATOM 2953 O O . ALA A 1 370 ? 30.964 3.643 -34.548 1.00 88.19 370 ALA A O 1
ATOM 2954 N N . SER A 1 371 ? 30.110 5.637 -35.121 1.00 87.44 371 SER A N 1
ATOM 2955 C CA . SER A 1 371 ? 30.624 6.361 -33.953 1.00 87.44 371 SER A CA 1
ATOM 2956 C C . SER A 1 371 ? 29.603 6.509 -32.823 1.00 87.44 371 SER A C 1
ATOM 2958 O O . SER A 1 371 ? 29.911 7.153 -31.816 1.00 87.44 371 SER A O 1
ATOM 2960 N N . ALA A 1 372 ? 28.403 5.945 -32.982 1.00 90.12 372 ALA A N 1
ATOM 2961 C CA . ALA A 1 372 ? 27.356 5.986 -31.975 1.00 90.12 372 ALA A CA 1
ATOM 2962 C C . ALA A 1 372 ? 27.485 4.844 -30.961 1.00 90.12 372 ALA A C 1
ATOM 2964 O O . ALA A 1 372 ? 27.903 3.737 -31.294 1.00 90.12 372 ALA A O 1
ATOM 2965 N N . ASP A 1 373 ? 27.073 5.102 -29.727 1.00 88.12 373 ASP A N 1
ATOM 2966 C CA . ASP A 1 373 ? 26.875 4.070 -28.711 1.00 88.12 373 ASP A CA 1
ATOM 2967 C C . ASP A 1 373 ? 25.483 3.428 -28.875 1.00 88.12 373 ASP A C 1
ATOM 2969 O O . ASP A 1 373 ? 25.306 2.220 -28.700 1.00 88.12 373 ASP A O 1
ATOM 2973 N N . VAL A 1 374 ? 24.498 4.235 -29.285 1.00 90.31 374 VAL A N 1
ATOM 2974 C CA . VAL A 1 374 ? 23.108 3.820 -29.510 1.00 90.31 374 VAL A CA 1
ATOM 2975 C C . VAL A 1 374 ? 22.566 4.300 -30.852 1.00 90.31 374 VAL A C 1
ATOM 2977 O O . VAL A 1 374 ? 22.918 5.370 -31.353 1.00 90.31 374 VAL A O 1
ATOM 2980 N N . ILE A 1 375 ? 21.647 3.526 -31.409 1.00 92.56 375 ILE A N 1
ATOM 2981 C CA . ILE A 1 375 ? 20.849 3.867 -32.578 1.00 92.56 375 ILE A CA 1
ATOM 2982 C C . ILE A 1 375 ? 19.454 4.246 -32.090 1.00 92.56 375 ILE A C 1
ATOM 2984 O O . ILE A 1 375 ? 18.862 3.554 -31.272 1.00 92.56 375 ILE A O 1
ATOM 2988 N N . VAL A 1 376 ? 18.945 5.371 -32.569 1.00 92.62 376 VAL A N 1
ATOM 2989 C CA . VAL A 1 376 ? 17.594 5.856 -32.314 1.00 92.62 376 VAL A CA 1
ATOM 2990 C C . VAL A 1 376 ? 16.795 5.633 -33.591 1.00 92.62 376 VAL A C 1
ATOM 2992 O O . VAL A 1 376 ? 16.955 6.389 -34.549 1.00 92.62 376 VAL A O 1
ATOM 2995 N N . ASP A 1 377 ? 15.960 4.603 -33.614 1.00 90.19 377 ASP A N 1
ATOM 2996 C CA . ASP A 1 377 ? 15.067 4.299 -34.728 1.00 90.19 377 ASP A CA 1
ATOM 2997 C C . ASP A 1 377 ? 13.757 5.077 -34.550 1.00 90.19 377 ASP A C 1
ATOM 2999 O O . ASP A 1 377 ? 13.055 4.933 -33.548 1.00 90.19 377 ASP A O 1
ATOM 3003 N N . LEU A 1 378 ? 13.439 5.943 -35.514 1.00 89.00 378 LEU A N 1
ATOM 3004 C CA . LEU A 1 378 ? 12.229 6.765 -35.510 1.00 89.00 378 LEU A CA 1
ATOM 3005 C C . LEU A 1 378 ? 11.401 6.495 -36.769 1.00 89.00 378 LEU A C 1
ATOM 3007 O O . LEU A 1 378 ? 11.837 6.798 -37.886 1.00 89.00 378 LEU A O 1
ATOM 3011 N N . SER A 1 379 ? 10.178 6.003 -36.579 1.00 85.56 379 SER A N 1
ATOM 3012 C CA . SER A 1 379 ? 9.195 5.808 -37.646 1.00 85.56 379 SER A CA 1
ATOM 3013 C C . SER A 1 379 ? 7.926 6.629 -37.409 1.00 85.56 379 SER A C 1
ATOM 3015 O O . SER A 1 379 ? 7.505 6.869 -36.275 1.00 85.56 379 SER A O 1
ATOM 3017 N N . GLU A 1 380 ? 7.329 7.094 -38.506 1.00 86.31 380 GLU A N 1
ATOM 3018 C CA . GLU A 1 380 ? 6.028 7.761 -38.535 1.00 86.31 380 GLU A CA 1
ATOM 3019 C C . GLU A 1 380 ? 5.181 7.104 -39.625 1.00 86.31 380 GLU A C 1
ATOM 3021 O O . GLU A 1 380 ? 5.581 7.065 -40.789 1.00 86.31 380 GLU A O 1
ATOM 3026 N N . GLU A 1 381 ? 3.995 6.641 -39.249 1.00 87.12 381 GLU A N 1
ATOM 3027 C CA . GLU A 1 381 ? 2.969 6.166 -40.167 1.00 87.12 381 GLU A CA 1
ATOM 3028 C C . GLU A 1 381 ? 1.805 7.154 -40.175 1.00 87.12 381 GLU A C 1
ATOM 3030 O O . GLU A 1 381 ? 1.344 7.621 -39.131 1.00 87.12 381 GLU A O 1
ATOM 3035 N N . PHE A 1 382 ? 1.324 7.481 -41.371 1.00 87.00 382 PHE A N 1
ATOM 3036 C CA . PHE A 1 382 ? 0.208 8.394 -41.575 1.00 87.00 382 PHE A CA 1
ATOM 3037 C C . PHE A 1 382 ? -0.795 7.743 -42.519 1.00 87.00 382 PHE A C 1
ATOM 3039 O O . PHE A 1 382 ? -0.451 7.441 -43.661 1.00 87.00 382 PHE A O 1
ATOM 3046 N N . ARG A 1 383 ? -2.027 7.534 -42.048 1.00 89.38 383 ARG A N 1
ATOM 3047 C CA . ARG A 1 383 ? -3.097 6.909 -42.834 1.00 89.38 383 ARG A CA 1
ATOM 3048 C C . ARG A 1 383 ? -4.366 7.754 -42.830 1.00 89.38 383 ARG A C 1
ATOM 3050 O O . ARG A 1 383 ? -4.764 8.316 -41.806 1.00 89.38 383 ARG A O 1
ATOM 3057 N N . LYS A 1 384 ? -5.018 7.818 -43.989 1.00 89.38 384 LYS A N 1
ATOM 3058 C CA . LYS A 1 384 ? -6.316 8.472 -44.185 1.00 89.38 384 LYS A CA 1
ATOM 3059 C C . LYS A 1 384 ? -7.439 7.543 -43.711 1.00 89.38 384 LYS A C 1
ATOM 3061 O O . LYS A 1 384 ? -7.402 6.345 -43.971 1.00 89.38 384 LYS A O 1
ATOM 3066 N N . GLY A 1 385 ? -8.405 8.095 -42.988 1.00 88.94 385 GLY A N 1
ATOM 3067 C CA . GLY A 1 385 ? -9.560 7.391 -42.436 1.00 88.94 385 GLY A CA 1
ATOM 3068 C C . GLY A 1 385 ? -10.866 7.707 -43.166 1.00 88.94 385 GLY A C 1
ATOM 3069 O O . GLY A 1 385 ? -10.874 8.029 -44.360 1.00 88.94 385 GLY A O 1
ATOM 3070 N N . GLY A 1 386 ? -11.977 7.621 -42.431 1.00 90.56 386 GLY A N 1
ATOM 3071 C CA . GLY A 1 386 ? -13.314 7.904 -42.938 1.00 90.56 386 GLY A CA 1
ATOM 3072 C C . GLY A 1 386 ? -13.580 9.393 -43.168 1.00 90.56 386 GLY A C 1
ATOM 3073 O O . GLY A 1 386 ? -12.743 10.260 -42.904 1.00 90.56 386 GLY A O 1
ATOM 3074 N N . THR A 1 387 ? -14.764 9.687 -43.698 1.00 90.31 387 THR A N 1
ATOM 3075 C CA . THR A 1 387 ? -15.319 11.045 -43.727 1.00 90.31 387 THR A CA 1
ATOM 3076 C C . THR A 1 387 ? -16.365 11.144 -42.618 1.00 90.31 387 THR A C 1
ATOM 3078 O O . THR A 1 387 ? -17.246 10.294 -42.522 1.00 90.31 387 THR A O 1
ATOM 3081 N N . VAL A 1 388 ? -16.252 12.163 -41.772 1.00 90.81 388 VAL A N 1
ATOM 3082 C CA . VAL A 1 388 ? -17.201 12.493 -40.709 1.00 90.81 388 VAL A CA 1
ATOM 3083 C C . VAL A 1 388 ? -18.054 13.662 -41.205 1.00 90.81 388 VAL A C 1
ATOM 3085 O O . VAL A 1 388 ? -17.498 14.737 -41.452 1.00 90.81 388 VAL A O 1
ATOM 3088 N N . PRO A 1 389 ? -19.372 13.481 -41.384 1.00 87.88 389 PRO A N 1
ATOM 3089 C CA . PRO A 1 389 ? -20.250 14.564 -41.810 1.00 87.88 389 PRO A CA 1
ATOM 3090 C C . PRO A 1 389 ? -20.319 15.652 -40.731 1.00 87.88 389 PRO A C 1
ATOM 3092 O O . PRO A 1 389 ? -20.364 15.353 -39.537 1.00 87.88 389 PRO A O 1
ATOM 3095 N N . GLY A 1 390 ? -20.297 16.915 -41.154 1.00 82.00 390 GLY A N 1
ATOM 3096 C CA . GLY A 1 390 ? -20.395 18.087 -40.282 1.00 82.00 390 GLY A CA 1
ATOM 3097 C C . GLY A 1 390 ? -21.438 19.075 -40.801 1.00 82.00 390 GLY A C 1
ATOM 3098 O O . GLY A 1 390 ? -21.771 19.053 -41.982 1.00 82.00 390 GLY A O 1
ATOM 3099 N N . GLU A 1 391 ? -21.948 19.946 -39.927 1.00 79.25 391 GLU A N 1
ATOM 3100 C CA . GLU A 1 391 ? -23.070 20.849 -40.246 1.00 79.25 391 GLU A CA 1
ATOM 3101 C C . GLU A 1 391 ? -22.745 21.895 -41.327 1.00 79.25 391 GLU A C 1
ATOM 3103 O O . GLU A 1 391 ? -23.625 22.266 -42.096 1.00 79.25 391 GLU A O 1
ATOM 3108 N N . MET A 1 392 ? -21.490 22.357 -41.417 1.00 81.25 392 MET A N 1
ATOM 3109 C CA . MET A 1 392 ? -21.052 23.314 -42.451 1.00 81.25 392 MET A CA 1
ATOM 3110 C C . MET A 1 392 ? -20.229 22.669 -43.573 1.00 81.25 392 MET A C 1
ATOM 3112 O O . MET A 1 392 ? -20.279 23.118 -44.714 1.00 81.25 392 MET A O 1
ATOM 3116 N N . TYR A 1 393 ? -19.426 21.653 -43.254 1.00 85.62 393 TYR A N 1
ATOM 3117 C CA . TYR A 1 393 ? -18.594 20.922 -44.208 1.00 85.62 393 TYR A CA 1
ATOM 3118 C C . TYR A 1 393 ? -18.176 19.567 -43.629 1.00 85.62 393 TYR A C 1
ATOM 3120 O O . TYR A 1 393 ? -18.082 19.387 -42.413 1.00 85.62 393 TYR A O 1
ATOM 3128 N N . ASN A 1 394 ? -17.881 18.620 -44.517 1.00 90.56 394 ASN A N 1
ATOM 3129 C CA . ASN A 1 394 ? -17.374 17.305 -44.147 1.00 90.56 394 ASN A CA 1
ATOM 3130 C C . ASN A 1 394 ? -15.940 17.385 -43.611 1.00 90.56 394 ASN A C 1
ATOM 3132 O O . ASN A 1 394 ? -15.087 18.109 -44.136 1.00 90.56 394 ASN A O 1
ATOM 3136 N N . MET A 1 395 ? -15.650 16.579 -42.596 1.00 92.31 395 MET A N 1
ATOM 3137 C CA . MET A 1 395 ? -14.312 16.399 -42.041 1.00 92.31 395 MET A CA 1
ATOM 3138 C C . MET A 1 395 ? -13.735 15.070 -42.519 1.00 92.31 395 MET A C 1
ATOM 3140 O O . MET A 1 395 ? -14.419 14.053 -42.534 1.00 92.31 395 MET A O 1
ATOM 3144 N N . LYS A 1 396 ? -12.452 15.038 -42.857 1.00 92.25 396 LYS A N 1
ATOM 3145 C CA . LYS A 1 396 ? -11.707 13.807 -43.108 1.00 92.25 396 LYS A CA 1
ATOM 3146 C C . LYS A 1 396 ? -10.939 13.392 -41.858 1.00 92.25 396 LYS A C 1
ATOM 3148 O O . LYS A 1 396 ? -10.291 14.220 -41.212 1.00 92.25 396 LYS A O 1
ATOM 3153 N N . GLU A 1 397 ? -10.999 12.107 -41.534 1.00 92.62 397 GLU A N 1
ATOM 3154 C CA . GLU A 1 397 ? -10.200 11.513 -40.470 1.00 92.62 397 GLU A CA 1
ATOM 3155 C C . GLU A 1 397 ? -8.797 11.174 -40.954 1.00 92.62 397 GLU A C 1
ATOM 3157 O O . GLU A 1 397 ? -8.600 10.696 -42.072 1.00 92.62 397 GLU A O 1
ATOM 3162 N N . TYR A 1 398 ? -7.828 11.355 -40.066 1.00 90.69 398 TYR A N 1
ATOM 3163 C CA . TYR A 1 398 ? -6.457 10.911 -40.257 1.00 90.69 398 TYR A CA 1
ATOM 3164 C C . TYR A 1 398 ? -5.940 10.285 -38.968 1.00 90.69 398 TYR A C 1
ATOM 3166 O O . TYR A 1 398 ? -6.189 10.805 -37.876 1.00 90.69 398 TYR A O 1
ATOM 3174 N N . PHE A 1 399 ? -5.190 9.197 -39.103 1.00 89.38 399 PHE A N 1
ATOM 3175 C CA . PHE A 1 399 ? -4.540 8.504 -37.999 1.00 89.38 399 PHE A CA 1
ATOM 3176 C C . PHE A 1 399 ? -3.029 8.597 -38.173 1.00 89.38 399 PHE A C 1
ATOM 3178 O O . PHE A 1 399 ? -2.500 8.402 -39.269 1.00 89.38 399 PHE A O 1
ATOM 3185 N N . THR A 1 400 ? -2.337 8.951 -37.095 1.00 88.56 400 THR A N 1
ATOM 3186 C CA . THR A 1 400 ? -0.877 9.066 -37.079 1.00 88.56 400 THR A CA 1
ATOM 3187 C C . THR A 1 400 ? -0.308 8.188 -35.980 1.00 88.56 400 THR A C 1
ATOM 3189 O O . THR A 1 400 ? -0.682 8.345 -34.814 1.00 88.56 400 THR A O 1
ATOM 3192 N N . SER A 1 401 ? 0.614 7.310 -36.360 1.00 86.81 401 SER A N 1
ATOM 3193 C CA . SER A 1 401 ? 1.374 6.472 -35.442 1.00 86.81 401 SER A CA 1
ATOM 3194 C C . SER A 1 401 ? 2.843 6.881 -35.472 1.00 86.81 401 SER A C 1
ATOM 3196 O O . SER A 1 401 ? 3.400 7.134 -36.535 1.00 86.81 401 SER A O 1
ATOM 3198 N N . VAL A 1 402 ? 3.478 6.981 -34.309 1.00 87.25 402 VAL A N 1
ATOM 3199 C CA . VAL A 1 402 ? 4.915 7.260 -34.183 1.00 87.25 402 VAL A CA 1
ATOM 3200 C C . VAL A 1 402 ? 5.523 6.203 -33.284 1.00 87.25 402 VAL A C 1
ATOM 3202 O O . VAL A 1 402 ? 5.026 6.005 -32.177 1.00 87.25 402 VAL A O 1
ATOM 3205 N N . SER A 1 403 ? 6.608 5.577 -33.734 1.00 87.06 403 SER A N 1
ATOM 3206 C CA . SER A 1 403 ? 7.419 4.666 -32.926 1.00 87.06 403 SER A CA 1
ATOM 3207 C C . SER A 1 403 ? 8.836 5.213 -32.797 1.00 87.06 403 SER A C 1
ATOM 3209 O O . SER A 1 403 ? 9.429 5.688 -33.766 1.00 87.06 403 SER A O 1
ATOM 3211 N N . LEU A 1 404 ? 9.361 5.173 -31.579 1.00 88.88 404 LEU A N 1
ATOM 3212 C CA . LEU A 1 404 ? 10.723 5.535 -31.224 1.00 88.88 404 LEU A CA 1
ATOM 3213 C C . LEU A 1 404 ? 11.338 4.357 -30.471 1.00 88.88 404 LEU A C 1
ATOM 3215 O O . LEU A 1 404 ? 10.861 4.008 -29.392 1.00 88.88 404 LEU A O 1
ATOM 3219 N N . GLN A 1 405 ? 12.413 3.792 -31.002 1.00 90.00 405 GLN A N 1
ATOM 3220 C CA . GLN A 1 405 ? 13.219 2.779 -30.328 1.00 90.00 405 GLN A CA 1
ATOM 3221 C C . GLN A 1 405 ? 14.641 3.301 -30.137 1.00 90.00 405 GLN A C 1
ATOM 3223 O O . GLN A 1 405 ? 15.166 4.019 -30.985 1.00 90.00 405 GLN A O 1
ATOM 3228 N N . ILE A 1 406 ? 15.258 2.981 -29.000 1.00 89.44 406 ILE A N 1
ATOM 3229 C CA . ILE A 1 406 ? 16.693 3.181 -28.785 1.00 89.44 406 ILE A CA 1
ATOM 3230 C C . ILE A 1 406 ? 17.305 1.803 -28.614 1.00 89.44 406 ILE A C 1
ATOM 3232 O O . ILE A 1 406 ? 16.867 1.024 -27.768 1.00 89.44 406 ILE A O 1
ATOM 3236 N N . VAL A 1 407 ? 18.318 1.524 -29.418 1.00 88.50 407 VAL A N 1
ATOM 3237 C CA . VAL A 1 407 ? 18.958 0.222 -29.542 1.00 88.50 407 VAL A CA 1
ATOM 3238 C C . VAL A 1 407 ? 20.455 0.394 -29.317 1.00 88.50 407 VAL A C 1
ATOM 3240 O O . VAL A 1 407 ? 21.062 1.325 -29.846 1.00 88.50 407 VAL A O 1
ATOM 3243 N N . LYS A 1 408 ? 21.093 -0.479 -28.537 1.00 86.38 408 LYS A N 1
ATOM 3244 C CA . LYS A 1 408 ? 22.559 -0.485 -28.414 1.00 86.38 408 LYS A CA 1
ATOM 3245 C C . LYS A 1 408 ? 23.179 -0.869 -29.756 1.00 86.38 408 LYS A C 1
ATOM 3247 O O . LYS A 1 408 ? 22.842 -1.913 -30.311 1.00 86.38 408 LYS A O 1
ATOM 3252 N N . ARG A 1 409 ? 24.138 -0.083 -30.260 1.00 88.38 409 ARG A N 1
ATOM 3253 C CA . ARG A 1 409 ? 24.752 -0.349 -31.576 1.00 88.38 409 ARG A CA 1
ATOM 3254 C C . ARG A 1 409 ? 25.424 -1.725 -31.637 1.00 88.38 409 ARG A C 1
ATOM 3256 O O . ARG A 1 409 ? 25.278 -2.435 -32.626 1.00 88.38 409 ARG A O 1
ATOM 3263 N N . ASN A 1 410 ? 26.156 -2.093 -30.585 1.00 82.25 410 ASN A N 1
ATOM 3264 C CA . ASN A 1 410 ? 26.969 -3.312 -30.577 1.00 82.25 410 ASN A CA 1
ATOM 3265 C C . ASN A 1 410 ? 26.139 -4.591 -30.398 1.00 82.25 410 ASN A C 1
ATOM 3267 O O . ASN A 1 410 ? 26.409 -5.580 -31.069 1.00 82.25 410 ASN A O 1
ATOM 3271 N N . THR A 1 411 ? 25.152 -4.583 -29.499 1.00 82.44 411 THR A N 1
ATOM 3272 C CA . THR A 1 411 ? 24.383 -5.791 -29.146 1.00 82.44 411 THR A CA 1
ATOM 3273 C C . THR A 1 411 ? 23.047 -5.897 -29.873 1.00 82.44 411 THR A C 1
ATOM 3275 O O . THR A 1 411 ? 22.427 -6.952 -29.823 1.00 82.44 411 THR A O 1
ATOM 3278 N N . GLN A 1 412 ? 22.589 -4.819 -30.523 1.00 81.69 412 GLN A N 1
ATOM 3279 C CA . GLN A 1 412 ? 21.236 -4.690 -31.082 1.00 81.69 412 GLN A CA 1
ATOM 3280 C C . GLN A 1 412 ? 20.114 -4.870 -30.039 1.00 81.69 412 GLN A C 1
ATOM 3282 O O . GLN A 1 412 ? 18.951 -5.080 -30.374 1.00 81.69 412 GLN A O 1
ATOM 3287 N N . GLU A 1 413 ? 20.447 -4.749 -28.754 1.00 81.56 413 GLU A N 1
ATOM 3288 C CA . GLU A 1 413 ? 19.490 -4.801 -27.653 1.00 81.56 413 GLU A CA 1
ATOM 3289 C C . GLU A 1 413 ? 18.668 -3.508 -27.613 1.00 81.56 413 GLU A C 1
ATOM 3291 O O . GLU A 1 413 ? 19.228 -2.409 -27.538 1.00 81.56 413 GLU A O 1
ATOM 3296 N N . THR A 1 414 ? 17.340 -3.634 -27.640 1.00 82.50 414 THR A N 1
ATOM 3297 C CA . THR A 1 414 ? 16.436 -2.494 -27.452 1.00 82.50 414 THR A CA 1
ATOM 3298 C C . THR A 1 414 ? 16.423 -2.105 -25.980 1.00 82.50 414 THR A C 1
ATOM 3300 O O . THR A 1 414 ? 15.964 -2.858 -25.131 1.00 82.50 414 THR A O 1
ATOM 3303 N N . VAL A 1 415 ? 16.917 -0.907 -25.685 1.00 80.38 415 VAL A N 1
ATOM 3304 C CA . VAL A 1 415 ? 17.008 -0.339 -24.329 1.00 80.38 415 VAL A CA 1
ATOM 3305 C C . VAL A 1 415 ? 15.872 0.628 -24.026 1.00 80.38 415 VAL A C 1
ATOM 3307 O O . VAL A 1 415 ? 15.647 0.999 -22.877 1.00 80.38 415 VAL A O 1
ATOM 3310 N N . PHE A 1 416 ? 15.150 1.061 -25.059 1.00 85.00 416 PHE A N 1
ATOM 3311 C CA . PHE A 1 416 ? 14.012 1.954 -24.928 1.00 85.00 416 PHE A CA 1
ATOM 3312 C C . PHE A 1 416 ? 13.031 1.750 -26.068 1.00 85.00 416 PHE A C 1
ATOM 3314 O O . PHE A 1 416 ? 13.441 1.680 -27.226 1.00 85.00 416 PHE A O 1
ATOM 3321 N N . GLN A 1 417 ? 11.741 1.782 -25.757 1.00 87.69 417 GLN A N 1
ATOM 3322 C CA . GLN A 1 417 ? 10.693 1.852 -26.760 1.00 87.69 417 GLN A CA 1
ATOM 3323 C C . GLN A 1 417 ? 9.580 2.784 -26.295 1.00 87.69 417 GLN A C 1
ATOM 3325 O O . GLN A 1 417 ? 9.138 2.748 -25.149 1.00 87.69 417 GLN A O 1
ATOM 3330 N N . TYR A 1 418 ? 9.118 3.627 -27.208 1.00 87.81 418 TYR A N 1
ATOM 3331 C CA . TYR A 1 418 ? 7.990 4.514 -27.002 1.00 87.81 418 TYR A CA 1
ATOM 3332 C C . TYR A 1 418 ? 7.177 4.601 -28.283 1.00 87.81 418 TYR A C 1
ATOM 3334 O O . TYR A 1 418 ? 7.724 4.893 -29.344 1.00 87.81 418 TYR A O 1
ATOM 3342 N N . SER A 1 419 ? 5.864 4.427 -28.178 1.00 88.81 419 SER A N 1
ATOM 3343 C CA . SER A 1 419 ? 4.969 4.602 -29.313 1.00 88.81 419 SER A CA 1
ATOM 3344 C C . SER A 1 419 ? 3.731 5.422 -28.964 1.00 88.81 419 SER A C 1
ATOM 3346 O O . SER A 1 419 ? 3.247 5.470 -27.829 1.00 88.81 419 SER A O 1
ATOM 3348 N N . VAL A 1 420 ? 3.219 6.112 -29.976 1.00 88.19 420 VAL A N 1
ATOM 3349 C CA . VAL A 1 420 ? 1.875 6.681 -29.999 1.00 88.19 420 VAL A CA 1
ATOM 3350 C C . VAL A 1 420 ? 1.183 6.023 -31.172 1.00 88.19 420 VAL A C 1
ATOM 3352 O O . VAL A 1 420 ? 1.578 6.276 -32.302 1.00 88.19 420 VAL A O 1
ATOM 3355 N N . ASN A 1 421 ? 0.172 5.203 -30.906 1.00 89.19 421 ASN A N 1
ATOM 3356 C CA . ASN A 1 421 ? -0.532 4.453 -31.943 1.00 89.19 421 ASN A CA 1
ATOM 3357 C C . ASN A 1 421 ? -1.855 5.139 -32.291 1.00 89.19 421 ASN A C 1
ATOM 3359 O O . ASN A 1 421 ? -2.568 5.590 -31.390 1.00 89.19 421 ASN A O 1
ATOM 3363 N N . ASP A 1 422 ? -2.161 5.209 -33.587 1.00 87.00 422 ASP A N 1
ATOM 3364 C CA . ASP A 1 422 ? -3.453 5.609 -34.151 1.00 87.00 422 ASP A CA 1
ATOM 3365 C C . ASP A 1 422 ? -4.043 6.887 -33.537 1.00 87.00 422 ASP A C 1
ATOM 3367 O O . ASP A 1 422 ? -5.229 6.991 -33.207 1.00 87.00 422 ASP A O 1
ATOM 3371 N N . GLN A 1 423 ? -3.211 7.921 -33.395 1.00 89.56 423 GLN A N 1
ATOM 3372 C CA . GLN A 1 423 ? -3.694 9.208 -32.923 1.00 89.56 423 GLN A CA 1
ATOM 3373 C C . GLN A 1 423 ? -4.622 9.821 -33.976 1.00 89.56 423 GLN A C 1
ATOM 3375 O O . GLN A 1 423 ? -4.172 10.319 -35.009 1.00 89.56 423 GLN A O 1
ATOM 3380 N N . ARG A 1 424 ? -5.922 9.813 -33.675 1.00 91.12 424 ARG A N 1
ATOM 3381 C CA . ARG A 1 424 ? -6.960 10.402 -34.521 1.00 91.12 424 ARG A CA 1
ATOM 3382 C C . ARG A 1 424 ? -6.847 11.927 -34.561 1.00 91.12 424 ARG A C 1
ATOM 3384 O O . ARG A 1 424 ? -6.655 12.586 -33.534 1.00 91.12 424 ARG A O 1
ATOM 3391 N N . SER A 1 425 ? -7.014 12.479 -35.756 1.00 90.62 425 SER A N 1
ATOM 3392 C CA . SER A 1 425 ? -7.155 13.907 -36.036 1.00 90.62 425 SER A CA 1
ATOM 3393 C C . SER A 1 425 ? -8.198 14.128 -37.132 1.00 90.62 425 SER A C 1
ATOM 3395 O O . SER A 1 425 ? -8.480 13.225 -37.920 1.00 90.62 425 SER A O 1
ATOM 3397 N N . LEU A 1 426 ? -8.792 15.320 -37.149 1.00 90.88 426 LEU A N 1
ATOM 3398 C CA . LEU A 1 426 ? -9.795 15.723 -38.129 1.00 90.88 426 LEU A CA 1
ATOM 3399 C C . LEU A 1 426 ? -9.292 16.958 -38.875 1.00 90.88 426 LEU A C 1
ATOM 3401 O O . LEU A 1 426 ? -8.755 17.876 -38.252 1.00 90.88 426 LEU A O 1
ATOM 3405 N N . ALA A 1 427 ? -9.498 16.997 -40.186 1.00 90.94 427 ALA A N 1
ATOM 3406 C CA . ALA A 1 427 ? -9.306 18.199 -40.994 1.00 90.94 427 ALA A CA 1
ATOM 3407 C C . ALA A 1 427 ? -10.465 18.343 -41.991 1.00 90.94 427 ALA A C 1
ATOM 3409 O O . ALA A 1 427 ? -11.010 17.318 -42.394 1.00 90.94 427 ALA A O 1
ATOM 3410 N N . PRO A 1 428 ? -10.848 19.566 -42.404 1.00 91.94 428 PRO A N 1
ATOM 3411 C CA . PRO A 1 428 ? -11.828 19.758 -43.474 1.00 91.94 428 PRO A CA 1
ATOM 3412 C C . PRO A 1 428 ? -11.488 18.902 -44.698 1.00 91.94 428 PRO A C 1
ATOM 3414 O O . PRO A 1 428 ? -10.311 18.790 -45.045 1.00 91.94 428 PRO A O 1
ATOM 3417 N N . GLU A 1 429 ? -12.485 18.329 -45.372 1.00 89.25 429 GLU A N 1
ATOM 3418 C CA . GLU A 1 429 ? -12.280 17.488 -46.563 1.00 89.25 429 GLU A CA 1
ATOM 3419 C C . GLU A 1 429 ? -11.543 18.224 -47.699 1.00 89.25 429 GLU A C 1
ATOM 3421 O O . GLU A 1 429 ? -10.795 17.607 -48.453 1.00 89.25 429 GLU A O 1
ATOM 3426 N N . SER A 1 430 ? -11.660 19.554 -47.750 1.00 87.69 430 SER A N 1
ATOM 3427 C CA . SER A 1 430 ? -10.917 20.437 -48.659 1.00 87.69 430 SER A CA 1
ATOM 3428 C C . SER A 1 430 ? -9.427 20.604 -48.319 1.00 87.69 430 SER A C 1
ATOM 3430 O O . SER A 1 430 ? -8.671 21.167 -49.110 1.00 87.69 430 SER A O 1
ATOM 3432 N N . THR A 1 431 ? -8.974 20.140 -47.151 1.00 90.38 431 THR A N 1
ATOM 3433 C CA . THR A 1 431 ? -7.579 20.278 -46.712 1.00 90.38 431 THR A CA 1
ATOM 3434 C C . THR A 1 431 ? -6.688 19.301 -47.469 1.00 90.38 431 THR A C 1
ATOM 3436 O O . THR A 1 431 ? -6.951 18.098 -47.480 1.00 90.38 431 THR A O 1
ATOM 3439 N N . SER A 1 432 ? -5.582 19.792 -48.038 1.00 89.12 432 SER A N 1
ATOM 3440 C CA . SER A 1 432 ? -4.595 18.921 -48.681 1.00 89.12 432 SER A CA 1
ATOM 3441 C C . SER A 1 432 ? -4.031 17.897 -47.694 1.00 89.12 432 SER A C 1
ATOM 3443 O O . SER A 1 432 ? -3.817 18.189 -46.514 1.00 89.12 432 SER A O 1
ATOM 3445 N N . GLU A 1 433 ? -3.711 16.704 -48.188 1.00 83.06 433 GLU A N 1
ATOM 3446 C CA . GLU A 1 433 ? -3.165 15.628 -47.357 1.00 83.06 433 GLU A CA 1
ATOM 3447 C C . GLU A 1 433 ? -1.850 16.030 -46.668 1.00 83.06 433 GLU A C 1
ATOM 3449 O O . GLU A 1 433 ? -1.632 15.712 -45.501 1.00 83.06 433 GLU A O 1
ATOM 3454 N N . SER A 1 434 ? -1.016 16.832 -47.339 1.00 83.31 434 SER A N 1
ATOM 3455 C CA . SER A 1 434 ? 0.207 17.402 -46.762 1.00 83.31 434 SER A CA 1
ATOM 3456 C C . SER A 1 434 ? -0.070 18.319 -45.564 1.00 83.31 434 SER A C 1
ATOM 3458 O O . SER A 1 434 ? 0.623 18.244 -44.546 1.00 83.31 434 SER A O 1
ATOM 3460 N N . THR A 1 435 ? -1.103 19.160 -45.647 1.00 85.62 435 THR A N 1
ATOM 3461 C CA . THR A 1 435 ? -1.493 20.084 -44.572 1.00 85.62 435 THR A CA 1
ATOM 3462 C C . THR A 1 435 ? -2.141 19.334 -43.412 1.00 85.62 435 THR A C 1
ATOM 3464 O O . THR A 1 435 ? -1.814 19.592 -42.248 1.00 85.62 435 THR A O 1
ATOM 3467 N N . ALA A 1 436 ? -2.995 18.353 -43.717 1.00 86.38 436 ALA A N 1
ATOM 3468 C CA . ALA A 1 436 ? -3.584 17.463 -42.724 1.00 86.38 436 ALA A CA 1
ATOM 3469 C C . ALA A 1 436 ? -2.503 16.676 -41.966 1.00 86.38 436 ALA A C 1
ATOM 3471 O O . ALA A 1 436 ? -2.513 16.659 -40.733 1.00 86.38 436 ALA A O 1
ATOM 3472 N N . ARG A 1 437 ? -1.507 16.132 -42.681 1.00 86.00 437 ARG A N 1
ATOM 3473 C CA . ARG A 1 437 ? -0.350 15.446 -42.089 1.00 86.00 437 ARG A CA 1
ATOM 3474 C C . ARG A 1 437 ? 0.443 16.355 -41.158 1.00 86.00 437 ARG A C 1
ATOM 3476 O O . ARG A 1 437 ? 0.688 15.980 -40.018 1.00 86.00 437 ARG A O 1
ATOM 3483 N N . MET A 1 438 ? 0.774 17.581 -41.574 1.00 82.44 438 MET A N 1
ATOM 3484 C CA . MET A 1 438 ? 1.476 18.534 -40.701 1.00 82.44 438 MET A CA 1
ATOM 3485 C C . MET A 1 438 ? 0.708 18.838 -39.405 1.00 82.44 438 MET A C 1
ATOM 3487 O O . MET A 1 438 ? 1.318 18.927 -38.336 1.00 82.44 438 MET A O 1
ATOM 3491 N N . SER A 1 439 ? -0.616 19.003 -39.481 1.00 82.56 439 SER A N 1
ATOM 3492 C CA . SER A 1 439 ? -1.465 19.249 -38.308 1.00 82.56 439 SER A CA 1
ATOM 3493 C C . SER A 1 439 ? -1.526 18.030 -37.377 1.00 82.56 439 SER A C 1
ATOM 3495 O O . SER A 1 439 ? -1.316 18.153 -36.166 1.00 82.56 439 SER A O 1
ATOM 3497 N N . ALA A 1 440 ? -1.718 16.836 -37.945 1.00 83.25 440 ALA A N 1
ATOM 3498 C CA . ALA A 1 440 ? -1.759 15.578 -37.208 1.00 83.25 440 ALA A CA 1
ATOM 3499 C C . ALA A 1 440 ? -0.432 15.296 -36.481 1.00 83.25 440 ALA A C 1
ATOM 3501 O O . ALA A 1 440 ? -0.423 15.068 -35.266 1.00 83.25 440 ALA A O 1
ATOM 3502 N N . SER A 1 441 ? 0.704 15.447 -37.171 1.00 80.81 441 SER A N 1
ATOM 3503 C CA . SER A 1 441 ? 2.031 15.271 -36.574 1.00 80.81 441 SER A CA 1
ATOM 3504 C C . SER A 1 441 ? 2.309 16.281 -35.454 1.00 80.81 441 SER A C 1
ATOM 3506 O O . SER A 1 441 ? 2.934 15.923 -34.457 1.00 80.81 441 SER A O 1
ATOM 3508 N N . ARG A 1 442 ? 1.817 17.532 -35.537 1.00 82.06 442 ARG A N 1
ATOM 3509 C CA . ARG A 1 442 ? 1.9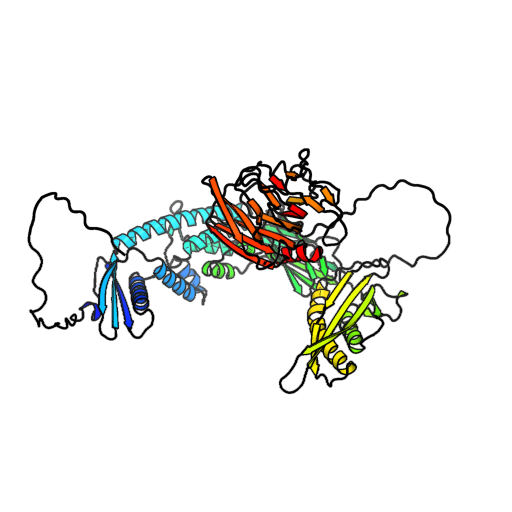25 18.507 -34.425 1.00 82.06 442 ARG A CA 1
ATOM 3510 C C . ARG A 1 442 ? 1.179 18.042 -33.172 1.00 82.06 442 ARG A C 1
ATOM 3512 O O . ARG A 1 442 ? 1.669 18.254 -32.061 1.00 82.06 442 ARG A O 1
ATOM 3519 N N . ASN A 1 443 ? 0.014 17.416 -33.326 1.00 81.75 443 ASN A N 1
ATOM 3520 C CA . ASN A 1 443 ? -0.761 16.898 -32.197 1.00 81.75 443 ASN A CA 1
ATOM 3521 C C . ASN A 1 443 ? -0.071 15.696 -31.544 1.00 81.75 443 ASN A C 1
ATOM 3523 O O . ASN A 1 443 ? 0.062 15.660 -30.316 1.00 81.75 443 ASN A O 1
ATOM 3527 N N . VAL A 1 444 ? 0.447 14.765 -32.353 1.00 84.69 444 VAL A N 1
ATOM 3528 C CA . VAL A 1 444 ? 1.268 13.648 -31.860 1.00 84.69 444 VAL A CA 1
ATOM 3529 C C . VAL A 1 444 ? 2.509 14.167 -31.141 1.00 84.69 444 VAL A C 1
ATOM 3531 O O . VAL A 1 444 ? 2.795 13.733 -30.029 1.00 84.69 444 VAL A O 1
ATOM 3534 N N . LEU A 1 445 ? 3.184 15.175 -31.696 1.00 82.12 445 LEU A N 1
ATOM 3535 C CA . LEU A 1 445 ? 4.355 15.806 -31.090 1.00 82.12 445 LEU A CA 1
ATOM 3536 C C . LEU A 1 445 ? 4.093 16.390 -29.701 1.00 82.12 445 LEU A C 1
ATOM 3538 O O . LEU A 1 445 ? 4.908 16.199 -28.799 1.00 82.12 445 LEU A O 1
ATOM 3542 N N . LYS A 1 446 ? 2.964 17.078 -29.498 1.00 82.69 446 LYS A N 1
ATOM 3543 C CA . LYS A 1 446 ? 2.585 17.610 -28.176 1.00 82.69 446 LYS A CA 1
ATOM 3544 C C . LYS A 1 446 ? 2.388 16.488 -27.152 1.00 82.69 446 LYS A C 1
ATOM 3546 O O . LYS A 1 446 ? 2.820 16.615 -26.005 1.00 82.69 446 LYS A O 1
ATOM 3551 N N . LYS A 1 447 ? 1.747 15.389 -27.562 1.00 81.62 447 LYS A N 1
ATOM 3552 C CA . LYS A 1 447 ? 1.507 14.211 -26.714 1.00 81.62 447 LYS A CA 1
ATOM 3553 C C . LYS A 1 447 ? 2.814 13.474 -26.400 1.00 81.62 447 LYS A C 1
ATOM 3555 O O . LYS A 1 447 ? 3.059 13.141 -25.240 1.00 81.62 447 LYS A O 1
ATOM 3560 N N . MET A 1 448 ? 3.671 13.318 -27.408 1.00 82.94 448 MET A N 1
ATOM 3561 C CA . MET A 1 448 ? 5.003 12.726 -27.308 1.00 82.94 448 MET A CA 1
ATOM 3562 C C . MET A 1 448 ? 5.905 13.530 -26.377 1.00 82.94 448 MET A C 1
ATOM 3564 O O . MET A 1 448 ? 6.459 12.956 -25.455 1.00 82.94 448 MET A O 1
ATOM 3568 N N . GLN A 1 449 ? 6.003 14.853 -26.529 1.00 80.31 449 GLN A N 1
ATOM 3569 C CA . GLN A 1 449 ? 6.865 15.693 -25.684 1.00 80.31 449 GLN A CA 1
ATOM 3570 C C . GLN A 1 449 ? 6.611 15.502 -24.184 1.00 80.31 449 GLN A C 1
ATOM 3572 O O . GLN A 1 449 ? 7.560 15.407 -23.413 1.00 80.31 449 GLN A O 1
ATOM 3577 N N . ARG A 1 450 ? 5.343 15.420 -23.767 1.00 76.94 450 ARG A N 1
ATOM 3578 C CA . ARG A 1 450 ? 4.991 15.253 -22.349 1.00 76.94 450 ARG A CA 1
ATOM 3579 C C . ARG A 1 450 ? 5.312 13.852 -21.832 1.00 76.94 450 ARG A C 1
ATOM 3581 O O . ARG A 1 450 ? 5.906 13.724 -20.766 1.00 76.94 450 ARG A O 1
ATOM 3588 N N . LYS A 1 451 ? 4.916 12.813 -22.574 1.00 82.31 451 LYS A N 1
ATOM 3589 C CA . LYS A 1 451 ? 5.048 11.418 -22.126 1.00 82.31 451 LYS A CA 1
ATOM 3590 C C . LYS A 1 451 ? 6.451 10.853 -22.332 1.00 82.31 451 LYS A C 1
ATOM 3592 O O . LYS A 1 451 ? 6.953 10.184 -21.442 1.00 82.31 451 LYS A O 1
ATOM 3597 N N . LEU A 1 452 ? 7.114 11.168 -23.443 1.00 81.88 452 LEU A N 1
ATOM 3598 C CA . LEU A 1 452 ? 8.458 10.673 -23.747 1.00 81.88 452 LEU A CA 1
ATOM 3599 C C . LEU A 1 452 ? 9.465 11.056 -22.659 1.00 81.88 452 LEU A C 1
ATOM 3601 O O . LEU A 1 452 ? 10.254 10.221 -22.249 1.00 81.88 452 LEU A O 1
ATOM 3605 N N . ILE A 1 453 ? 9.413 12.287 -22.141 1.00 76.38 453 ILE A N 1
ATOM 3606 C CA . ILE A 1 453 ? 10.302 12.717 -21.048 1.00 76.38 453 ILE A CA 1
ATOM 3607 C C . ILE A 1 453 ? 10.069 11.886 -19.778 1.00 76.38 453 ILE A C 1
ATOM 3609 O O . ILE A 1 453 ? 11.018 11.589 -19.060 1.00 76.38 453 ILE A O 1
ATOM 3613 N N . GLN A 1 454 ? 8.821 11.513 -19.485 1.00 75.56 454 GLN A N 1
ATOM 3614 C CA . GLN A 1 454 ? 8.501 10.668 -18.331 1.00 75.56 454 GLN A CA 1
ATOM 3615 C C . GLN A 1 454 ? 8.987 9.233 -18.538 1.00 75.56 454 GLN A C 1
ATOM 3617 O O . GLN A 1 454 ? 9.564 8.656 -17.624 1.00 75.56 454 GLN A O 1
ATOM 3622 N N . GLU A 1 455 ? 8.798 8.684 -19.737 1.00 78.75 455 GLU A N 1
ATOM 3623 C CA . GLU A 1 455 ? 9.244 7.331 -20.077 1.00 78.75 455 GLU A CA 1
ATOM 3624 C C . GLU A 1 455 ? 10.773 7.226 -20.135 1.00 78.75 455 GLU A C 1
ATOM 3626 O O . GLU A 1 455 ? 11.331 6.245 -19.657 1.00 78.75 455 GLU A O 1
ATOM 3631 N N . LEU A 1 456 ? 11.478 8.263 -20.600 1.00 76.75 456 LEU A N 1
ATOM 3632 C CA . LEU A 1 456 ? 12.947 8.310 -20.594 1.00 76.75 456 LEU A CA 1
ATOM 3633 C C . LEU A 1 456 ? 13.555 8.204 -19.188 1.00 76.75 456 LEU A C 1
ATOM 3635 O O . LEU A 1 456 ? 14.700 7.786 -19.057 1.00 76.75 456 LEU A O 1
ATOM 3639 N N . LYS A 1 457 ? 12.806 8.530 -18.125 1.00 69.44 457 LYS A N 1
ATOM 3640 C CA . LYS A 1 457 ? 13.264 8.314 -16.740 1.00 69.44 457 LYS A CA 1
ATOM 3641 C C . LYS A 1 457 ? 13.325 6.835 -16.347 1.00 69.44 457 LYS A C 1
ATOM 3643 O O . LYS A 1 457 ? 13.906 6.511 -15.322 1.00 69.44 457 LYS A O 1
ATOM 3648 N N . LYS A 1 458 ? 12.711 5.949 -17.127 1.00 67.75 458 LYS A N 1
ATOM 3649 C CA . LYS A 1 458 ? 12.745 4.498 -16.912 1.00 67.75 458 LYS A CA 1
ATOM 3650 C C . LYS A 1 458 ? 13.863 3.823 -17.706 1.00 67.75 458 LYS A C 1
ATOM 3652 O O . LYS A 1 458 ? 14.027 2.615 -17.612 1.00 67.75 458 LYS A O 1
ATOM 3657 N N . LEU A 1 459 ? 14.608 4.589 -18.506 1.00 72.19 459 LEU A N 1
ATOM 3658 C CA . LEU A 1 459 ? 15.712 4.081 -19.307 1.00 72.19 459 LEU A CA 1
ATOM 3659 C C . LEU A 1 459 ? 16.807 3.518 -18.397 1.00 72.19 459 LEU A C 1
ATOM 3661 O O . LEU A 1 459 ? 17.343 4.255 -17.572 1.00 72.19 459 LEU A O 1
ATOM 3665 N N . GLN A 1 460 ? 17.173 2.256 -18.591 1.00 65.31 460 GLN A N 1
ATOM 3666 C CA . GLN A 1 460 ? 18.321 1.622 -17.945 1.00 65.31 460 GLN A CA 1
ATOM 3667 C C . GLN A 1 460 ? 19.272 1.120 -19.037 1.00 65.31 460 GLN A C 1
ATOM 3669 O O . GLN A 1 460 ? 18.840 0.502 -20.009 1.00 65.31 460 GLN A O 1
ATOM 3674 N N . MET A 1 461 ? 20.561 1.446 -18.934 1.00 70.62 461 MET A N 1
ATOM 3675 C CA . MET A 1 461 ? 21.540 1.145 -19.974 1.00 70.62 461 MET A CA 1
ATOM 3676 C C . MET A 1 461 ? 22.960 1.039 -19.425 1.00 70.62 461 MET A C 1
ATOM 3678 O O . MET A 1 461 ? 23.504 2.006 -18.904 1.00 70.62 461 MET A O 1
ATOM 3682 N N . THR A 1 462 ? 23.601 -0.101 -19.673 1.00 61.34 462 THR A N 1
ATOM 3683 C CA . THR A 1 462 ? 25.047 -0.290 -19.491 1.00 61.34 462 THR A CA 1
ATOM 3684 C C . THR A 1 462 ? 25.752 -0.152 -20.837 1.00 61.34 462 THR A C 1
ATOM 3686 O O . THR A 1 462 ? 25.338 -0.795 -21.808 1.00 61.34 462 THR A O 1
ATOM 3689 N N . ILE A 1 463 ? 26.800 0.674 -20.903 1.00 59.00 463 ILE A N 1
ATOM 3690 C CA . ILE A 1 463 ? 27.630 0.837 -22.103 1.00 59.00 463 ILE A CA 1
ATOM 3691 C C . ILE A 1 463 ? 29.061 0.435 -21.772 1.00 59.00 463 ILE A C 1
ATOM 3693 O O . ILE A 1 463 ? 29.778 1.161 -21.088 1.00 59.00 463 ILE A O 1
ATOM 3697 N N . ASP A 1 464 ? 29.479 -0.719 -22.287 1.00 55.66 464 ASP A N 1
ATOM 3698 C CA . ASP A 1 464 ? 30.866 -1.158 -22.202 1.00 55.66 464 ASP A CA 1
ATOM 3699 C C . ASP A 1 464 ? 31.677 -0.537 -23.342 1.00 55.66 464 ASP A C 1
ATOM 3701 O O . ASP A 1 464 ? 31.554 -0.911 -24.510 1.00 55.66 464 ASP A O 1
ATOM 3705 N N . HIS A 1 465 ? 32.552 0.405 -22.999 1.00 52.59 465 HIS A N 1
ATOM 3706 C CA . HIS A 1 465 ? 33.486 1.018 -23.948 1.00 52.59 465 HIS A CA 1
ATOM 3707 C C . HIS A 1 465 ? 34.689 0.114 -24.307 1.00 52.59 465 HIS A C 1
ATOM 3709 O O . HIS A 1 465 ? 35.593 0.567 -25.004 1.00 52.59 465 HIS A O 1
ATOM 3715 N N . SER A 1 466 ? 34.729 -1.151 -23.858 1.00 42.16 466 SER A N 1
ATOM 3716 C CA . SER A 1 466 ? 35.865 -2.065 -24.085 1.00 42.16 466 SER A CA 1
ATOM 3717 C C . SER A 1 466 ? 35.787 -2.896 -25.374 1.00 42.16 466 SER A C 1
ATOM 3719 O O . SER A 1 466 ? 36.770 -3.537 -25.739 1.00 42.16 466 SER A O 1
ATOM 3721 N N . ALA A 1 467 ? 34.665 -2.879 -26.101 1.00 34.81 467 ALA A N 1
ATOM 3722 C CA . ALA A 1 467 ? 34.513 -3.651 -27.335 1.00 34.81 467 ALA A CA 1
ATOM 3723 C C . ALA A 1 467 ? 34.903 -2.820 -28.575 1.00 34.81 467 ALA A C 1
ATOM 3725 O O . ALA A 1 467 ? 34.072 -2.132 -29.174 1.00 34.81 467 ALA A O 1
ATOM 3726 N N . ALA A 1 468 ? 36.180 -2.880 -28.960 1.00 31.92 468 ALA A N 1
ATOM 3727 C CA . ALA A 1 468 ? 36.643 -2.421 -30.270 1.00 31.92 468 ALA A CA 1
ATOM 3728 C C . ALA A 1 468 ? 36.132 -3.353 -31.392 1.00 31.92 468 ALA A C 1
ATOM 3730 O O . ALA A 1 468 ? 35.920 -4.544 -31.179 1.00 31.92 468 ALA A O 1
ATOM 3731 N N . ALA A 1 469 ? 35.899 -2.776 -32.575 1.00 29.53 469 ALA A N 1
ATOM 3732 C CA . ALA A 1 469 ? 35.243 -3.393 -33.732 1.00 29.53 469 ALA A CA 1
ATOM 3733 C C . ALA A 1 469 ? 35.867 -4.734 -34.189 1.00 29.53 469 ALA A C 1
ATOM 3735 O O . ALA A 1 469 ? 37.089 -4.878 -34.137 1.00 29.53 469 ALA A O 1
ATOM 3736 N N . PRO A 1 470 ? 35.068 -5.687 -34.714 1.00 30.39 470 PRO A N 1
ATOM 3737 C CA . PRO A 1 470 ? 35.601 -6.935 -35.244 1.00 30.39 470 PRO A CA 1
ATOM 3738 C C . PRO A 1 470 ? 36.284 -6.705 -36.600 1.00 30.39 470 PRO A C 1
ATOM 3740 O O . PRO A 1 470 ? 35.683 -6.188 -37.545 1.00 30.39 470 PRO A O 1
ATOM 3743 N N . SER A 1 471 ? 37.551 -7.106 -36.692 1.00 28.27 471 SER A N 1
ATOM 3744 C CA . SER A 1 471 ? 38.297 -7.267 -37.938 1.00 28.27 471 SER A CA 1
ATOM 3745 C C . SER A 1 471 ? 37.843 -8.525 -38.692 1.00 28.27 471 SER A C 1
ATOM 3747 O O . SER A 1 471 ? 37.454 -9.534 -38.107 1.00 28.27 471 SER A O 1
ATOM 3749 N N . VAL A 1 472 ? 37.867 -8.436 -40.021 1.00 30.92 472 VAL A N 1
ATOM 3750 C CA . VAL A 1 472 ? 37.427 -9.468 -40.970 1.00 30.92 472 VAL A CA 1
ATOM 3751 C C . VAL A 1 472 ? 38.532 -10.508 -41.221 1.00 30.92 472 VAL A C 1
ATOM 3753 O O . VAL A 1 472 ? 39.696 -10.128 -41.319 1.00 30.92 472 VAL A O 1
ATOM 3756 N N . GLN A 1 473 ? 38.091 -11.758 -41.460 1.00 24.61 473 GLN A N 1
ATOM 3757 C CA . GLN A 1 473 ? 38.700 -12.910 -42.179 1.00 24.61 473 GLN A CA 1
ATOM 3758 C C . GLN A 1 473 ? 39.013 -14.148 -41.305 1.00 24.61 473 GLN A C 1
ATOM 3760 O O . GLN A 1 473 ? 39.372 -13.993 -40.145 1.00 24.61 473 GLN A O 1
ATOM 3765 N N . PRO A 1 474 ? 39.051 -15.376 -41.873 1.00 29.66 474 PRO A N 1
ATOM 3766 C CA . PRO A 1 474 ? 38.109 -16.022 -42.791 1.00 29.66 474 PRO A CA 1
ATOM 3767 C C . PRO A 1 474 ? 37.659 -17.420 -42.279 1.00 29.66 474 PRO A C 1
ATOM 3769 O O . PRO A 1 474 ? 38.111 -17.939 -41.265 1.00 29.66 474 PRO A O 1
ATOM 3772 N N . ARG A 1 475 ? 36.728 -18.032 -43.016 1.00 33.00 475 ARG A N 1
ATOM 3773 C CA . ARG A 1 475 ? 36.025 -19.300 -42.750 1.00 33.00 475 ARG A CA 1
ATOM 3774 C C . ARG A 1 475 ? 36.946 -20.537 -42.789 1.00 33.00 475 ARG A C 1
ATOM 3776 O O . ARG A 1 475 ? 37.421 -20.856 -43.873 1.00 33.00 475 ARG A O 1
ATOM 3783 N N . VAL A 1 476 ? 37.062 -21.303 -41.692 1.00 25.59 476 VAL A N 1
ATOM 3784 C CA . VAL A 1 476 ? 37.428 -22.742 -41.710 1.00 25.59 476 VAL A CA 1
ATOM 3785 C C . VAL A 1 476 ? 36.694 -23.531 -40.608 1.00 25.59 476 VAL A C 1
ATOM 3787 O O . VAL A 1 476 ? 36.726 -23.178 -39.438 1.00 25.59 476 VAL A O 1
ATOM 3790 N N . GLN A 1 477 ? 36.006 -24.567 -41.093 1.00 24.83 477 GLN A N 1
ATOM 3791 C CA . GLN A 1 477 ? 35.575 -25.866 -40.553 1.00 24.83 477 GLN A CA 1
ATOM 3792 C C . GLN A 1 477 ? 35.244 -26.085 -39.061 1.00 24.83 477 GLN A C 1
ATOM 3794 O O . GLN A 1 477 ? 36.052 -25.963 -38.152 1.00 24.83 477 GLN A O 1
ATOM 3799 N N . THR A 1 478 ? 34.009 -26.568 -38.914 1.00 34.22 478 THR A N 1
ATOM 3800 C CA . THR A 1 478 ? 33.418 -27.433 -37.887 1.00 34.22 478 THR A CA 1
ATOM 3801 C C . THR A 1 478 ? 34.370 -28.371 -37.146 1.00 34.22 478 THR A C 1
ATOM 3803 O O . THR A 1 478 ? 34.869 -29.323 -37.739 1.00 34.22 478 THR A O 1
ATOM 3806 N N . GLU A 1 479 ? 34.388 -28.238 -35.819 1.00 25.97 479 GLU A N 1
ATOM 3807 C CA . GLU A 1 479 ? 34.494 -29.363 -34.890 1.00 25.97 479 GLU A CA 1
ATOM 3808 C C . GLU A 1 479 ? 33.422 -29.240 -33.799 1.00 25.97 479 GLU A C 1
ATOM 3810 O O . GLU A 1 479 ? 33.143 -28.165 -33.267 1.00 25.97 479 GLU A O 1
ATOM 3815 N N . ARG A 1 480 ? 32.759 -30.368 -33.527 1.00 29.34 480 ARG A N 1
ATOM 3816 C CA . ARG A 1 480 ? 31.735 -30.524 -32.493 1.00 29.34 480 ARG A CA 1
ATOM 3817 C C . ARG A 1 480 ? 32.368 -30.346 -31.115 1.00 29.34 480 ARG A C 1
ATOM 3819 O O . ARG A 1 480 ? 33.193 -31.162 -30.722 1.00 29.34 480 ARG A O 1
ATOM 3826 N N . VAL A 1 481 ? 31.861 -29.394 -30.338 1.00 24.86 481 VAL A N 1
ATOM 3827 C CA . VAL A 1 481 ? 31.946 -29.432 -28.875 1.00 24.86 481 VAL A CA 1
ATOM 3828 C C . VAL A 1 481 ? 30.536 -29.273 -28.319 1.00 24.86 481 VAL A C 1
ATOM 3830 O O . VAL A 1 481 ? 29.733 -28.478 -28.802 1.00 24.86 481 VAL A O 1
ATOM 3833 N N . GLN A 1 482 ? 30.225 -30.152 -27.375 1.00 25.08 482 GLN A N 1
ATOM 3834 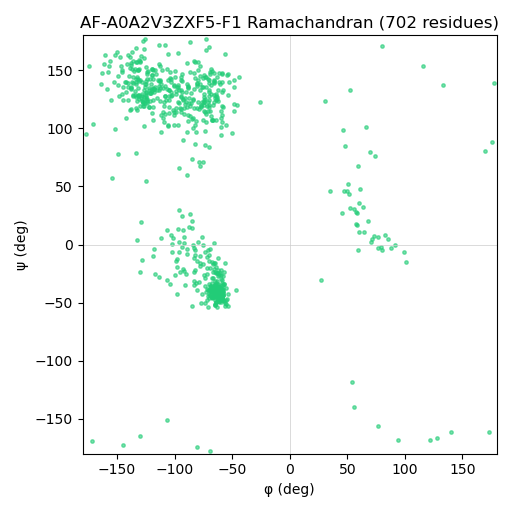C CA . GLN A 1 482 ? 28.917 -30.414 -26.797 1.00 25.08 482 GLN A CA 1
ATOM 3835 C C . GLN A 1 482 ? 28.253 -29.138 -26.264 1.00 25.08 482 GLN A C 1
ATOM 3837 O O . GLN A 1 482 ? 28.839 -28.405 -25.471 1.00 25.08 482 GLN A O 1
ATOM 3842 N N . GLN A 1 483 ? 27.005 -28.904 -26.681 1.00 25.56 483 GLN A N 1
ATOM 3843 C CA . GLN A 1 483 ? 26.123 -27.921 -26.063 1.00 25.56 483 GLN A CA 1
ATOM 3844 C C . GLN A 1 483 ? 25.834 -28.355 -24.623 1.00 25.56 483 GLN A C 1
ATOM 3846 O O . GLN A 1 483 ? 25.070 -29.290 -24.383 1.00 25.56 483 GLN A O 1
ATOM 3851 N N . SER A 1 484 ? 26.428 -27.663 -23.657 1.00 25.03 484 SER A N 1
ATOM 3852 C CA . SER A 1 484 ? 25.817 -27.521 -22.344 1.00 25.03 484 SER A CA 1
ATOM 3853 C C . SER A 1 484 ? 24.646 -26.549 -22.494 1.00 25.03 484 SER A C 1
ATOM 3855 O O . SER A 1 484 ? 24.819 -25.382 -22.839 1.00 25.03 484 SER A O 1
ATOM 3857 N N . ASN A 1 485 ? 23.432 -27.055 -22.290 1.00 25.19 485 ASN A N 1
ATOM 3858 C CA . ASN A 1 485 ? 22.215 -26.253 -22.235 1.00 25.19 485 ASN A CA 1
ATOM 3859 C C . ASN A 1 485 ? 22.324 -25.229 -21.094 1.00 25.19 485 ASN A C 1
ATOM 3861 O O . ASN A 1 485 ? 22.111 -25.568 -19.931 1.00 25.19 485 ASN A O 1
ATOM 3865 N N . THR A 1 486 ? 22.639 -23.976 -21.413 1.00 25.45 486 THR A N 1
ATOM 3866 C CA . THR A 1 486 ? 22.417 -22.842 -20.514 1.00 25.45 486 THR A CA 1
ATOM 3867 C C . THR A 1 486 ? 20.966 -22.394 -20.644 1.00 25.45 486 THR A C 1
ATOM 3869 O O . THR A 1 486 ? 20.563 -21.745 -21.606 1.00 25.45 486 THR A O 1
ATOM 3872 N N . THR A 1 487 ? 20.169 -22.785 -19.655 1.00 27.86 487 THR A N 1
ATOM 3873 C CA . THR A 1 487 ? 18.805 -22.319 -19.403 1.00 27.86 487 THR A CA 1
ATOM 3874 C C . THR A 1 487 ? 18.749 -20.790 -19.451 1.00 27.86 487 THR A C 1
ATOM 3876 O O . THR A 1 487 ? 19.436 -20.124 -18.675 1.00 27.86 487 THR A O 1
ATOM 3879 N N . GLN A 1 488 ? 17.930 -20.225 -20.343 1.00 28.80 488 GLN A N 1
ATOM 3880 C CA . GLN A 1 488 ? 17.573 -18.806 -20.314 1.00 28.80 488 GLN A CA 1
ATOM 3881 C C . GLN A 1 488 ? 16.901 -18.505 -18.968 1.00 28.80 488 GLN A C 1
ATOM 3883 O O . GLN A 1 488 ? 15.782 -18.941 -18.704 1.00 28.80 488 GLN A O 1
ATOM 3888 N N . THR A 1 489 ? 17.584 -17.786 -18.082 1.00 32.81 489 THR A N 1
ATOM 3889 C CA . THR A 1 489 ? 16.979 -17.293 -16.845 1.00 32.81 489 THR A CA 1
ATOM 3890 C C . THR A 1 489 ? 16.044 -16.139 -17.194 1.00 32.81 489 THR A C 1
ATOM 3892 O O . THR A 1 489 ? 16.491 -15.007 -17.375 1.00 32.81 489 THR A O 1
ATOM 3895 N N . HIS A 1 490 ? 14.747 -16.426 -17.317 1.00 44.22 490 HIS A N 1
ATOM 3896 C CA . HIS A 1 490 ? 13.712 -15.399 -17.401 1.00 44.22 490 HIS A CA 1
ATOM 3897 C C . HIS A 1 490 ? 13.767 -14.515 -16.148 1.00 44.22 490 HIS A C 1
ATOM 3899 O O . HIS A 1 490 ? 13.560 -14.989 -15.032 1.00 44.22 490 HIS A O 1
ATOM 3905 N N . GLU A 1 491 ? 14.028 -13.222 -16.327 1.00 49.91 491 GLU A N 1
ATOM 3906 C CA . GLU A 1 491 ? 13.965 -12.240 -15.245 1.00 49.91 491 GLU A CA 1
ATOM 3907 C C . GLU A 1 491 ? 12.544 -12.206 -14.646 1.00 49.91 491 GLU A C 1
ATOM 3909 O O . GLU A 1 491 ? 11.563 -11.860 -15.326 1.00 49.91 491 GLU A O 1
ATOM 3914 N N . LEU A 1 492 ? 12.435 -12.611 -13.376 1.00 59.03 492 LEU A N 1
ATOM 3915 C CA . LEU A 1 492 ? 11.181 -12.699 -12.626 1.00 59.03 492 LEU A CA 1
ATOM 3916 C C . LEU A 1 492 ? 10.639 -11.293 -12.339 1.00 59.03 492 LEU A C 1
ATOM 3918 O O . LEU A 1 492 ? 11.243 -10.536 -11.579 1.00 59.03 492 LEU A O 1
ATOM 3922 N N . LEU A 1 493 ? 9.475 -10.948 -12.904 1.00 62.16 493 LEU A N 1
ATOM 3923 C CA . LEU A 1 493 ? 8.798 -9.689 -12.576 1.00 62.16 493 LEU A CA 1
ATOM 3924 C C . LEU A 1 493 ? 8.032 -9.776 -11.272 1.00 62.16 493 LEU A C 1
ATOM 3926 O O . LEU A 1 493 ? 7.358 -10.767 -10.997 1.00 62.16 493 LEU A O 1
ATOM 3930 N N . VAL A 1 494 ? 8.083 -8.672 -10.523 1.00 75.12 494 VAL A N 1
ATOM 3931 C CA . VAL A 1 494 ? 7.421 -8.536 -9.224 1.00 75.12 494 VAL A CA 1
ATOM 3932 C C . VAL A 1 494 ? 7.784 -9.735 -8.325 1.00 75.12 494 VAL A C 1
ATOM 3934 O O . VAL A 1 494 ? 6.895 -10.395 -7.811 1.00 75.12 494 VAL A O 1
ATOM 3937 N N . PRO A 1 495 ? 9.071 -10.084 -8.117 1.00 82.00 495 PRO A N 1
ATOM 3938 C CA . PRO A 1 495 ? 9.435 -11.336 -7.439 1.00 82.00 495 PRO A CA 1
ATOM 3939 C C . PRO A 1 495 ? 9.073 -11.325 -5.947 1.00 82.00 495 PRO A C 1
ATOM 3941 O O . PRO A 1 495 ? 8.941 -12.372 -5.316 1.00 82.00 495 PRO A O 1
ATOM 3944 N N . SER A 1 496 ? 8.897 -10.133 -5.365 1.00 81.50 496 SER A N 1
ATOM 3945 C CA . SER A 1 496 ? 8.529 -9.972 -3.961 1.00 81.50 496 SER A CA 1
ATOM 3946 C C . SER A 1 496 ? 7.203 -10.671 -3.663 1.00 81.50 496 SER A C 1
ATOM 3948 O O . SER A 1 496 ? 6.160 -10.303 -4.206 1.00 81.50 496 SER A O 1
ATOM 3950 N N . GLY A 1 497 ? 7.259 -11.647 -2.758 1.00 82.62 497 GLY A N 1
ATOM 3951 C CA . GLY A 1 497 ? 6.110 -12.410 -2.289 1.00 82.62 497 GLY A CA 1
ATOM 3952 C C . GLY A 1 497 ? 5.600 -13.482 -3.252 1.00 82.62 497 GLY A C 1
ATOM 3953 O O . GLY A 1 497 ? 4.557 -14.059 -2.976 1.00 82.62 497 GLY A O 1
ATOM 3954 N N . LEU A 1 498 ? 6.284 -13.751 -4.370 1.00 90.06 498 LEU A N 1
ATOM 3955 C CA . LEU A 1 498 ? 5.910 -14.809 -5.314 1.00 90.06 498 LEU A CA 1
ATOM 3956 C C . LEU A 1 498 ? 6.204 -16.189 -4.701 1.00 90.06 498 LEU A C 1
ATOM 3958 O O . LEU A 1 498 ? 7.347 -16.494 -4.376 1.00 90.06 498 LEU A O 1
ATOM 3962 N N . LEU A 1 499 ? 5.171 -17.015 -4.536 1.00 88.31 499 LEU A N 1
ATOM 3963 C CA . LEU A 1 499 ? 5.258 -18.358 -3.951 1.00 88.31 499 LEU A CA 1
ATOM 3964 C C . LEU A 1 499 ? 5.338 -19.450 -5.017 1.00 88.31 499 LEU A C 1
ATOM 3966 O O . LEU A 1 499 ? 6.108 -20.402 -4.890 1.00 88.31 499 LEU A O 1
ATOM 3970 N N . ALA A 1 500 ? 4.525 -19.311 -6.064 1.00 90.00 500 ALA A N 1
ATOM 3971 C CA . ALA A 1 500 ? 4.469 -20.262 -7.161 1.00 90.00 500 ALA A CA 1
ATOM 3972 C C . ALA A 1 500 ? 4.318 -19.542 -8.499 1.00 90.00 500 ALA A C 1
ATOM 3974 O O . ALA A 1 500 ? 3.550 -18.581 -8.607 1.00 90.00 500 ALA A O 1
ATOM 3975 N N . TYR A 1 501 ? 5.044 -20.027 -9.502 1.00 93.00 501 TYR A N 1
ATOM 3976 C CA . TYR A 1 501 ? 4.989 -19.541 -10.873 1.00 93.00 501 TYR A CA 1
ATOM 3977 C C . TYR A 1 501 ? 5.035 -20.724 -11.838 1.00 93.00 501 TYR A C 1
ATOM 3979 O O . TYR A 1 501 ? 6.024 -21.451 -11.873 1.00 93.00 501 TYR A O 1
ATOM 3987 N N . TYR A 1 502 ? 3.958 -20.913 -12.594 1.00 92.88 502 TYR A N 1
ATOM 3988 C CA . TYR A 1 502 ? 3.826 -21.970 -13.590 1.00 92.88 502 TYR A CA 1
ATOM 3989 C C . TYR A 1 502 ? 3.860 -21.329 -14.976 1.00 92.88 502 TYR A C 1
ATOM 3991 O O . TYR A 1 502 ? 2.903 -20.655 -15.366 1.00 92.88 502 TYR A O 1
ATOM 3999 N N . THR A 1 503 ? 4.984 -21.489 -15.682 1.00 90.62 503 THR A N 1
ATOM 4000 C CA . THR A 1 503 ? 5.151 -20.946 -17.044 1.00 90.62 503 THR A CA 1
ATOM 4001 C C . THR A 1 503 ? 4.780 -21.940 -18.128 1.00 90.62 503 THR A C 1
ATOM 4003 O O . THR A 1 503 ? 4.542 -21.536 -19.248 1.00 90.62 503 THR A O 1
ATOM 4006 N N . PHE A 1 504 ? 4.782 -23.241 -17.822 1.00 91.00 504 PHE A N 1
ATOM 4007 C CA . PHE A 1 504 ? 4.574 -24.339 -18.776 1.00 91.00 504 PHE A CA 1
ATOM 4008 C C . PHE A 1 504 ? 5.583 -24.422 -19.942 1.00 91.00 504 PHE A C 1
ATOM 4010 O O . PHE A 1 504 ? 5.570 -25.407 -20.682 1.00 91.00 504 PHE A O 1
ATOM 4017 N N . ASP A 1 505 ? 6.514 -23.472 -20.076 1.00 87.19 505 ASP A N 1
ATOM 4018 C CA . ASP A 1 505 ? 7.527 -23.425 -21.142 1.00 87.19 505 ASP A CA 1
ATOM 4019 C C . ASP A 1 505 ? 8.414 -24.678 -21.188 1.00 87.19 505 ASP A C 1
ATOM 4021 O O . ASP A 1 505 ? 8.790 -25.165 -22.262 1.00 87.19 505 ASP A O 1
ATOM 4025 N N . ASP A 1 506 ? 8.708 -25.252 -20.018 1.00 81.88 506 ASP A N 1
ATOM 4026 C CA . ASP A 1 506 ? 9.497 -26.479 -19.889 1.00 81.88 506 ASP A CA 1
ATOM 4027 C C . ASP A 1 506 ? 8.715 -27.753 -20.264 1.00 81.88 506 ASP A C 1
ATOM 4029 O O . ASP A 1 506 ? 9.273 -28.851 -20.256 1.00 81.88 506 ASP A O 1
ATOM 4033 N N . GLY A 1 507 ? 7.443 -27.617 -20.654 1.00 82.00 507 GLY A N 1
ATOM 4034 C CA . GLY A 1 507 ? 6.567 -28.737 -20.980 1.00 82.00 507 GL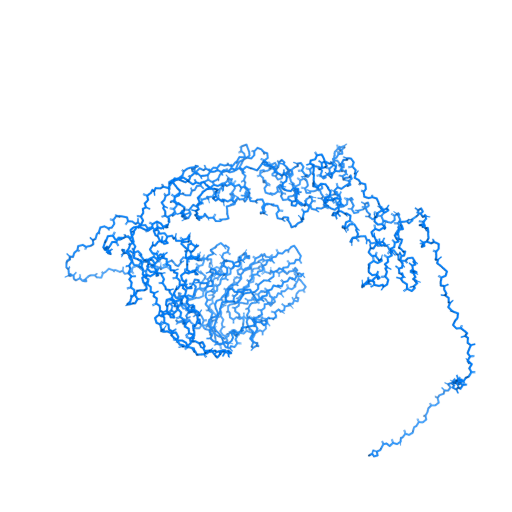Y A CA 1
ATOM 4035 C C . GLY A 1 507 ? 5.918 -29.392 -19.764 1.00 82.00 507 GLY A C 1
ATOM 4036 O O . GLY A 1 507 ? 5.315 -30.452 -19.913 1.00 82.00 507 GLY A O 1
ATOM 4037 N N . THR A 1 508 ? 6.059 -28.820 -18.567 1.00 82.81 508 THR A N 1
ATOM 4038 C CA . THR A 1 508 ? 5.609 -29.439 -17.318 1.00 82.81 508 THR A CA 1
ATOM 4039 C C . THR A 1 508 ? 4.840 -28.465 -16.422 1.00 82.81 508 THR A C 1
ATOM 4041 O O . THR A 1 508 ? 4.828 -27.257 -16.633 1.00 82.81 508 THR A O 1
ATOM 4044 N N . GLY A 1 509 ? 4.202 -28.996 -15.375 1.00 81.75 509 GLY A N 1
ATOM 4045 C CA . GLY A 1 509 ? 3.582 -28.209 -14.305 1.00 81.75 509 GLY A CA 1
ATOM 4046 C C . GLY A 1 509 ? 4.551 -27.787 -13.193 1.00 81.75 509 GLY A C 1
ATOM 4047 O O . GLY A 1 509 ? 4.113 -27.525 -12.072 1.00 81.75 509 GLY A O 1
ATOM 4048 N N . LYS A 1 510 ? 5.869 -27.779 -13.432 1.00 84.38 510 LYS A N 1
ATOM 4049 C CA . LYS A 1 510 ? 6.849 -27.426 -12.395 1.00 84.38 510 LYS A CA 1
ATOM 4050 C C . LYS A 1 510 ? 6.726 -25.964 -11.977 1.00 84.38 510 LYS A C 1
ATOM 4052 O O . LYS A 1 510 ? 6.535 -25.068 -12.794 1.00 84.38 510 LYS A O 1
ATOM 4057 N N . ASN A 1 511 ? 6.896 -25.733 -10.679 1.00 84.31 511 ASN A N 1
ATOM 4058 C CA . ASN A 1 511 ? 6.997 -24.400 -10.116 1.00 84.31 511 ASN A CA 1
ATOM 4059 C C . ASN A 1 511 ? 8.393 -23.823 -10.395 1.00 84.31 511 ASN A C 1
ATOM 4061 O O . ASN A 1 511 ? 9.399 -24.319 -9.882 1.00 84.31 511 ASN A O 1
ATOM 4065 N N . SER A 1 512 ? 8.459 -22.723 -11.139 1.00 82.19 512 SER A N 1
ATOM 4066 C CA . SER A 1 512 ? 9.709 -22.043 -11.494 1.00 82.19 512 SER A CA 1
ATOM 4067 C C . SER A 1 512 ? 10.383 -21.315 -10.322 1.00 82.19 512 SER A C 1
ATOM 4069 O O . SER A 1 512 ? 11.493 -20.817 -10.481 1.00 82.19 512 SER A O 1
ATOM 4071 N N . MET A 1 513 ? 9.757 -21.273 -9.138 1.00 76.06 513 MET A N 1
ATOM 4072 C CA . MET A 1 513 ? 10.349 -20.701 -7.917 1.00 76.06 513 MET A CA 1
ATOM 4073 C C . MET A 1 513 ? 11.274 -21.668 -7.160 1.00 76.06 513 MET A C 1
ATOM 4075 O O . MET A 1 513 ? 11.841 -21.292 -6.138 1.00 76.06 513 MET A O 1
ATOM 4079 N N . GLY A 1 514 ? 11.418 -22.917 -7.616 1.00 56.47 514 GLY A N 1
ATOM 4080 C CA . GLY A 1 514 ? 12.327 -23.903 -7.011 1.00 56.47 514 GLY A CA 1
ATOM 4081 C C . GLY A 1 514 ? 11.805 -24.586 -5.738 1.00 56.47 514 GLY A C 1
ATOM 4082 O O . GLY A 1 514 ? 12.466 -25.482 -5.217 1.00 56.47 514 GLY A O 1
ATOM 4083 N N . LEU A 1 515 ? 10.610 -24.222 -5.257 1.00 64.88 515 LEU A N 1
ATOM 4084 C CA . LEU A 1 515 ? 9.923 -24.895 -4.149 1.00 64.88 515 LEU A CA 1
ATOM 4085 C C . LEU A 1 515 ? 9.153 -26.112 -4.678 1.00 64.88 515 LEU A C 1
ATOM 4087 O O . LEU A 1 515 ? 8.073 -25.977 -5.263 1.00 64.88 515 LEU A O 1
ATOM 4091 N N . SER A 1 516 ? 9.733 -27.302 -4.501 1.00 67.19 516 SER A N 1
ATOM 4092 C CA . SER A 1 516 ? 9.249 -28.557 -5.095 1.00 67.19 516 SER A CA 1
ATOM 4093 C C . SER A 1 516 ? 7.896 -29.031 -4.560 1.00 67.19 516 SER A C 1
ATOM 4095 O O . SER A 1 516 ? 7.181 -29.742 -5.265 1.00 67.19 516 SER A O 1
ATOM 4097 N N . ASN A 1 517 ? 7.510 -28.610 -3.354 1.00 75.75 517 ASN A N 1
ATOM 4098 C CA . ASN A 1 517 ? 6.218 -28.919 -2.736 1.00 75.75 517 ASN A CA 1
ATOM 4099 C C . ASN A 1 517 ? 5.020 -28.276 -3.462 1.00 75.75 517 ASN A C 1
ATOM 4101 O O . ASN A 1 517 ? 3.888 -28.731 -3.295 1.00 75.75 517 ASN A O 1
ATOM 4105 N N . TYR A 1 518 ? 5.270 -27.277 -4.315 1.00 83.62 518 TYR A N 1
ATOM 4106 C CA . TYR A 1 518 ? 4.262 -26.637 -5.165 1.00 83.62 518 TYR A CA 1
ATOM 4107 C C . TYR A 1 518 ? 4.331 -27.083 -6.629 1.00 83.62 518 TYR A C 1
ATOM 4109 O O . TYR A 1 518 ? 3.663 -26.496 -7.469 1.00 83.62 518 TYR A O 1
ATOM 4117 N N . ASN A 1 519 ? 5.131 -28.091 -6.986 1.00 84.38 519 ASN A N 1
ATOM 4118 C CA . ASN A 1 519 ? 5.108 -28.602 -8.357 1.00 84.38 519 ASN A CA 1
ATOM 4119 C C . ASN A 1 519 ? 3.732 -29.195 -8.666 1.00 84.38 519 ASN A C 1
ATOM 4121 O O . ASN A 1 519 ? 3.271 -30.086 -7.954 1.00 84.38 519 ASN A O 1
ATOM 4125 N N . ALA A 1 520 ? 3.095 -28.729 -9.738 1.00 84.50 520 ALA A N 1
ATOM 4126 C CA . ALA A 1 520 ? 1.851 -29.301 -10.209 1.00 84.50 520 ALA A CA 1
ATOM 4127 C C . ALA A 1 520 ? 2.168 -30.610 -10.947 1.00 84.50 520 ALA A C 1
ATOM 4129 O O . ALA A 1 520 ? 2.949 -30.653 -11.900 1.00 84.50 520 ALA A O 1
ATOM 4130 N N . LEU A 1 521 ? 1.598 -31.699 -10.446 1.00 80.88 521 LEU A N 1
ATOM 4131 C CA . LEU A 1 521 ? 1.811 -33.053 -10.922 1.00 80.88 521 LEU A CA 1
ATOM 4132 C C . LEU A 1 521 ? 0.652 -33.477 -11.821 1.00 80.88 521 LEU A C 1
ATOM 4134 O O . LEU A 1 521 ? -0.511 -33.153 -11.575 1.00 80.88 521 LEU A O 1
ATOM 4138 N N . VAL A 1 522 ? 0.981 -34.248 -12.849 1.00 72.50 522 VAL A N 1
ATOM 4139 C CA . VAL A 1 522 ? 0.005 -34.877 -13.739 1.00 72.50 522 VAL A CA 1
ATOM 4140 C C . VAL A 1 522 ? -0.647 -36.064 -13.021 1.00 72.50 522 VAL A C 1
ATOM 4142 O O . VAL A 1 522 ? 0.054 -36.860 -12.395 1.00 72.50 522 VAL A O 1
ATOM 4145 N N . GLN A 1 523 ? -1.973 -36.208 -13.119 1.00 64.56 523 GLN A N 1
ATOM 4146 C CA . GLN A 1 523 ? -2.682 -37.404 -12.649 1.00 64.56 523 GLN A CA 1
ATOM 4147 C C . GLN A 1 523 ? -3.269 -38.211 -13.812 1.00 64.56 523 GLN A C 1
ATOM 4149 O O . GLN A 1 523 ? -4.386 -37.956 -14.255 1.00 64.56 523 GLN A O 1
ATOM 4154 N N . GLY A 1 524 ? -2.533 -39.240 -14.244 1.00 62.72 524 GLY A N 1
ATOM 4155 C CA . GLY A 1 524 ? -3.024 -40.242 -15.199 1.00 62.72 524 GLY A CA 1
ATOM 4156 C C . GLY A 1 524 ? -3.533 -39.634 -16.509 1.00 62.72 524 GLY A C 1
ATOM 4157 O O . GLY A 1 524 ? -2.941 -38.686 -17.019 1.00 62.72 524 GLY A O 1
ATOM 4158 N N . ASP A 1 525 ? -4.642 -40.167 -17.022 1.00 75.12 525 ASP A N 1
ATOM 4159 C CA . ASP A 1 525 ? -5.223 -39.806 -18.326 1.00 75.12 525 ASP A CA 1
ATOM 4160 C C . ASP A 1 525 ? -5.831 -38.388 -18.388 1.00 75.12 525 ASP A C 1
ATOM 4162 O O . ASP A 1 525 ? -6.231 -37.941 -19.456 1.00 75.12 525 ASP A O 1
ATOM 4166 N N . HIS A 1 526 ? -5.864 -37.651 -17.271 1.00 82.44 526 HIS A N 1
ATOM 4167 C CA . HIS A 1 526 ? -6.425 -36.292 -17.176 1.00 82.44 526 HIS A CA 1
ATOM 4168 C C . HIS A 1 526 ? -5.358 -35.199 -17.382 1.00 82.44 526 HIS A C 1
ATOM 4170 O O . HIS A 1 526 ? -5.462 -34.093 -16.847 1.00 82.44 526 HIS A O 1
ATOM 4176 N N . ALA A 1 527 ? -4.269 -35.511 -18.081 1.00 84.06 527 ALA A N 1
ATOM 4177 C CA . ALA A 1 527 ? -3.171 -34.578 -18.293 1.00 84.06 527 ALA A CA 1
ATOM 4178 C C . ALA A 1 527 ? -3.554 -33.497 -19.320 1.00 84.06 527 ALA A C 1
ATOM 4180 O O . ALA A 1 527 ? -3.902 -33.852 -20.447 1.00 84.06 527 ALA A O 1
ATOM 4181 N N . PRO A 1 528 ? -3.417 -32.192 -19.012 1.00 90.38 528 PRO A N 1
ATOM 4182 C CA . PRO A 1 528 ? -3.544 -31.177 -20.046 1.00 90.38 528 PRO A CA 1
ATOM 4183 C C . PRO A 1 528 ? -2.406 -31.307 -21.063 1.00 90.38 528 PRO A C 1
ATOM 4185 O O . PRO A 1 528 ? -1.270 -31.651 -20.721 1.00 90.38 528 PRO A O 1
ATOM 4188 N N . MET A 1 529 ? -2.697 -30.984 -22.320 1.00 88.94 529 MET A N 1
ATOM 4189 C CA . MET A 1 529 ? -1.683 -30.935 -23.370 1.00 88.94 529 MET A CA 1
ATOM 4190 C C . MET A 1 529 ? -0.885 -29.643 -23.251 1.00 88.94 529 MET A C 1
ATOM 4192 O O . MET A 1 529 ? -1.466 -28.570 -23.144 1.00 88.94 529 MET A O 1
ATOM 4196 N N . VAL A 1 530 ? 0.443 -29.706 -23.319 1.00 88.75 530 VAL A N 1
ATOM 4197 C CA . VAL A 1 530 ? 1.250 -28.484 -23.417 1.00 88.75 530 VAL A CA 1
ATOM 4198 C C . VAL A 1 530 ? 1.446 -28.129 -24.888 1.00 88.75 530 VAL A C 1
ATOM 4200 O O . VAL A 1 530 ? 1.962 -28.940 -25.658 1.00 88.75 530 VAL A O 1
ATOM 4203 N N . ILE A 1 531 ? 1.040 -26.921 -25.278 1.00 88.12 531 ILE A N 1
ATOM 4204 C CA . ILE A 1 531 ? 1.035 -26.461 -26.672 1.00 88.12 531 ILE A CA 1
ATOM 4205 C C . ILE A 1 531 ? 1.821 -25.155 -26.837 1.00 88.12 531 ILE A C 1
ATOM 4207 O O . ILE A 1 531 ? 1.926 -24.357 -25.909 1.00 88.12 531 ILE A O 1
ATOM 4211 N N . ASN A 1 532 ? 2.363 -24.916 -28.034 1.00 86.31 532 ASN A N 1
ATOM 4212 C CA . ASN A 1 532 ? 3.074 -23.676 -28.373 1.00 86.31 532 ASN A CA 1
ATOM 4213 C C . ASN A 1 532 ? 2.067 -22.550 -28.673 1.00 86.31 532 ASN A C 1
ATOM 4215 O O . ASN A 1 532 ? 1.864 -22.179 -29.829 1.00 86.31 532 ASN A O 1
ATOM 4219 N N . SER A 1 533 ? 1.386 -22.063 -27.639 1.00 82.00 533 SER A N 1
ATOM 4220 C CA . SER A 1 533 ? 0.392 -20.994 -27.738 1.00 82.00 533 SER A CA 1
ATOM 4221 C C . SER A 1 533 ? 0.508 -20.084 -26.522 1.00 82.00 533 SER A C 1
ATOM 4223 O O . SER A 1 533 ? 0.169 -20.487 -25.416 1.00 82.00 533 SER A O 1
ATOM 4225 N N . THR A 1 534 ? 1.009 -18.867 -26.717 1.00 81.44 534 THR A N 1
ATOM 4226 C CA . THR A 1 534 ? 1.142 -17.828 -25.683 1.00 81.44 534 THR A CA 1
ATOM 4227 C C . THR A 1 534 ? 0.795 -16.472 -26.292 1.00 81.44 534 THR A C 1
ATOM 4229 O O . THR A 1 534 ? 0.779 -16.325 -27.518 1.00 81.44 534 THR A O 1
ATOM 4232 N N . LEU A 1 535 ? 0.519 -15.465 -25.459 1.00 73.44 535 LEU A N 1
ATOM 4233 C CA . LEU A 1 535 ? 0.222 -14.110 -25.941 1.00 73.44 535 LEU A CA 1
ATOM 4234 C C . LEU A 1 535 ? 1.392 -13.496 -26.732 1.00 73.44 535 LEU A C 1
ATOM 4236 O O . LEU A 1 535 ? 1.171 -12.834 -27.742 1.00 73.44 535 LEU A O 1
ATOM 4240 N N . SER A 1 536 ? 2.629 -13.763 -26.310 1.00 72.50 536 SER A N 1
ATOM 4241 C CA . SER A 1 536 ? 3.854 -13.260 -26.945 1.00 72.50 536 SER A CA 1
ATOM 4242 C C . SER A 1 536 ? 4.252 -14.019 -28.219 1.00 72.50 536 SER A C 1
ATOM 4244 O O . SER A 1 536 ? 5.191 -13.619 -28.906 1.00 72.50 536 SER A O 1
ATOM 4246 N N . GLY A 1 537 ? 3.598 -15.148 -28.521 1.00 70.00 537 GLY A N 1
ATOM 4247 C CA . GLY A 1 537 ? 3.979 -16.049 -29.615 1.00 70.00 537 GLY A CA 1
ATOM 4248 C C . GLY A 1 537 ? 5.273 -16.840 -29.371 1.00 70.00 537 GLY A C 1
ATOM 4249 O O . GLY A 1 537 ? 5.693 -17.603 -30.240 1.00 70.00 537 GLY A O 1
ATOM 4250 N N . ALA A 1 538 ? 5.897 -16.687 -28.200 1.00 72.38 538 ALA A N 1
ATOM 4251 C CA . ALA A 1 538 ? 7.075 -17.430 -27.771 1.00 72.38 538 ALA A CA 1
ATOM 4252 C C . ALA A 1 538 ? 6.819 -18.040 -26.385 1.00 72.38 538 ALA A C 1
ATOM 4254 O O . ALA A 1 538 ? 6.497 -17.317 -25.442 1.00 72.38 538 ALA A O 1
ATOM 4255 N N . GLY A 1 539 ? 6.954 -19.362 -26.270 1.00 84.88 539 GLY A N 1
ATOM 4256 C CA . GLY A 1 539 ? 6.682 -20.112 -25.040 1.00 84.88 539 GLY A CA 1
ATOM 4257 C C . GLY A 1 539 ? 5.613 -21.184 -25.229 1.00 84.88 539 GLY A C 1
ATOM 4258 O O . GLY A 1 539 ? 5.240 -21.514 -26.362 1.00 84.88 539 GLY A O 1
ATOM 4259 N N . LYS A 1 540 ? 5.136 -21.747 -24.120 1.00 89.81 540 LYS A N 1
ATOM 4260 C CA . LYS A 1 540 ? 4.082 -22.768 -24.118 1.00 89.81 540 LYS A CA 1
ATOM 4261 C C . LYS A 1 540 ? 2.997 -22.462 -23.095 1.00 89.81 540 LYS A C 1
ATOM 4263 O O . LYS A 1 540 ? 3.251 -21.805 -22.102 1.00 89.81 540 LYS A O 1
ATOM 4268 N N . SER A 1 541 ? 1.808 -23.012 -23.309 1.00 93.62 541 SER A N 1
ATOM 4269 C CA . SER A 1 541 ? 0.698 -22.981 -22.353 1.00 93.62 541 SER A CA 1
ATOM 4270 C C . SER A 1 541 ? 0.122 -24.374 -22.131 1.00 93.62 541 SER A C 1
ATOM 4272 O O . SER A 1 541 ? 0.344 -25.292 -22.927 1.00 93.62 541 SER A O 1
ATOM 4274 N N . ALA A 1 542 ? -0.622 -24.542 -21.039 1.00 94.38 542 ALA A N 1
ATOM 4275 C CA . ALA A 1 542 ? -1.354 -25.768 -20.756 1.00 94.38 542 ALA A CA 1
ATOM 4276 C C . ALA A 1 542 ? -2.778 -25.678 -21.327 1.00 94.38 542 ALA A C 1
ATOM 4278 O O . ALA A 1 542 ? -3.552 -24.802 -20.944 1.00 94.38 542 ALA A O 1
ATOM 4279 N N . GLN A 1 543 ? -3.126 -26.599 -22.222 1.00 95.12 543 GLN A N 1
ATOM 4280 C CA . GLN A 1 543 ? -4.442 -26.754 -22.828 1.00 95.12 543 GLN A CA 1
ATOM 4281 C C . GLN A 1 543 ? -5.255 -27.819 -22.086 1.00 95.12 543 GLN A C 1
ATOM 4283 O O . GLN A 1 543 ? -4.875 -28.988 -22.013 1.00 95.12 543 GLN A O 1
ATOM 4288 N N . PHE A 1 544 ? -6.409 -27.404 -21.577 1.00 95.19 544 PHE A N 1
ATOM 4289 C CA . PHE A 1 544 ? -7.376 -28.211 -20.849 1.00 95.19 544 PHE A CA 1
ATOM 4290 C C . PHE A 1 544 ? -8.598 -28.465 -21.737 1.00 95.19 544 PHE A C 1
ATOM 4292 O O . PHE A 1 544 ? -9.127 -27.552 -22.373 1.00 95.19 544 PHE A O 1
ATOM 4299 N N . ASN A 1 545 ? -9.057 -29.710 -21.774 1.00 92.44 545 ASN A N 1
ATOM 4300 C CA . ASN A 1 545 ? -10.113 -30.211 -22.662 1.00 92.44 545 ASN A CA 1
ATOM 4301 C C . ASN A 1 545 ? -11.495 -30.358 -21.979 1.00 92.44 545 ASN A C 1
ATOM 4303 O O . ASN A 1 545 ? -12.409 -30.901 -22.593 1.00 92.44 545 ASN A O 1
ATOM 4307 N N . GLY A 1 546 ? -11.645 -29.924 -20.722 1.00 90.38 546 GLY A N 1
ATOM 4308 C CA . GLY A 1 546 ? -12.875 -30.110 -19.941 1.00 90.38 546 GLY A CA 1
ATOM 4309 C C . GLY A 1 546 ? -12.935 -31.379 -19.077 1.00 90.38 546 GLY A C 1
ATOM 4310 O O . GLY A 1 546 ? -13.910 -31.549 -18.349 1.00 90.38 546 GLY A O 1
ATOM 4311 N N . ASP A 1 547 ? -11.900 -32.223 -19.092 1.00 91.50 547 ASP A N 1
ATOM 4312 C CA . ASP A 1 547 ? -11.660 -33.290 -18.101 1.00 91.50 547 ASP A CA 1
ATOM 4313 C C . ASP A 1 547 ? -10.241 -33.242 -17.493 1.00 91.50 547 ASP A C 1
ATOM 4315 O O . ASP A 1 547 ? -9.971 -33.862 -16.461 1.00 91.50 547 ASP A O 1
ATOM 4319 N N . SER A 1 548 ? -9.346 -32.458 -18.097 1.00 92.94 548 SER A N 1
ATOM 4320 C CA . SER A 1 548 ? -7.944 -32.357 -17.706 1.00 92.94 548 SER A CA 1
ATOM 4321 C C . SER A 1 548 ? -7.712 -31.462 -16.488 1.00 92.94 548 SER A C 1
ATOM 4323 O O . SER A 1 548 ? -8.419 -30.476 -16.282 1.00 92.94 548 SER A O 1
ATOM 4325 N N . TYR A 1 549 ? -6.666 -31.758 -15.710 1.00 93.19 549 TYR A N 1
ATOM 4326 C CA . TYR A 1 549 ? -6.197 -30.926 -14.599 1.00 93.19 549 TYR A CA 1
ATOM 4327 C C . TYR A 1 549 ? -4.745 -31.234 -14.196 1.00 93.19 549 TYR A C 1
ATOM 4329 O O . TYR A 1 549 ? -4.203 -32.298 -14.487 1.00 93.19 549 TYR A O 1
ATOM 4337 N N . LEU A 1 550 ? -4.114 -30.316 -13.455 1.00 92.88 550 LEU A N 1
ATOM 4338 C CA . LEU A 1 550 ? -2.851 -30.578 -12.747 1.00 92.88 550 LEU A CA 1
ATOM 4339 C C . LEU A 1 550 ? -3.084 -30.525 -11.239 1.00 92.88 550 LEU A C 1
ATOM 4341 O O . LEU A 1 550 ? -3.690 -29.579 -10.744 1.00 92.88 550 LEU A O 1
ATOM 4345 N N . ALA A 1 551 ? -2.586 -31.510 -10.496 1.00 91.06 551 ALA A N 1
ATOM 4346 C CA . ALA A 1 551 ? -2.726 -31.575 -9.045 1.00 91.06 551 ALA A CA 1
ATOM 4347 C C . ALA A 1 551 ? -1.530 -30.919 -8.349 1.00 91.06 551 ALA A C 1
ATOM 4349 O O . ALA A 1 551 ? -0.388 -31.315 -8.556 1.00 91.06 551 ALA A O 1
ATOM 4350 N N . ILE A 1 552 ? -1.786 -29.953 -7.472 1.00 90.25 552 ILE A N 1
ATOM 4351 C CA . ILE A 1 552 ? -0.767 -29.325 -6.630 1.00 90.25 552 ILE A CA 1
ATOM 4352 C C . ILE A 1 552 ? -0.765 -30.057 -5.277 1.00 90.25 552 ILE A C 1
ATOM 4354 O O . ILE A 1 552 ? -1.783 -30.014 -4.581 1.00 90.25 552 ILE A O 1
ATOM 4358 N N . PRO A 1 553 ? 0.327 -30.731 -4.869 1.00 85.94 553 PRO A N 1
ATOM 4359 C CA . PRO A 1 553 ? 0.362 -31.515 -3.632 1.00 85.94 553 PRO A CA 1
ATOM 4360 C C . PRO A 1 553 ? 0.058 -30.689 -2.381 1.00 85.94 553 PRO A C 1
ATOM 4362 O O . PRO A 1 553 ? -0.714 -31.126 -1.529 1.00 85.94 553 PRO A O 1
ATOM 4365 N N . GLN A 1 554 ? 0.620 -29.481 -2.312 1.00 86.06 554 GLN A N 1
ATOM 4366 C CA . GLN A 1 554 ? 0.418 -28.518 -1.236 1.00 86.06 554 GLN A CA 1
ATOM 4367 C C . GLN A 1 554 ? -0.001 -27.179 -1.839 1.00 86.06 554 GLN A C 1
ATOM 4369 O O . GLN A 1 554 ? 0.683 -26.640 -2.706 1.00 86.06 554 GLN A O 1
ATOM 4374 N N . HIS A 1 555 ? -1.147 -26.642 -1.424 1.00 86.75 555 HIS A N 1
ATOM 4375 C CA . HIS A 1 555 ? -1.627 -25.381 -1.973 1.00 86.75 555 HIS A CA 1
ATOM 4376 C C . HIS A 1 555 ? -0.742 -24.212 -1.487 1.00 86.75 555 HIS A C 1
ATOM 4378 O O . HIS A 1 555 ? -0.615 -24.049 -0.274 1.00 86.75 555 HIS A O 1
ATOM 4384 N N . PRO A 1 556 ? -0.199 -23.343 -2.369 1.00 85.75 556 PRO A N 1
ATOM 4385 C CA . PRO A 1 556 ? 0.749 -22.294 -1.958 1.00 85.75 556 PRO A CA 1
ATOM 4386 C C . PRO A 1 556 ? 0.176 -21.262 -0.974 1.00 85.75 556 PRO A C 1
ATOM 4388 O O . PRO A 1 556 ? 0.908 -20.630 -0.221 1.00 85.75 556 PRO A O 1
ATOM 4391 N N . ILE A 1 557 ? -1.147 -21.076 -0.972 1.00 85.38 557 ILE A N 1
ATOM 4392 C CA . ILE A 1 557 ? -1.853 -20.245 0.017 1.00 85.38 557 ILE A CA 1
ATOM 4393 C C . ILE A 1 557 ? -2.228 -21.113 1.221 1.00 85.38 557 ILE A C 1
ATOM 4395 O O . ILE A 1 557 ? -3.250 -21.805 1.194 1.00 85.38 557 ILE A O 1
ATOM 4399 N N . GLU A 1 558 ? -1.410 -21.074 2.269 1.00 76.06 558 GLU A N 1
ATOM 4400 C CA . GLU A 1 558 ? -1.515 -21.981 3.422 1.00 76.06 558 GLU A CA 1
ATOM 4401 C C . GLU A 1 558 ? -2.250 -21.404 4.630 1.00 76.06 558 GLU A C 1
ATOM 4403 O O . GLU A 1 558 ? -2.707 -22.159 5.482 1.00 76.06 558 GLU A O 1
ATOM 4408 N N . ASN A 1 559 ? -2.381 -20.083 4.712 1.00 72.44 559 ASN A N 1
ATOM 4409 C CA . ASN A 1 559 ? -3.021 -19.387 5.820 1.00 72.44 559 ASN A CA 1
ATOM 4410 C C . ASN A 1 559 ? -3.924 -18.257 5.313 1.00 72.44 559 ASN A C 1
ATOM 4412 O O . ASN A 1 559 ? -3.843 -17.837 4.157 1.00 72.44 559 ASN A O 1
ATOM 4416 N N . TRP A 1 560 ? -4.785 -17.749 6.195 1.00 72.44 560 TRP A N 1
ATOM 4417 C CA . TRP A 1 560 ? -5.616 -16.574 5.925 1.00 72.44 560 TRP A CA 1
ATOM 4418 C C . TRP A 1 560 ? -4.793 -15.284 6.064 1.00 72.44 560 TRP A C 1
ATOM 4420 O O . TRP A 1 560 ? -4.966 -14.506 6.997 1.00 72.44 560 TRP A O 1
ATOM 4430 N N . SER A 1 561 ? -3.836 -15.095 5.156 1.00 76.19 561 SER A N 1
ATOM 4431 C CA . SER A 1 561 ? -3.046 -13.869 5.004 1.00 76.19 561 SER A CA 1
ATOM 4432 C C . SER A 1 561 ? -3.370 -13.190 3.671 1.00 76.19 561 SER A C 1
ATOM 4434 O O . SER A 1 561 ? -4.114 -13.737 2.860 1.00 76.19 561 SER A O 1
ATOM 4436 N N . ALA A 1 562 ? -2.874 -11.974 3.439 1.00 87.00 562 ALA A N 1
ATOM 4437 C CA . ALA A 1 562 ? -3.073 -11.316 2.150 1.00 87.00 562 ALA A CA 1
ATOM 4438 C C . ALA A 1 562 ? -2.426 -12.136 1.017 1.00 87.00 562 ALA A C 1
ATOM 4440 O O . ALA A 1 562 ? -1.318 -12.637 1.175 1.00 87.00 562 ALA A O 1
ATOM 4441 N N . TYR A 1 563 ? -3.076 -12.242 -0.141 1.00 89.69 563 TYR A N 1
ATOM 4442 C CA . TYR A 1 563 ? -2.538 -12.989 -1.284 1.00 89.69 563 TYR A CA 1
ATOM 4443 C C . TYR A 1 563 ? -2.992 -12.424 -2.627 1.00 89.69 563 TYR A C 1
ATOM 4445 O O . TYR A 1 563 ? -3.931 -11.631 -2.709 1.00 89.69 563 TYR A O 1
ATOM 4453 N N . THR A 1 564 ? -2.323 -12.851 -3.698 1.00 94.31 564 THR A N 1
ATOM 4454 C CA . THR A 1 564 ? -2.708 -12.540 -5.081 1.00 94.31 564 THR A CA 1
ATOM 4455 C C . THR A 1 564 ? -2.608 -13.783 -5.953 1.00 94.31 564 THR A C 1
ATOM 4457 O O . THR A 1 564 ? -1.645 -14.533 -5.834 1.00 94.31 564 THR A O 1
ATOM 4460 N N . ILE A 1 565 ? -3.575 -13.982 -6.845 1.00 95.00 565 ILE A N 1
ATOM 4461 C CA . ILE A 1 565 ? -3.558 -15.011 -7.891 1.00 95.00 565 ILE A CA 1
ATOM 4462 C C . ILE A 1 565 ? -3.675 -14.292 -9.231 1.00 95.00 565 ILE A C 1
ATOM 4464 O O . ILE A 1 565 ? -4.556 -13.450 -9.387 1.00 95.00 565 ILE A O 1
ATOM 4468 N N . SER A 1 566 ? -2.803 -14.600 -10.187 1.00 96.00 566 SER A N 1
ATOM 4469 C CA . SER A 1 566 ? -2.835 -14.014 -11.530 1.00 96.00 566 SER A CA 1
ATOM 4470 C C . SER A 1 566 ? -2.575 -15.075 -12.586 1.00 96.00 566 SER A C 1
ATOM 4472 O O . SER A 1 566 ? -1.629 -15.837 -12.432 1.00 96.00 566 SER A O 1
ATOM 4474 N N . ALA A 1 567 ? -3.351 -15.100 -13.665 1.00 96.00 567 ALA A N 1
ATOM 4475 C CA . ALA A 1 567 ? -3.153 -16.026 -14.779 1.00 96.00 567 ALA A CA 1
ATOM 4476 C C . ALA A 1 567 ? -3.521 -15.372 -16.110 1.00 96.00 567 ALA A C 1
ATOM 4478 O O . ALA A 1 567 ? -4.410 -14.520 -16.154 1.00 96.00 567 ALA A O 1
ATOM 4479 N N . TRP A 1 568 ? -2.862 -15.803 -17.181 1.00 95.38 568 TRP A N 1
ATOM 4480 C CA . TRP A 1 568 ? -3.362 -15.609 -18.535 1.00 95.38 568 TRP A CA 1
ATOM 4481 C C . TRP A 1 568 ? -4.252 -16.790 -18.895 1.00 95.38 568 TRP A C 1
ATOM 4483 O O . TRP A 1 568 ? -3.897 -17.938 -18.624 1.00 95.38 568 TRP A O 1
ATOM 4493 N N . VAL A 1 569 ? -5.413 -16.512 -19.482 1.00 95.62 569 VAL A N 1
ATOM 4494 C CA . VAL A 1 569 ? -6.352 -17.540 -19.931 1.00 95.62 569 VAL A CA 1
ATOM 4495 C C . VAL A 1 569 ? -6.879 -17.238 -21.320 1.00 95.62 569 VAL A C 1
ATOM 4497 O O . VAL A 1 569 ? -7.042 -16.075 -21.681 1.00 95.62 569 VAL A O 1
ATOM 4500 N N . LYS A 1 570 ? -7.193 -18.289 -22.070 1.00 94.94 570 LYS A N 1
ATOM 4501 C CA . LYS A 1 570 ? -7.862 -18.210 -23.367 1.00 94.94 570 LYS A CA 1
ATOM 4502 C C . LYS A 1 570 ? -8.910 -19.307 -23.454 1.00 94.94 570 LYS A C 1
ATOM 4504 O O . LYS A 1 570 ? -8.588 -20.487 -23.356 1.00 94.94 570 LYS A O 1
ATOM 4509 N N . THR A 1 571 ? -10.179 -18.938 -23.573 1.00 94.31 571 THR A N 1
ATOM 4510 C CA . THR A 1 571 ? -11.282 -19.902 -23.477 1.00 94.31 571 THR A CA 1
ATOM 4511 C C . THR A 1 571 ? -12.538 -19.402 -24.188 1.00 94.31 571 THR A C 1
ATOM 4513 O O . THR A 1 571 ? -12.706 -18.205 -24.389 1.00 94.31 571 THR A O 1
ATOM 4516 N N . SER A 1 572 ? -13.425 -20.325 -24.562 1.00 91.19 572 SER A N 1
ATOM 4517 C CA . SER A 1 572 ? -14.786 -20.056 -25.048 1.00 91.19 572 SER A CA 1
ATOM 4518 C C . SER A 1 572 ? -15.882 -20.657 -24.155 1.00 91.19 572 SER A C 1
ATOM 4520 O O . SER A 1 572 ? -17.064 -20.482 -24.426 1.00 91.19 572 SER A O 1
ATOM 4522 N N . SER A 1 573 ? -15.506 -21.398 -23.107 1.00 88.25 573 SER A N 1
ATOM 4523 C CA . SER A 1 573 ? -16.435 -22.143 -22.233 1.00 88.25 573 SER A CA 1
ATOM 4524 C C . SER A 1 573 ? -16.202 -21.880 -20.742 1.00 88.25 573 SER A C 1
ATOM 4526 O O . SER A 1 573 ? -17.110 -22.016 -19.928 1.00 88.25 573 SER A O 1
ATOM 4528 N N . GLY A 1 574 ? -14.995 -21.464 -20.369 1.00 89.88 574 GLY A N 1
ATOM 4529 C CA . GLY A 1 574 ? -14.619 -21.155 -18.999 1.00 89.88 574 GLY A CA 1
ATOM 4530 C C . GLY A 1 574 ? -14.356 -22.376 -18.121 1.00 89.88 574 GLY A C 1
ATOM 4531 O O . GLY A 1 574 ? -13.987 -23.450 -18.601 1.00 89.88 574 GLY A O 1
ATOM 4532 N N . GLY A 1 575 ? -14.492 -22.177 -16.810 1.00 92.00 575 GLY A N 1
ATOM 4533 C CA . GLY A 1 575 ? -14.266 -23.176 -15.767 1.00 92.00 575 GLY A CA 1
ATOM 4534 C C . GLY A 1 575 ? -13.321 -22.696 -14.663 1.00 92.00 575 GLY A C 1
ATOM 4535 O O . GLY A 1 575 ? -13.042 -21.503 -14.531 1.00 92.00 575 GLY A O 1
ATOM 4536 N N . ALA A 1 576 ? -12.847 -23.622 -13.828 1.00 92.69 576 ALA A N 1
ATOM 4537 C CA . ALA A 1 576 ? -11.984 -23.304 -12.689 1.00 92.69 576 ALA A CA 1
ATOM 4538 C C . ALA A 1 576 ? -10.512 -23.173 -13.108 1.00 92.69 576 ALA A C 1
ATOM 4540 O O . ALA A 1 576 ? -9.898 -24.147 -13.522 1.00 92.69 576 ALA A O 1
ATOM 4541 N N . ILE A 1 577 ? -9.919 -21.991 -12.950 1.00 94.88 577 ILE A N 1
ATOM 4542 C CA . ILE A 1 577 ? -8.507 -21.737 -13.286 1.00 94.88 577 ILE A CA 1
ATOM 4543 C C . ILE A 1 577 ? -7.602 -22.309 -12.191 1.00 94.88 577 ILE A C 1
ATOM 4545 O O . ILE A 1 577 ? -6.670 -23.062 -12.470 1.00 94.88 577 ILE A O 1
ATOM 4549 N N . LEU A 1 578 ? -7.907 -21.980 -10.934 1.00 93.38 578 LEU A N 1
ATOM 4550 C CA . LEU A 1 578 ? -7.235 -22.506 -9.749 1.00 93.38 578 LEU A CA 1
ATOM 4551 C C . LEU A 1 578 ? -8.295 -22.925 -8.732 1.00 93.38 578 LEU A C 1
ATOM 4553 O O . LEU A 1 578 ? -9.160 -22.122 -8.377 1.00 93.38 578 LEU A O 1
ATOM 4557 N N . GLY A 1 579 ? -8.208 -24.166 -8.264 1.00 88.12 579 GLY A N 1
ATOM 4558 C CA . GLY A 1 579 ? -9.072 -24.737 -7.240 1.00 88.12 579 GLY A CA 1
ATOM 4559 C C . GLY A 1 579 ? -8.286 -25.334 -6.077 1.00 88.12 579 GLY A C 1
ATOM 4560 O O . GLY A 1 579 ? -7.069 -25.535 -6.136 1.00 88.12 579 GLY A O 1
ATOM 4561 N N . ARG A 1 580 ? -9.003 -25.650 -4.998 1.00 85.19 580 ARG A N 1
ATOM 4562 C CA . ARG A 1 580 ? -8.441 -26.255 -3.786 1.00 85.19 580 ARG A CA 1
ATOM 4563 C C . ARG A 1 580 ? -9.054 -27.624 -3.523 1.00 85.19 580 ARG A C 1
ATOM 4565 O O . ARG A 1 580 ? -10.199 -27.871 -3.884 1.00 85.19 580 ARG A O 1
ATOM 4572 N N . LYS A 1 581 ? -8.286 -28.524 -2.899 1.00 79.75 581 LYS A N 1
ATOM 4573 C CA . LYS A 1 581 ? -8.684 -29.922 -2.693 1.00 79.75 581 LYS A CA 1
ATOM 4574 C C . LYS A 1 581 ? -9.877 -30.094 -1.749 1.00 79.75 581 LYS A C 1
ATOM 4576 O O . LYS A 1 581 ? -10.709 -30.956 -2.019 1.00 79.75 581 LYS A O 1
ATOM 4581 N N . ALA A 1 582 ? -9.998 -29.297 -0.685 1.00 70.81 582 ALA A N 1
ATOM 4582 C CA . ALA A 1 582 ? -11.257 -29.216 0.053 1.00 70.81 582 ALA A CA 1
ATOM 4583 C C . ALA A 1 582 ? -12.160 -28.137 -0.545 1.00 70.81 582 ALA A C 1
ATOM 4585 O O . ALA A 1 582 ? -11.720 -27.018 -0.819 1.00 70.81 582 ALA A O 1
ATOM 4586 N N . ALA A 1 583 ? -13.440 -28.477 -0.699 1.00 55.38 583 ALA A N 1
ATOM 4587 C CA . ALA A 1 583 ? -14.456 -27.575 -1.225 1.00 55.38 583 ALA A CA 1
ATOM 4588 C C . ALA A 1 583 ? -14.492 -26.229 -0.465 1.00 55.38 583 ALA A C 1
ATOM 4590 O O . ALA A 1 583 ? -14.386 -26.192 0.769 1.00 55.38 583 ALA A O 1
ATOM 4591 N N . GLY A 1 584 ? -14.678 -25.131 -1.208 1.00 56.00 584 GLY A N 1
ATOM 4592 C CA . GLY A 1 584 ? -15.032 -23.815 -0.665 1.00 56.00 584 GLY A CA 1
ATOM 4593 C C . GLY A 1 584 ? -13.908 -22.783 -0.527 1.00 56.00 584 GLY A C 1
ATOM 4594 O O . GLY A 1 584 ? -14.206 -21.609 -0.328 1.00 56.00 584 GLY A O 1
ATOM 4595 N N . CYS A 1 585 ? -12.630 -23.159 -0.609 1.00 61.56 585 CYS A N 1
ATOM 4596 C CA . CYS A 1 585 ? -11.526 -22.269 -0.225 1.00 61.56 585 CYS A CA 1
ATOM 4597 C C . CYS A 1 585 ? -10.702 -21.783 -1.430 1.00 61.56 585 CYS A C 1
ATOM 4599 O O . CYS A 1 585 ? -9.908 -22.544 -1.969 1.00 61.56 585 CYS A O 1
ATOM 4601 N N . THR A 1 586 ? -10.822 -20.499 -1.784 1.00 61.78 586 THR A N 1
ATOM 4602 C CA . THR A 1 586 ? -9.983 -19.789 -2.771 1.00 61.78 586 THR A CA 1
ATOM 4603 C C . THR A 1 586 ? -10.015 -20.408 -4.169 1.00 61.78 586 THR A C 1
ATOM 4605 O O . THR A 1 586 ? -9.018 -20.931 -4.660 1.00 61.78 586 THR A O 1
ATOM 4608 N N . ILE A 1 587 ? -11.173 -20.321 -4.822 1.00 73.50 587 ILE A N 1
ATOM 4609 C CA . ILE A 1 587 ? -11.350 -20.787 -6.204 1.00 73.50 587 ILE A CA 1
ATOM 4610 C C . ILE A 1 587 ? -11.497 -19.574 -7.108 1.00 73.50 587 ILE A C 1
ATOM 4612 O O . ILE A 1 587 ? -12.330 -18.723 -6.815 1.00 73.50 587 ILE A O 1
ATOM 4616 N N . LEU A 1 588 ? -10.709 -19.495 -8.179 1.00 89.12 588 LEU A N 1
ATOM 4617 C CA . LEU A 1 588 ? -10.797 -18.452 -9.204 1.00 89.12 588 LEU A CA 1
ATOM 4618 C C . LEU A 1 588 ? -11.145 -19.100 -10.543 1.00 89.12 588 LEU A C 1
ATOM 4620 O O . LEU A 1 588 ? -10.523 -20.094 -10.924 1.00 89.12 588 LEU A O 1
ATOM 4624 N N . GLY A 1 589 ? -12.097 -18.533 -11.277 1.00 90.38 589 GLY A N 1
ATOM 4625 C CA . GLY A 1 589 ? -12.445 -19.038 -12.598 1.00 90.38 589 GLY A CA 1
ATOM 4626 C C . GLY A 1 589 ? -13.409 -18.150 -13.368 1.00 90.38 589 GLY A C 1
ATOM 4627 O O . GLY A 1 589 ? -13.688 -17.016 -12.978 1.00 90.38 589 GLY A O 1
ATOM 4628 N N . THR A 1 590 ? -13.921 -18.698 -14.465 1.00 89.56 590 THR A N 1
ATOM 4629 C CA . THR A 1 590 ? -14.960 -18.086 -15.297 1.00 89.56 590 THR A CA 1
ATOM 4630 C C . THR A 1 590 ? -16.177 -19.002 -15.418 1.00 89.56 590 THR A C 1
ATOM 4632 O O . THR A 1 590 ? -16.057 -20.228 -15.353 1.00 89.56 590 THR A O 1
ATOM 4635 N N . THR A 1 591 ? -17.365 -18.419 -15.565 1.00 86.69 591 THR A N 1
ATOM 4636 C CA . THR A 1 591 ? -18.624 -19.147 -15.785 1.00 86.69 591 THR A CA 1
ATOM 4637 C C . THR A 1 591 ? -18.972 -19.204 -17.272 1.00 86.69 591 THR A C 1
ATOM 4639 O O . THR A 1 591 ? -18.457 -18.420 -18.069 1.00 86.69 591 THR A O 1
ATOM 4642 N N . LEU A 1 592 ? -19.905 -20.087 -17.641 1.00 84.62 592 LEU A N 1
ATOM 4643 C CA . LEU A 1 592 ? -20.461 -20.168 -18.999 1.00 84.62 592 LEU A CA 1
ATOM 4644 C C . LEU A 1 592 ? -21.235 -18.900 -19.401 1.00 84.62 592 LEU A C 1
ATOM 4646 O O . LEU A 1 592 ? -21.443 -18.650 -20.583 1.00 84.62 592 LEU A O 1
ATOM 4650 N N . GLN A 1 593 ? -21.649 -18.088 -18.426 1.00 84.62 593 GLN A N 1
ATOM 4651 C CA . GLN A 1 593 ? -22.325 -16.805 -18.623 1.00 84.62 593 GLN A CA 1
ATOM 4652 C C . GLN A 1 593 ? -21.338 -15.648 -18.833 1.00 84.62 593 GLN A C 1
ATOM 4654 O O . GLN A 1 593 ? -21.739 -14.491 -18.765 1.00 84.62 593 GLN A O 1
ATOM 4659 N N . ASN A 1 594 ? -20.057 -15.939 -19.100 1.00 82.19 594 ASN A N 1
ATOM 4660 C CA . ASN A 1 594 ? -19.016 -14.934 -19.313 1.00 82.19 594 ASN A CA 1
ATOM 4661 C C . ASN A 1 594 ? -18.750 -14.053 -18.070 1.00 82.19 594 ASN A C 1
ATOM 4663 O O . ASN A 1 594 ? -18.380 -12.884 -18.175 1.00 82.19 594 ASN A O 1
ATOM 4667 N N . GLN A 1 595 ? -18.916 -14.632 -16.880 1.00 86.12 595 GLN A N 1
ATOM 4668 C CA . GLN A 1 595 ? -18.637 -13.963 -15.609 1.00 86.12 595 GLN A CA 1
ATOM 4669 C C . GLN A 1 595 ? -17.328 -14.463 -15.022 1.00 86.12 595 GLN A C 1
ATOM 4671 O O . GLN A 1 595 ? -16.970 -15.631 -15.183 1.00 86.12 595 GLN A O 1
ATOM 4676 N N . LEU A 1 596 ? -16.629 -13.592 -14.299 1.00 89.25 596 LEU A N 1
ATOM 4677 C CA . LEU A 1 596 ? -15.599 -14.036 -13.370 1.00 89.25 596 LEU A CA 1
ATOM 4678 C C . LEU A 1 596 ? -16.260 -14.493 -12.090 1.00 89.25 596 LEU A C 1
ATOM 4680 O O . LEU A 1 596 ? -17.139 -13.800 -11.586 1.00 89.25 596 LEU A O 1
ATOM 4684 N N . PHE A 1 597 ? -15.776 -15.598 -11.534 1.00 86.69 597 PHE A N 1
ATOM 4685 C CA . PHE A 1 597 ? -16.181 -16.008 -10.206 1.00 86.69 597 PHE A CA 1
ATOM 4686 C C . PHE A 1 597 ? -14.989 -16.178 -9.278 1.00 86.69 597 PHE A C 1
ATOM 4688 O O . PHE A 1 597 ? -13.898 -16.606 -9.673 1.00 86.69 597 PHE A O 1
ATOM 4695 N N . TYR A 1 598 ? -15.231 -15.873 -8.010 1.00 86.88 598 TYR A N 1
ATOM 4696 C CA . TYR A 1 598 ? -14.314 -16.184 -6.931 1.00 86.88 598 TYR A CA 1
ATOM 4697 C C . TYR A 1 598 ? -15.074 -16.708 -5.712 1.00 86.88 598 TYR A C 1
ATOM 4699 O O . TYR A 1 598 ? -16.094 -16.142 -5.325 1.00 86.88 598 TYR A O 1
ATOM 4707 N N . GLN A 1 599 ? -14.586 -17.795 -5.110 1.00 81.62 599 GLN A N 1
ATOM 4708 C CA . GLN A 1 599 ? -15.239 -18.446 -3.972 1.00 81.62 599 GLN A CA 1
ATOM 4709 C C . GLN A 1 599 ? -14.429 -18.328 -2.675 1.00 81.62 599 GLN A C 1
ATOM 4711 O O . GLN A 1 599 ? -13.219 -18.583 -2.647 1.00 81.62 599 GLN A O 1
ATOM 4716 N N . LYS A 1 600 ? -15.131 -17.993 -1.586 1.00 76.25 600 LYS A N 1
ATOM 4717 C CA . LYS A 1 600 ? -14.621 -17.948 -0.206 1.00 76.25 600 LYS A CA 1
ATOM 4718 C C . LYS A 1 600 ? -15.390 -18.909 0.698 1.00 76.25 600 LYS A C 1
ATOM 4720 O O . LYS A 1 600 ? -16.589 -19.101 0.511 1.00 76.25 600 LYS A O 1
ATOM 4725 N N . ARG A 1 601 ? -14.719 -19.423 1.734 1.00 70.94 601 ARG A N 1
ATOM 4726 C CA . ARG A 1 601 ? -15.314 -20.262 2.784 1.00 70.94 601 ARG A CA 1
ATOM 4727 C C . ARG A 1 601 ? -15.479 -19.485 4.090 1.00 70.94 601 ARG A C 1
ATOM 4729 O O . ARG A 1 601 ? -14.587 -18.728 4.469 1.00 70.94 601 ARG A O 1
ATOM 4736 N N . TYR A 1 602 ? -16.582 -19.727 4.788 1.00 65.62 602 TYR A N 1
ATOM 4737 C CA . TYR A 1 602 ? -16.838 -19.275 6.154 1.00 65.62 602 TYR A CA 1
ATOM 4738 C C . TYR A 1 602 ? -16.206 -20.212 7.196 1.00 65.62 602 TYR A C 1
ATOM 4740 O O . TYR A 1 602 ? -16.000 -21.403 6.946 1.00 65.62 602 TYR A O 1
ATOM 4748 N N . SER A 1 603 ? -15.969 -19.690 8.404 1.00 57.78 603 SER A N 1
ATOM 4749 C CA . SER A 1 603 ? -15.531 -20.471 9.571 1.00 57.78 603 SER A CA 1
ATOM 4750 C C . SER A 1 603 ? -16.521 -21.566 9.996 1.00 57.78 603 SER A C 1
ATOM 4752 O O . SER A 1 603 ? -16.116 -22.546 10.610 1.00 57.78 603 SER A O 1
ATOM 4754 N N . ASP A 1 604 ? -17.810 -21.429 9.667 1.00 61.44 604 ASP A N 1
ATOM 4755 C CA . ASP A 1 604 ? -18.858 -22.423 9.958 1.00 61.44 604 ASP A CA 1
ATOM 4756 C C . ASP A 1 604 ? -18.930 -23.570 8.927 1.00 61.44 604 ASP A C 1
ATOM 4758 O O . ASP A 1 604 ? -19.679 -24.529 9.105 1.00 61.44 604 ASP A O 1
ATOM 4762 N N . GLY A 1 605 ? -18.126 -23.498 7.861 1.00 59.97 605 GLY A N 1
ATOM 4763 C CA . GLY A 1 605 ? -18.070 -24.501 6.805 1.00 59.97 605 GLY A CA 1
ATOM 4764 C C . GLY A 1 605 ? -18.866 -24.178 5.537 1.00 59.97 605 GLY A C 1
ATOM 4765 O O . GLY A 1 605 ? -18.698 -24.917 4.566 1.00 59.97 605 GLY A O 1
ATOM 4766 N N . GLY A 1 606 ? -19.658 -23.100 5.503 1.00 69.31 606 GLY A N 1
ATOM 4767 C CA . GLY A 1 606 ? -20.346 -22.627 4.295 1.00 69.31 606 GLY A CA 1
ATOM 4768 C C . GLY A 1 606 ? -19.408 -21.973 3.272 1.00 69.31 606 GLY A C 1
ATOM 4769 O O . GLY A 1 606 ? -18.264 -21.644 3.586 1.00 69.31 606 GLY A O 1
ATOM 4770 N N . TYR A 1 607 ? -19.883 -21.743 2.044 1.00 73.81 607 TYR A N 1
ATOM 4771 C CA . TYR A 1 607 ? -19.145 -21.008 1.009 1.00 73.81 607 TYR A CA 1
ATOM 4772 C C . TYR A 1 607 ? -20.007 -19.929 0.353 1.00 73.81 607 TYR A C 1
ATOM 4774 O O . TYR A 1 607 ? -21.226 -20.061 0.265 1.00 73.81 607 TYR A O 1
ATOM 4782 N N . LEU A 1 608 ? -19.357 -18.867 -0.120 1.00 75.56 608 LEU A N 1
ATOM 4783 C CA . LEU A 1 608 ? -19.976 -17.814 -0.915 1.00 75.56 608 LEU A CA 1
ATOM 4784 C C . LEU A 1 608 ? -19.211 -17.646 -2.225 1.00 75.56 608 LEU A C 1
ATOM 4786 O O . LEU A 1 608 ? -17.982 -17.548 -2.224 1.00 75.56 608 LEU A O 1
ATOM 4790 N N . THR A 1 609 ? -19.952 -17.628 -3.328 1.00 78.88 609 THR A N 1
ATOM 4791 C CA . THR A 1 609 ? -19.430 -17.368 -4.669 1.00 78.88 609 THR A CA 1
ATOM 4792 C C . THR A 1 609 ? -19.797 -15.942 -5.051 1.00 78.88 609 THR A C 1
ATOM 4794 O O . THR A 1 609 ? -20.959 -15.556 -4.949 1.00 78.88 609 THR A O 1
ATOM 4797 N N . PHE A 1 610 ? -18.804 -15.166 -5.468 1.00 77.44 610 PHE A N 1
ATOM 4798 C CA . PHE A 1 610 ? -19.000 -13.846 -6.050 1.00 77.44 610 PHE A CA 1
ATOM 4799 C C . PHE A 1 610 ? -18.885 -13.987 -7.558 1.00 77.44 610 PHE A C 1
ATOM 4801 O O . PHE A 1 610 ? -17.785 -14.256 -8.037 1.00 77.44 610 PHE A O 1
ATOM 4808 N N . ASP A 1 611 ? -19.992 -13.808 -8.270 1.00 81.50 611 ASP A N 1
ATOM 4809 C CA . ASP A 1 611 ? -20.019 -13.751 -9.728 1.00 81.50 611 ASP A CA 1
ATOM 4810 C C . ASP A 1 611 ? -20.030 -12.283 -10.167 1.00 81.50 611 ASP A C 1
ATOM 4812 O O . ASP A 1 611 ? -20.742 -11.455 -9.595 1.00 81.50 611 ASP A O 1
ATOM 4816 N N . PHE A 1 612 ? -19.214 -11.941 -11.160 1.00 77.12 612 PHE A N 1
ATOM 4817 C CA . PHE A 1 612 ? -19.080 -10.571 -11.635 1.00 77.12 612 PHE A CA 1
ATOM 4818 C C . PHE A 1 612 ? -19.061 -10.495 -13.161 1.00 77.12 612 PHE A C 1
ATOM 4820 O O . PHE A 1 612 ? -18.236 -11.136 -13.822 1.00 77.12 612 PHE A O 1
ATOM 4827 N N . ASP A 1 613 ? -19.926 -9.641 -13.708 1.00 73.00 613 ASP A N 1
ATOM 4828 C CA . ASP A 1 613 ? -19.926 -9.282 -15.123 1.00 73.00 613 ASP A CA 1
ATOM 4829 C C . ASP A 1 613 ? -18.726 -8.381 -15.417 1.00 73.00 613 ASP A C 1
ATOM 4831 O O . ASP A 1 613 ? -18.718 -7.193 -15.102 1.00 73.00 613 ASP A O 1
ATOM 4835 N N . ALA A 1 614 ? -17.697 -8.918 -16.072 1.00 6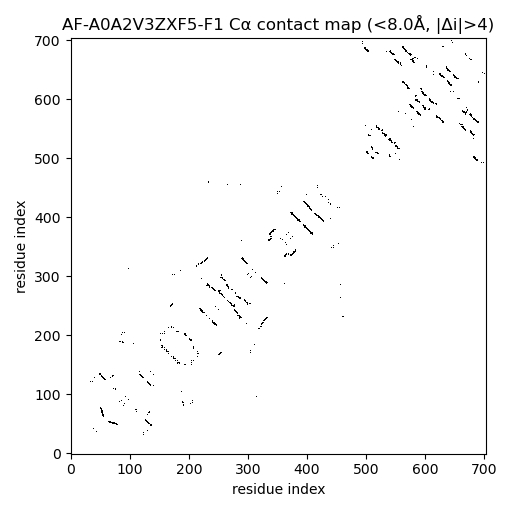3.31 614 ALA A N 1
ATOM 4836 C CA . ALA A 1 614 ? -16.474 -8.171 -16.369 1.00 63.31 614 ALA A CA 1
ATOM 4837 C C . ALA A 1 614 ? -16.670 -6.987 -17.348 1.00 63.31 614 ALA A C 1
ATOM 4839 O O . ALA A 1 614 ? -15.685 -6.343 -17.708 1.00 63.31 614 ALA A O 1
ATOM 4840 N N . ASN A 1 615 ? -17.902 -6.710 -17.815 1.00 63.78 615 ASN A N 1
ATOM 4841 C CA . ASN A 1 615 ? -18.224 -5.794 -18.924 1.00 63.78 615 ASN A CA 1
ATOM 4842 C C . ASN A 1 615 ? -17.305 -5.995 -20.149 1.00 63.78 615 ASN A C 1
ATOM 4844 O O . ASN A 1 615 ? -17.040 -5.070 -20.918 1.00 63.78 615 ASN A O 1
ATOM 4848 N N . ARG A 1 616 ? -16.788 -7.219 -20.301 1.00 67.81 616 ARG A N 1
ATOM 4849 C CA . ARG A 1 616 ? -15.826 -7.663 -21.308 1.00 67.81 616 ARG A CA 1
ATOM 4850 C C . ARG A 1 616 ? -16.118 -9.104 -21.683 1.00 67.81 616 ARG A C 1
ATOM 4852 O O . ARG A 1 616 ? -16.582 -9.880 -20.850 1.00 67.81 616 ARG A O 1
ATOM 4859 N N . LEU A 1 617 ? -15.828 -9.450 -22.928 1.00 74.94 617 LEU A N 1
ATOM 4860 C CA . LEU A 1 617 ? -15.935 -10.812 -23.436 1.00 74.94 617 LEU A CA 1
ATOM 4861 C C . LEU A 1 617 ? -14.673 -11.573 -23.009 1.00 74.94 617 LEU A C 1
ATOM 4863 O O . LEU A 1 617 ? -13.607 -11.288 -23.520 1.00 74.94 617 LEU A O 1
ATOM 4867 N N . LEU A 1 618 ? -14.790 -12.468 -22.027 1.00 83.94 618 LEU A N 1
ATOM 4868 C CA . LEU A 1 618 ? -13.736 -13.386 -21.568 1.00 83.94 618 LEU A CA 1
ATOM 4869 C C . LEU A 1 618 ? -13.787 -14.732 -22.301 1.00 83.94 618 LEU A C 1
ATOM 4871 O O . LEU A 1 618 ? -12.805 -15.470 -22.312 1.00 83.94 618 LEU A O 1
ATOM 4875 N N . LEU A 1 619 ? -14.955 -15.078 -22.850 1.00 88.06 619 LEU A N 1
ATOM 4876 C CA . LEU A 1 619 ? -15.209 -16.310 -23.597 1.00 88.06 619 LEU A CA 1
ATOM 4877 C C . LEU A 1 619 ? -15.076 -16.115 -25.121 1.00 88.06 619 LEU A C 1
ATOM 4879 O O . LEU A 1 619 ? -15.762 -16.773 -25.901 1.00 88.06 619 LEU A O 1
ATOM 4883 N N . ASP A 1 620 ? -14.232 -15.182 -25.561 1.00 89.38 620 ASP A N 1
ATOM 4884 C CA . ASP A 1 620 ? -14.015 -14.838 -26.974 1.00 89.38 620 ASP A CA 1
ATOM 4885 C C . ASP A 1 620 ? -12.867 -15.629 -27.631 1.00 89.38 620 ASP A C 1
ATOM 4887 O O . ASP A 1 620 ? -12.499 -15.382 -28.785 1.00 89.38 620 ASP A O 1
ATOM 4891 N N . ASN A 1 621 ? -12.309 -16.603 -26.903 1.00 91.06 621 ASN A N 1
ATOM 4892 C CA . ASN A 1 621 ? -11.153 -17.391 -27.313 1.00 91.06 621 ASN A CA 1
ATOM 4893 C C . ASN A 1 621 ? -9.894 -16.540 -27.600 1.00 91.06 621 ASN A C 1
ATOM 4895 O O . ASN A 1 621 ? -9.038 -16.957 -28.387 1.00 91.06 621 ASN A O 1
ATOM 4899 N N . GLN A 1 622 ? -9.765 -15.368 -26.966 1.00 92.06 622 GLN A N 1
ATOM 4900 C CA . GLN A 1 622 ? -8.548 -14.552 -26.919 1.00 92.06 622 GLN A CA 1
ATOM 4901 C C . GLN A 1 622 ? -7.872 -14.632 -25.543 1.00 92.06 622 GLN A C 1
ATOM 4903 O O . GLN A 1 622 ? -8.446 -15.110 -24.566 1.00 92.06 622 GLN A O 1
ATOM 4908 N N . TRP A 1 623 ? -6.609 -14.205 -25.478 1.00 93.44 623 TRP A N 1
ATOM 4909 C CA . TRP A 1 623 ? -5.845 -14.165 -24.231 1.00 93.44 623 TRP A CA 1
ATOM 4910 C C . TRP A 1 623 ? -6.272 -12.984 -23.357 1.00 93.44 623 TRP A C 1
ATOM 4912 O O . TRP A 1 623 ? -6.116 -11.829 -23.750 1.00 93.44 623 TRP A O 1
ATOM 4922 N N . HIS A 1 624 ? -6.701 -13.286 -22.134 1.00 93.19 624 HIS A N 1
ATOM 4923 C CA . HIS A 1 624 ? -7.019 -12.309 -21.098 1.00 93.19 624 HIS A CA 1
ATOM 4924 C C . HIS A 1 624 ? -6.220 -12.566 -19.828 1.00 93.19 624 HIS A C 1
ATOM 4926 O O . HIS A 1 624 ? -6.032 -13.715 -19.421 1.00 93.19 624 HIS A O 1
ATOM 4932 N N . MET A 1 625 ? -5.785 -11.496 -19.161 1.00 94.38 625 MET A N 1
ATOM 4933 C CA . MET A 1 625 ? -5.126 -11.612 -17.859 1.00 94.38 625 MET A CA 1
ATOM 4934 C C . MET A 1 625 ? -6.140 -11.407 -16.739 1.00 94.38 625 MET A C 1
ATOM 4936 O O . MET A 1 625 ? -6.680 -10.312 -16.583 1.00 94.38 625 MET A O 1
ATOM 4940 N N . ILE A 1 626 ? -6.351 -12.432 -15.917 1.00 94.56 626 ILE A N 1
ATOM 4941 C CA . ILE A 1 626 ? -7.234 -12.381 -14.750 1.00 94.56 626 ILE A CA 1
ATOM 4942 C C . ILE A 1 626 ? -6.373 -12.303 -13.494 1.00 94.56 626 ILE A C 1
ATOM 4944 O O . ILE A 1 626 ? -5.504 -13.151 -13.279 1.00 94.56 626 ILE A O 1
ATOM 4948 N N . THR A 1 627 ? -6.638 -11.317 -12.635 1.00 94.94 627 THR A N 1
ATOM 4949 C CA . THR A 1 627 ? -5.938 -11.170 -11.352 1.00 94.94 627 THR A CA 1
ATOM 4950 C C . THR A 1 627 ? -6.918 -10.950 -10.204 1.00 94.94 627 THR A C 1
ATOM 4952 O O . THR A 1 627 ? -7.728 -10.029 -10.237 1.00 94.94 627 THR A O 1
ATOM 4955 N N . LEU A 1 628 ? -6.798 -11.751 -9.148 1.00 93.44 628 LEU A N 1
ATOM 4956 C CA . LEU A 1 628 ? -7.464 -11.560 -7.863 1.00 93.44 628 LEU A CA 1
ATOM 4957 C C . LEU A 1 628 ? -6.438 -11.128 -6.825 1.00 93.44 628 LEU A C 1
ATOM 4959 O O . LEU A 1 628 ? -5.467 -11.843 -6.595 1.00 93.44 628 LEU A O 1
ATOM 4963 N N . THR A 1 629 ? -6.700 -10.031 -6.123 1.00 92.81 629 THR A N 1
ATOM 4964 C CA . THR A 1 629 ? -5.970 -9.681 -4.900 1.00 92.81 629 THR A CA 1
ATOM 4965 C C . THR A 1 629 ? -6.890 -9.745 -3.693 1.00 92.81 629 THR A C 1
ATOM 4967 O O . THR A 1 629 ? -8.048 -9.336 -3.778 1.00 92.81 629 THR A O 1
ATOM 4970 N N . VAL A 1 630 ? -6.377 -10.237 -2.571 1.00 87.94 630 VAL A N 1
ATOM 4971 C CA . VAL A 1 630 ? -7.096 -10.321 -1.301 1.00 87.94 630 VAL A CA 1
ATOM 4972 C C . VAL A 1 630 ? -6.247 -9.675 -0.218 1.00 87.94 630 VAL A C 1
ATOM 4974 O O . VAL A 1 630 ? -5.129 -10.102 0.056 1.00 87.94 630 VAL A O 1
ATOM 4977 N N . GLU A 1 631 ? -6.789 -8.626 0.382 1.00 87.25 631 GLU A N 1
ATOM 4978 C CA . GLU A 1 631 ? -6.315 -8.020 1.621 1.00 87.25 631 GLU A CA 1
ATOM 4979 C C . GLU A 1 631 ? -7.101 -8.644 2.776 1.00 87.25 631 GLU A C 1
ATOM 4981 O O . GLU A 1 631 ? -8.330 -8.733 2.711 1.00 87.25 631 GLU A O 1
ATOM 4986 N N . VAL A 1 632 ? -6.405 -9.081 3.822 1.00 77.69 632 VAL A N 1
ATOM 4987 C CA . VAL A 1 632 ? -7.023 -9.597 5.047 1.00 77.69 632 VAL A CA 1
ATOM 4988 C C . VAL A 1 632 ? -6.884 -8.533 6.133 1.00 77.69 632 VAL A C 1
ATOM 4990 O O . VAL A 1 632 ? -5.777 -8.083 6.419 1.00 77.69 632 VAL A O 1
ATOM 4993 N N . LEU A 1 633 ? -8.011 -8.129 6.710 1.00 73.62 633 LEU A N 1
ATOM 4994 C CA . LEU A 1 633 ? -8.141 -7.229 7.855 1.00 73.62 633 LEU A CA 1
ATOM 4995 C C . LEU A 1 633 ? -8.600 -8.045 9.077 1.00 73.62 633 LEU A C 1
ATOM 4997 O O . LEU A 1 633 ? -8.956 -9.214 8.951 1.00 73.62 633 LEU A O 1
ATOM 5001 N N . GLU A 1 634 ? -8.614 -7.437 10.265 1.00 69.00 634 GLU A N 1
ATOM 5002 C CA . GLU A 1 634 ? -8.873 -8.144 11.535 1.00 69.00 634 GLU A CA 1
ATOM 5003 C C . GLU A 1 634 ? -10.204 -8.929 11.552 1.00 69.00 634 GLU A C 1
ATOM 5005 O O . GLU A 1 634 ? -10.251 -10.048 12.061 1.00 69.00 634 GLU A O 1
ATOM 5010 N N . TYR A 1 635 ? -11.262 -8.390 10.930 1.00 65.25 635 TYR A N 1
ATOM 5011 C CA . TYR A 1 635 ? -12.591 -9.025 10.834 1.00 65.25 635 TYR A CA 1
ATOM 5012 C C . TYR A 1 635 ? -13.189 -9.003 9.420 1.00 65.25 635 TYR A C 1
ATOM 5014 O O . TYR A 1 635 ? -14.337 -9.402 9.210 1.00 65.25 635 TYR A O 1
ATOM 5022 N N . GLU A 1 636 ? -12.436 -8.506 8.442 1.00 74.06 636 GLU A N 1
ATOM 5023 C CA . GLU A 1 636 ? -12.916 -8.278 7.082 1.00 74.06 636 GLU A CA 1
ATOM 5024 C C . GLU A 1 636 ? -11.855 -8.698 6.068 1.00 74.06 636 GLU A C 1
ATOM 5026 O O . GLU A 1 636 ? -10.673 -8.808 6.376 1.00 74.06 636 GLU A O 1
ATOM 5031 N N . SER A 1 637 ? -12.261 -8.910 4.825 1.00 78.62 637 SER A N 1
ATOM 5032 C CA . SER A 1 637 ? -11.323 -9.009 3.714 1.00 78.62 637 SER A CA 1
ATOM 5033 C C . SER A 1 637 ? -11.771 -8.101 2.587 1.00 78.62 637 SER A C 1
ATOM 5035 O O . SER A 1 637 ? -12.966 -7.988 2.297 1.00 78.62 637 SER A O 1
ATOM 5037 N N . ARG A 1 638 ? -10.797 -7.468 1.939 1.00 84.88 638 ARG A N 1
ATOM 5038 C CA . ARG A 1 638 ? -11.026 -6.678 0.738 1.00 84.88 638 ARG A CA 1
ATOM 5039 C C . ARG A 1 638 ? -10.457 -7.419 -0.454 1.00 84.88 638 ARG A C 1
ATOM 5041 O O . ARG A 1 638 ? -9.244 -7.568 -0.591 1.00 84.88 638 ARG A O 1
ATOM 5048 N N . SER A 1 639 ? -11.345 -7.874 -1.324 1.00 86.50 639 SER A N 1
ATOM 5049 C CA . SER A 1 639 ? -10.981 -8.533 -2.571 1.00 86.50 639 SER A CA 1
ATOM 5050 C C . SER A 1 639 ? -11.101 -7.556 -3.730 1.00 86.50 639 SER A C 1
ATOM 5052 O O . SER A 1 639 ? -12.066 -6.802 -3.821 1.00 86.50 639 SER A O 1
ATOM 5054 N N . LYS A 1 640 ? -10.112 -7.562 -4.622 1.00 89.19 640 LYS A N 1
ATOM 5055 C CA . LYS A 1 640 ? -10.140 -6.791 -5.866 1.00 89.19 640 LYS A CA 1
ATOM 5056 C C . LYS A 1 640 ? -9.867 -7.717 -7.036 1.00 89.19 640 LYS A C 1
ATOM 5058 O O . LYS A 1 640 ? -8.853 -8.418 -7.014 1.00 89.19 640 LYS A O 1
ATOM 5063 N N . LEU A 1 641 ? -10.745 -7.699 -8.033 1.00 89.25 641 LEU A N 1
ATOM 5064 C CA . LEU A 1 641 ? -10.561 -8.431 -9.286 1.00 89.25 641 LEU A CA 1
ATOM 5065 C C . LEU A 1 641 ? -10.158 -7.473 -10.401 1.00 89.25 641 LEU A C 1
ATOM 5067 O O . LEU A 1 641 ? -10.643 -6.342 -10.474 1.00 89.25 641 LEU A O 1
ATOM 5071 N N . PHE A 1 642 ? -9.286 -7.956 -11.276 1.00 90.81 642 PHE A N 1
ATOM 5072 C CA . PHE A 1 642 ? -8.777 -7.243 -12.434 1.00 90.81 642 PHE A CA 1
ATOM 5073 C C . PHE A 1 642 ? -8.869 -8.125 -13.676 1.00 90.81 642 PHE A C 1
ATOM 5075 O O . PHE A 1 642 ? -8.596 -9.324 -13.607 1.00 90.81 642 PHE A O 1
ATOM 5082 N N . VAL A 1 643 ? -9.193 -7.495 -14.804 1.00 92.12 643 VAL A N 1
ATOM 5083 C CA . VAL A 1 643 ? -9.139 -8.081 -16.147 1.00 92.12 643 VAL A CA 1
ATOM 5084 C C . VAL A 1 643 ? -8.264 -7.188 -17.016 1.00 92.12 643 VAL A C 1
ATOM 5086 O O . VAL A 1 643 ? -8.468 -5.971 -17.083 1.00 92.12 643 VAL A O 1
ATOM 5089 N N . ASP A 1 644 ? -7.261 -7.772 -17.661 1.00 91.31 644 ASP A N 1
ATOM 5090 C CA . ASP A 1 644 ? -6.286 -7.102 -18.532 1.00 91.31 644 ASP A CA 1
ATOM 5091 C C . ASP A 1 644 ? -5.662 -5.859 -17.869 1.00 91.31 644 ASP A C 1
ATOM 5093 O O . ASP A 1 644 ? -5.633 -4.750 -18.409 1.00 91.31 644 ASP A O 1
ATOM 5097 N N . GLY A 1 645 ? -5.262 -6.022 -16.604 1.00 87.69 645 GLY A N 1
ATOM 5098 C CA . GLY A 1 645 ? -4.631 -4.971 -15.801 1.00 87.69 645 GLY A CA 1
ATOM 5099 C C . GLY A 1 645 ? -5.555 -3.833 -15.345 1.00 87.69 645 GLY A C 1
ATOM 5100 O O . GLY A 1 645 ? -5.075 -2.875 -14.732 1.00 87.69 645 GLY A O 1
ATOM 5101 N N . GLN A 1 646 ? -6.863 -3.904 -15.615 1.00 85.19 646 GLN A N 1
ATOM 5102 C CA . GLN A 1 646 ? -7.855 -2.933 -15.145 1.00 85.19 646 GLN A CA 1
ATOM 5103 C C . GLN A 1 646 ? -8.731 -3.539 -14.053 1.00 85.19 646 GLN A C 1
ATOM 5105 O O . GLN A 1 646 ? -9.173 -4.676 -14.172 1.00 85.19 646 GLN A O 1
ATOM 5110 N N . MET A 1 647 ? -8.981 -2.775 -12.989 1.00 86.81 647 MET A N 1
ATOM 5111 C CA . MET A 1 647 ? -9.841 -3.213 -11.893 1.00 86.81 647 MET A CA 1
ATOM 5112 C C . MET A 1 647 ? -11.291 -3.277 -12.362 1.00 86.81 647 MET A C 1
ATOM 5114 O O . MET A 1 647 ? -11.783 -2.316 -12.951 1.00 86.81 647 MET A O 1
ATOM 5118 N N . VAL A 1 648 ? -11.958 -4.389 -12.073 1.00 82.06 648 VAL A N 1
ATOM 5119 C CA . VAL A 1 648 ? -13.364 -4.609 -12.424 1.00 82.06 648 VAL A CA 1
ATOM 5120 C C . VAL A 1 648 ? -14.264 -4.705 -11.190 1.00 82.06 648 VAL A C 1
ATOM 5122 O O . VAL A 1 648 ? -15.408 -4.282 -11.261 1.00 82.06 648 VAL A O 1
ATOM 5125 N N . LEU A 1 649 ? -13.744 -5.144 -10.035 1.00 78.31 649 LEU A N 1
ATOM 5126 C CA . LEU A 1 649 ? -14.507 -5.264 -8.784 1.00 78.31 649 LEU A CA 1
ATOM 5127 C C . LEU A 1 649 ? -13.679 -4.819 -7.573 1.00 78.31 649 LEU A C 1
ATOM 5129 O O . LEU A 1 649 ? -12.481 -5.109 -7.491 1.00 78.31 649 LEU A O 1
ATOM 5133 N N . VAL A 1 650 ? -14.357 -4.211 -6.596 1.00 76.38 650 VAL A N 1
ATOM 5134 C CA . VAL A 1 650 ? -13.910 -4.119 -5.201 1.00 76.38 650 VAL A CA 1
ATOM 5135 C C . VAL A 1 650 ? -15.014 -4.672 -4.318 1.00 76.38 650 VAL A C 1
ATOM 5137 O O . VAL A 1 650 ? -16.118 -4.140 -4.325 1.00 76.38 650 VAL A O 1
ATOM 5140 N N . GLU A 1 651 ? -14.692 -5.690 -3.531 1.00 75.31 651 GLU A N 1
ATOM 5141 C CA . GLU A 1 651 ? -15.633 -6.320 -2.614 1.00 75.31 651 GLU A CA 1
ATOM 5142 C C . GLU A 1 651 ? -15.075 -6.284 -1.190 1.00 75.31 651 GLU A C 1
ATOM 5144 O O . GLU A 1 651 ? -13.973 -6.784 -0.934 1.00 75.31 651 GLU A O 1
ATOM 5149 N N . ASN A 1 652 ? -15.831 -5.695 -0.260 1.00 72.31 652 ASN A N 1
ATOM 5150 C CA . ASN A 1 652 ? -15.508 -5.699 1.167 1.00 72.31 652 ASN A CA 1
ATOM 5151 C C . ASN A 1 652 ? -16.439 -6.682 1.866 1.00 72.31 652 ASN A C 1
ATOM 5153 O O . ASN A 1 652 ? -17.650 -6.490 1.890 1.00 72.31 652 ASN A O 1
ATOM 5157 N N . THR A 1 653 ? -15.872 -7.718 2.471 1.00 64.00 653 THR A N 1
ATOM 5158 C CA . THR A 1 653 ? -16.653 -8.797 3.083 1.00 64.00 653 THR A CA 1
ATOM 5159 C C . THR A 1 653 ? -16.263 -8.983 4.537 1.00 64.00 653 THR A C 1
ATOM 5161 O O . THR A 1 653 ? -15.091 -9.196 4.846 1.00 64.00 653 THR A O 1
ATOM 5164 N N . LYS A 1 654 ? -17.257 -8.916 5.431 1.00 58.44 654 LYS A N 1
ATOM 5165 C CA . LYS A 1 654 ? -17.125 -9.222 6.863 1.00 58.44 654 LYS A CA 1
ATOM 5166 C C . LYS A 1 654 ? -16.998 -10.727 7.049 1.00 58.44 654 LYS A C 1
ATOM 5168 O O . LYS A 1 654 ? -18.005 -11.417 7.180 1.00 58.44 654 LYS A O 1
ATOM 5173 N N . MET A 1 655 ? -15.785 -11.260 6.954 1.00 60.75 655 MET A N 1
ATOM 5174 C CA . MET A 1 655 ? -15.570 -12.706 6.938 1.00 60.75 655 MET A CA 1
ATOM 5175 C C . MET A 1 655 ? -14.235 -13.098 7.570 1.00 60.75 655 MET A C 1
ATOM 5177 O O . MET A 1 655 ? -13.176 -12.644 7.137 1.00 60.75 655 MET A O 1
ATOM 5181 N N . ARG A 1 656 ? -14.304 -14.026 8.533 1.00 55.72 656 ARG A N 1
ATOM 5182 C CA . ARG A 1 656 ? -13.180 -14.804 9.066 1.00 55.72 656 ARG A CA 1
ATOM 5183 C C . ARG A 1 656 ? -13.227 -16.189 8.410 1.00 55.72 656 ARG A C 1
ATOM 5185 O O . ARG A 1 656 ? -14.097 -16.990 8.741 1.00 55.72 656 ARG A O 1
ATOM 5192 N N . GLY A 1 657 ? -12.368 -16.436 7.425 1.00 56.59 657 GLY A N 1
ATOM 5193 C CA . GLY A 1 657 ? -12.245 -17.745 6.779 1.00 56.59 657 GLY A CA 1
ATOM 5194 C C . GLY A 1 657 ? -11.062 -18.517 7.355 1.00 56.59 657 GLY A C 1
ATOM 5195 O O . GLY A 1 657 ? -9.966 -17.969 7.440 1.00 56.59 657 GLY A O 1
ATOM 5196 N N . ASP A 1 658 ? -11.257 -19.786 7.714 1.00 60.12 658 ASP A N 1
ATOM 5197 C CA . ASP A 1 658 ? -10.148 -20.682 8.046 1.00 60.12 658 ASP A CA 1
ATOM 5198 C C . ASP A 1 658 ? -9.655 -21.357 6.758 1.00 60.12 658 ASP A C 1
ATOM 5200 O O . ASP A 1 658 ? -10.308 -22.242 6.200 1.00 60.12 658 ASP A O 1
ATOM 5204 N N . ILE A 1 659 ? -8.487 -20.935 6.261 1.00 65.31 659 ILE A N 1
ATOM 5205 C CA . ILE A 1 659 ? -7.749 -21.714 5.264 1.00 65.31 659 ILE A CA 1
ATOM 5206 C C . ILE A 1 659 ? -7.063 -22.867 5.995 1.00 65.31 659 ILE A C 1
ATOM 5208 O O . ILE A 1 659 ? -6.215 -22.646 6.858 1.00 65.31 659 ILE A O 1
ATOM 5212 N N . LYS A 1 660 ? -7.409 -24.103 5.628 1.00 60.12 660 LYS A N 1
ATOM 5213 C CA . LYS A 1 660 ? -6.709 -25.291 6.118 1.00 60.12 660 LYS A CA 1
ATOM 5214 C C . LYS A 1 660 ? -5.339 -25.390 5.449 1.00 60.12 660 LYS A C 1
ATOM 5216 O O . LYS A 1 660 ? -5.233 -25.597 4.233 1.00 60.12 660 LYS A O 1
ATOM 5221 N N . SER A 1 661 ? -4.293 -25.217 6.249 1.00 60.81 661 SER A N 1
ATOM 5222 C CA . SER A 1 661 ? -2.912 -25.457 5.837 1.00 60.81 661 SER A CA 1
ATOM 5223 C C . SER A 1 661 ? -2.714 -26.928 5.452 1.00 60.81 661 SER A C 1
ATOM 5225 O O . SER A 1 661 ? -3.379 -27.821 5.976 1.00 60.81 661 SER A O 1
ATOM 5227 N N . GLY A 1 662 ? -1.824 -27.188 4.491 1.00 59.94 662 GLY A N 1
ATOM 5228 C CA . GLY A 1 662 ? -1.466 -28.548 4.067 1.00 59.94 662 GLY A CA 1
ATOM 5229 C C . GLY A 1 662 ? -2.442 -29.245 3.109 1.00 59.94 662 GLY A C 1
ATOM 5230 O O . GLY A 1 662 ? -2.136 -30.330 2.622 1.00 59.94 662 GLY A O 1
ATOM 5231 N N . GLU A 1 663 ? -3.590 -28.649 2.778 1.00 74.69 663 GLU A N 1
ATOM 5232 C CA . GLU A 1 663 ? -4.438 -29.169 1.700 1.00 74.69 663 GLU A CA 1
ATOM 5233 C C . GLU A 1 663 ? -3.850 -28.815 0.328 1.00 74.69 663 GLU A C 1
ATOM 5235 O O . GLU A 1 663 ? -3.417 -27.686 0.102 1.00 74.69 663 GLU A O 1
ATOM 5240 N N . GLY A 1 664 ? -3.837 -29.778 -0.596 1.00 85.38 664 GLY A N 1
ATOM 5241 C CA . GLY A 1 664 ? -3.436 -29.562 -1.987 1.00 85.38 664 GLY A CA 1
ATOM 5242 C C . GLY A 1 664 ? -4.429 -28.711 -2.787 1.00 85.38 664 GLY A C 1
ATOM 5243 O O . GLY A 1 664 ? -5.458 -28.253 -2.283 1.00 85.38 664 GLY A O 1
ATOM 5244 N N . GLY A 1 665 ? -4.142 -28.527 -4.068 1.00 89.94 665 GLY A N 1
ATOM 5245 C CA . GLY A 1 665 ? -4.988 -27.794 -5.004 1.00 89.94 665 GLY A CA 1
ATOM 5246 C C . GLY A 1 665 ? -4.970 -28.383 -6.400 1.00 89.94 665 GLY A C 1
ATOM 5247 O O . GLY A 1 665 ? -4.392 -29.443 -6.630 1.00 89.94 665 GLY A O 1
ATOM 5248 N N . PHE A 1 666 ? -5.602 -27.675 -7.325 1.00 91.50 666 PHE A N 1
ATOM 5249 C CA . PHE A 1 666 ? -5.670 -28.066 -8.722 1.00 91.50 666 PHE A CA 1
ATOM 5250 C C . PHE A 1 666 ? -5.570 -26.844 -9.633 1.00 91.50 666 PHE A C 1
ATOM 5252 O O . PHE A 1 666 ? -6.180 -25.814 -9.357 1.00 91.50 666 PHE A O 1
ATOM 5259 N N . ILE A 1 667 ? -4.835 -26.969 -10.734 1.00 94.44 667 ILE A N 1
ATOM 5260 C CA . ILE A 1 667 ? -4.909 -26.046 -11.872 1.00 94.44 667 ILE A CA 1
ATOM 5261 C C . ILE A 1 667 ? -5.891 -26.662 -12.868 1.00 94.44 667 ILE A C 1
ATOM 5263 O O . ILE A 1 667 ? -5.735 -27.832 -13.226 1.00 94.44 667 ILE A O 1
ATOM 5267 N N . GLY A 1 668 ? -6.898 -25.899 -13.290 1.00 93.69 668 GLY A N 1
ATOM 5268 C CA . GLY A 1 668 ? -7.904 -26.353 -14.256 1.00 93.69 668 GLY A CA 1
ATOM 5269 C C . GLY A 1 668 ? -9.102 -27.115 -13.670 1.00 93.69 668 GLY A C 1
ATOM 5270 O O . GLY A 1 668 ? -9.928 -27.601 -14.439 1.00 93.69 668 GLY A O 1
ATOM 5271 N N . TYR A 1 669 ? -9.228 -27.246 -12.341 1.00 91.75 669 TYR A N 1
ATOM 5272 C CA . TYR A 1 669 ? -10.304 -28.037 -11.727 1.00 91.75 669 TYR A CA 1
ATOM 5273 C C . TYR A 1 669 ? -10.759 -27.529 -10.353 1.00 91.75 669 TYR A C 1
ATOM 5275 O O . TYR A 1 669 ? -9.951 -27.202 -9.486 1.00 91.75 669 TYR A O 1
ATOM 5283 N N . ASP A 1 670 ? -12.075 -27.515 -10.145 1.00 88.69 670 ASP A N 1
ATOM 5284 C CA . ASP A 1 670 ? -12.729 -27.362 -8.847 1.00 88.69 670 ASP A CA 1
ATOM 5285 C C . ASP A 1 670 ? -13.426 -28.680 -8.456 1.00 88.69 670 ASP A C 1
ATOM 5287 O O . ASP A 1 670 ? -14.451 -29.029 -9.057 1.00 88.69 670 ASP A O 1
ATOM 5291 N N . PRO A 1 671 ? -12.934 -29.395 -7.427 1.00 84.44 671 PRO A N 1
ATOM 5292 C CA . PRO A 1 671 ? -13.532 -30.647 -6.974 1.00 84.44 671 PRO A CA 1
ATOM 5293 C C . PRO A 1 671 ? -14.869 -30.471 -6.244 1.00 84.44 671 PRO A C 1
ATOM 5295 O O . PRO A 1 671 ? -15.630 -31.432 -6.148 1.00 84.44 671 PRO A O 1
ATOM 5298 N N . GLY A 1 672 ? -15.167 -29.277 -5.721 1.00 80.31 672 GLY A N 1
ATOM 5299 C CA . GLY A 1 672 ? -16.408 -28.989 -5.007 1.00 80.31 672 GLY A CA 1
ATOM 5300 C C . GLY A 1 672 ? -17.607 -28.952 -5.950 1.00 80.31 672 GLY A C 1
ATOM 5301 O O . GLY A 1 672 ? -18.574 -29.684 -5.745 1.00 80.31 672 GLY A O 1
ATOM 5302 N N . ALA A 1 673 ? -17.525 -28.142 -7.009 1.00 81.81 673 ALA A N 1
ATOM 5303 C CA . ALA A 1 673 ? -18.572 -28.051 -8.029 1.00 81.81 673 ALA A CA 1
ATOM 5304 C C . ALA A 1 673 ? -18.370 -29.012 -9.217 1.00 81.81 673 ALA A C 1
ATOM 5306 O O . ALA A 1 673 ? -19.171 -28.987 -10.151 1.00 81.81 673 ALA A O 1
ATOM 5307 N N . LYS A 1 674 ? -17.307 -29.832 -9.202 1.00 87.94 674 LYS A N 1
ATOM 5308 C CA . LYS A 1 674 ? -16.864 -30.678 -10.329 1.00 87.94 674 LYS A CA 1
ATOM 5309 C C . LYS A 1 674 ? -16.728 -29.882 -11.630 1.00 87.94 674 LYS A C 1
ATOM 5311 O O . LYS A 1 674 ? -17.184 -30.304 -12.691 1.00 87.94 674 LYS A O 1
ATOM 5316 N N . ARG A 1 675 ? -16.141 -28.691 -11.527 1.00 89.19 675 ARG A N 1
ATOM 5317 C CA . ARG A 1 675 ? -16.021 -27.750 -12.641 1.00 89.19 675 ARG A CA 1
ATOM 5318 C C . ARG A 1 675 ? -14.620 -27.830 -13.222 1.00 89.19 675 ARG A C 1
ATOM 5320 O O . ARG A 1 675 ? -13.657 -27.449 -12.562 1.00 89.19 675 ARG A O 1
ATOM 5327 N N . TYR A 1 676 ? -14.526 -28.293 -14.458 1.00 92.88 676 TYR A N 1
ATOM 5328 C CA . TYR A 1 676 ? -13.280 -28.338 -15.215 1.00 92.88 676 TYR A CA 1
ATOM 5329 C C . TYR A 1 676 ? -13.131 -27.090 -16.073 1.00 92.88 676 TYR A C 1
ATOM 5331 O O . TYR A 1 676 ? -14.119 -26.526 -16.545 1.00 92.88 676 TYR A O 1
ATOM 5339 N N . PHE A 1 677 ? -11.892 -26.652 -16.257 1.00 95.31 677 PHE A N 1
ATOM 5340 C CA . PHE A 1 677 ? -11.554 -25.629 -17.233 1.00 95.31 677 PHE A CA 1
ATOM 5341 C C . PHE A 1 677 ? -11.456 -26.235 -18.629 1.00 95.31 677 PHE A C 1
ATOM 5343 O O . PHE A 1 677 ? -10.904 -27.317 -18.814 1.00 95.31 677 PHE A O 1
ATOM 5350 N N . THR A 1 678 ? -11.979 -25.516 -19.617 1.00 95.75 678 THR A N 1
ATOM 5351 C CA . THR A 1 678 ? -11.783 -25.834 -21.035 1.00 95.75 678 THR A CA 1
ATOM 5352 C C . THR A 1 678 ? -11.151 -24.628 -21.713 1.00 95.75 678 THR A C 1
ATOM 5354 O O . THR A 1 678 ? -11.752 -23.556 -21.731 1.00 95.75 678 THR A O 1
ATOM 5357 N N . GLY A 1 679 ? -9.947 -24.770 -22.258 1.00 95.25 679 GLY A N 1
ATOM 5358 C CA . GLY A 1 679 ? -9.178 -23.665 -22.833 1.00 95.25 679 GLY A CA 1
ATOM 5359 C C . GLY A 1 679 ? -7.693 -23.760 -22.507 1.00 95.25 679 GLY A C 1
ATOM 5360 O O . GLY A 1 679 ? -7.200 -24.814 -22.123 1.00 95.25 679 GLY A O 1
ATOM 5361 N N . GLU A 1 680 ? -6.976 -22.655 -22.638 1.00 96.44 680 GLU A N 1
ATOM 5362 C CA . GLU A 1 680 ? -5.539 -22.565 -22.385 1.00 96.44 680 GLU A CA 1
ATOM 5363 C C . GLU A 1 680 ? -5.272 -21.695 -21.147 1.00 96.44 680 GLU A C 1
ATOM 5365 O O . GLU A 1 680 ? -5.918 -20.658 -20.963 1.00 96.44 680 GLU A O 1
ATOM 5370 N N . ILE A 1 681 ? -4.336 -22.117 -20.292 1.00 96.25 681 ILE A N 1
ATOM 5371 C CA . ILE A 1 681 ? -3.832 -21.344 -19.148 1.00 96.25 681 ILE A CA 1
ATOM 5372 C C . ILE A 1 681 ? -2.328 -21.183 -19.313 1.00 96.25 681 ILE A C 1
ATOM 5374 O O . ILE A 1 681 ? -1.611 -22.149 -19.578 1.00 96.25 681 ILE A O 1
ATOM 5378 N N . ASP A 1 682 ? -1.854 -19.967 -19.093 1.00 94.56 682 ASP A N 1
ATOM 5379 C CA . ASP A 1 682 ? -0.439 -19.649 -19.088 1.00 94.56 682 ASP A CA 1
ATOM 5380 C C . ASP A 1 682 ? -0.097 -18.734 -17.906 1.00 94.56 682 ASP A C 1
ATOM 5382 O O . ASP A 1 682 ? -0.940 -18.001 -17.374 1.00 94.56 682 ASP A O 1
ATOM 5386 N N . ASN A 1 683 ? 1.175 -18.741 -17.511 1.00 93.38 683 ASN A N 1
ATOM 5387 C CA . ASN A 1 683 ? 1.756 -17.691 -16.696 1.00 93.38 683 ASN A CA 1
ATOM 5388 C C . ASN A 1 683 ? 1.053 -17.525 -15.323 1.00 93.38 683 ASN A C 1
ATOM 5390 O O . ASN A 1 683 ? 0.926 -16.407 -14.803 1.00 93.38 683 ASN A O 1
ATOM 5394 N N . LEU A 1 684 ? 0.609 -18.639 -14.722 1.00 95.44 684 LEU A N 1
ATOM 5395 C CA . LEU A 1 684 ? -0.099 -18.663 -13.438 1.00 95.44 684 LEU A CA 1
ATOM 5396 C C . LEU A 1 684 ? 0.863 -18.333 -12.290 1.00 95.44 684 LEU A C 1
ATOM 5398 O O . LEU A 1 684 ? 1.861 -19.020 -12.073 1.00 95.44 684 LEU A O 1
ATOM 5402 N N . ARG A 1 685 ? 0.543 -17.288 -11.527 1.00 94.69 685 ARG A N 1
ATOM 5403 C CA . ARG A 1 685 ? 1.342 -16.756 -10.419 1.00 94.69 685 ARG A CA 1
ATOM 5404 C C . ARG A 1 685 ? 0.520 -16.667 -9.146 1.00 94.69 685 ARG A C 1
ATOM 5406 O O . ARG A 1 685 ? -0.623 -16.209 -9.171 1.00 94.69 685 ARG A O 1
ATOM 5413 N N . ILE A 1 686 ? 1.132 -17.047 -8.028 1.00 93.88 686 ILE A N 1
ATOM 5414 C CA . ILE A 1 686 ? 0.524 -16.988 -6.696 1.00 93.88 686 ILE A CA 1
ATOM 5415 C C . ILE A 1 686 ? 1.469 -16.253 -5.747 1.00 93.88 686 ILE A C 1
ATOM 5417 O O . ILE A 1 686 ? 2.635 -16.626 -5.630 1.00 93.88 686 ILE A O 1
ATOM 5421 N N . TYR A 1 687 ? 0.960 -15.235 -5.054 1.00 93.44 687 TYR A N 1
ATOM 5422 C CA . TYR A 1 687 ? 1.718 -14.382 -4.139 1.00 93.44 687 TYR A CA 1
ATOM 5423 C C . TYR A 1 687 ? 1.179 -14.448 -2.708 1.00 93.44 687 TYR A C 1
ATOM 5425 O O . TYR A 1 687 ? -0.035 -14.465 -2.526 1.00 93.44 687 TYR A O 1
ATOM 5433 N N . ASN A 1 688 ? 2.050 -14.355 -1.699 1.00 90.50 688 ASN A N 1
ATOM 5434 C CA . ASN A 1 688 ? 1.695 -14.229 -0.272 1.00 90.50 688 ASN A CA 1
ATOM 5435 C C . ASN A 1 688 ? 1.457 -12.776 0.180 1.00 90.50 688 ASN A C 1
ATOM 5437 O O . ASN A 1 688 ? 1.689 -12.416 1.335 1.00 90.50 688 ASN A O 1
ATOM 5441 N N . ARG A 1 689 ? 1.062 -11.914 -0.756 1.00 90.31 689 ARG A N 1
ATOM 5442 C CA . ARG A 1 689 ? 0.684 -10.532 -0.478 1.00 90.31 689 ARG A CA 1
ATOM 5443 C C . ARG A 1 689 ? -0.316 -10.030 -1.501 1.00 90.31 689 ARG A C 1
ATOM 5445 O O . ARG A 1 689 ? -0.426 -10.563 -2.608 1.00 90.31 689 ARG A O 1
ATOM 5452 N N . GLN A 1 690 ? -0.980 -8.937 -1.163 1.00 91.38 690 GLN A N 1
ATOM 5453 C CA . GLN A 1 690 ? -1.711 -8.145 -2.139 1.00 91.38 690 GLN A CA 1
ATOM 5454 C C . GLN A 1 690 ? -0.723 -7.420 -3.069 1.00 91.38 690 GLN A C 1
ATOM 5456 O O . GLN A 1 690 ? 0.149 -6.674 -2.611 1.00 91.38 690 GLN A O 1
ATOM 5461 N N . LEU A 1 691 ? -0.861 -7.633 -4.379 1.00 91.81 691 LEU A N 1
ATOM 5462 C CA . LEU A 1 691 ? -0.197 -6.807 -5.380 1.00 91.81 691 LEU A CA 1
ATOM 5463 C C . LEU A 1 691 ? -0.903 -5.456 -5.506 1.00 91.81 691 LEU A C 1
ATOM 5465 O O . LEU A 1 691 ? -2.129 -5.354 -5.429 1.00 91.81 691 LEU A O 1
ATOM 5469 N N . ARG A 1 692 ? -0.117 -4.405 -5.723 1.00 87.38 692 ARG A N 1
ATOM 5470 C CA . ARG A 1 692 ? -0.617 -3.063 -6.027 1.00 87.38 692 ARG A CA 1
ATOM 5471 C C . ARG A 1 692 ? -1.022 -2.971 -7.497 1.00 87.38 692 ARG A C 1
ATOM 5473 O O . ARG A 1 692 ? -0.492 -3.676 -8.349 1.00 87.38 692 ARG A O 1
ATOM 5480 N N . GLU A 1 693 ? -1.904 -2.031 -7.825 1.00 84.38 693 GLU A N 1
ATOM 5481 C CA . GLU A 1 693 ? -2.396 -1.851 -9.202 1.00 84.38 693 GLU A CA 1
ATOM 5482 C C . GLU A 1 693 ? -1.278 -1.604 -10.224 1.00 84.38 693 GLU A C 1
ATOM 5484 O O . GLU A 1 693 ? -1.368 -2.050 -11.365 1.00 84.38 693 GLU A O 1
ATOM 5489 N N . ASN A 1 694 ? -0.205 -0.910 -9.833 1.00 77.06 694 ASN A N 1
ATOM 5490 C CA . ASN A 1 694 ? 0.947 -0.690 -10.705 1.00 77.06 694 ASN A CA 1
ATOM 5491 C C . ASN A 1 694 ? 1.728 -1.985 -10.978 1.00 77.06 694 ASN A C 1
ATOM 5493 O O . ASN A 1 694 ? 2.179 -2.177 -12.101 1.00 77.06 694 ASN A O 1
ATOM 5497 N N . GLU A 1 695 ? 1.850 -2.876 -9.994 1.00 89.00 695 GLU A N 1
ATOM 5498 C CA . GLU A 1 695 ? 2.483 -4.191 -10.154 1.00 89.00 695 GLU A CA 1
ATOM 5499 C C . GLU A 1 695 ? 1.641 -5.094 -11.063 1.00 89.00 695 GLU A C 1
ATOM 5501 O O . GLU A 1 695 ? 2.176 -5.758 -11.943 1.00 89.00 695 GLU A O 1
ATOM 5506 N N . ILE A 1 696 ? 0.312 -5.050 -10.929 1.00 90.69 696 ILE A N 1
ATOM 5507 C CA . ILE A 1 696 ? -0.610 -5.781 -11.814 1.00 90.69 696 ILE A CA 1
ATOM 5508 C C . ILE A 1 696 ? -0.511 -5.246 -13.249 1.00 90.69 696 ILE A C 1
ATOM 5510 O O . ILE A 1 696 ? -0.437 -6.023 -14.197 1.00 90.69 696 ILE A O 1
ATOM 5514 N N . ARG A 1 697 ? -0.433 -3.921 -13.433 1.00 84.69 697 ARG A N 1
ATOM 5515 C CA . ARG A 1 697 ? -0.189 -3.321 -14.757 1.00 84.69 697 ARG A CA 1
ATOM 5516 C C . ARG A 1 697 ? 1.170 -3.723 -15.332 1.00 84.69 697 ARG A C 1
ATOM 5518 O O . ARG A 1 697 ? 1.254 -3.958 -16.530 1.00 84.69 697 ARG A O 1
ATOM 5525 N N . GLN A 1 698 ? 2.217 -3.817 -14.511 1.00 83.81 698 GLN A N 1
ATOM 5526 C CA . GLN A 1 698 ? 3.525 -4.312 -14.956 1.00 83.81 698 GLN A CA 1
ATOM 5527 C C . GLN A 1 698 ? 3.450 -5.771 -15.425 1.00 83.81 698 GLN A C 1
ATOM 5529 O O . GLN A 1 698 ? 4.002 -6.088 -16.475 1.00 83.81 698 GLN A O 1
ATOM 5534 N N . LEU A 1 699 ? 2.738 -6.638 -14.692 1.00 86.44 699 LEU A N 1
ATOM 5535 C CA . LEU A 1 699 ? 2.502 -8.023 -15.114 1.00 86.44 699 LEU A CA 1
ATOM 5536 C C . LEU A 1 699 ? 1.734 -8.090 -16.440 1.00 86.44 699 LEU A C 1
ATOM 5538 O O . LEU A 1 699 ? 2.095 -8.885 -17.298 1.00 86.44 699 LEU A O 1
ATOM 5542 N N . TYR A 1 700 ? 0.734 -7.230 -16.634 1.00 88.50 700 TYR A N 1
ATOM 5543 C CA . TYR A 1 700 ? -0.034 -7.172 -17.878 1.00 88.50 700 TYR A CA 1
ATOM 5544 C C . TYR A 1 700 ? 0.812 -6.742 -19.085 1.00 88.50 700 TYR A C 1
ATOM 5546 O O . TYR A 1 700 ? 0.842 -7.434 -20.096 1.00 88.50 700 TYR A O 1
ATOM 5554 N N . PHE A 1 701 ? 1.526 -5.616 -18.980 1.00 75.88 701 PHE A N 1
ATOM 5555 C CA . PHE A 1 701 ? 2.233 -5.021 -20.121 1.00 75.88 701 PHE A CA 1
ATOM 5556 C C . PHE A 1 701 ? 3.522 -5.741 -20.525 1.00 75.88 701 PHE A C 1
ATOM 5558 O O . PHE A 1 701 ? 4.008 -5.480 -21.614 1.00 75.88 701 PHE A O 1
ATOM 5565 N N . LYS A 1 702 ? 4.101 -6.606 -19.680 1.00 69.56 702 LYS A N 1
ATOM 5566 C CA . LYS A 1 702 ? 5.283 -7.393 -20.075 1.00 69.56 702 LYS A CA 1
ATOM 5567 C C . LYS A 1 702 ? 4.945 -8.533 -21.043 1.00 69.56 702 LYS A C 1
ATOM 5569 O O . LYS A 1 702 ? 5.821 -8.968 -21.781 1.00 69.56 702 LYS A O 1
ATOM 5574 N N . HIS A 1 703 ? 3.724 -9.061 -20.970 1.00 60.72 703 HIS A N 1
ATOM 5575 C CA . HIS A 1 703 ? 3.305 -10.228 -21.758 1.00 60.72 703 HIS A CA 1
ATOM 5576 C C . HIS A 1 703 ? 2.556 -9.859 -23.044 1.00 60.72 703 HIS A C 1
ATOM 5578 O O . HIS A 1 703 ? 2.286 -10.756 -23.836 1.00 60.72 703 HIS A O 1
ATOM 5584 N N . GLN A 1 704 ? 2.257 -8.568 -23.246 1.00 50.06 704 GLN A N 1
ATOM 5585 C CA . GLN A 1 704 ? 1.900 -7.983 -24.546 1.00 50.06 704 GLN A CA 1
ATOM 5586 C C . GLN A 1 704 ? 3.161 -7.647 -25.334 1.00 50.06 704 GLN A C 1
ATOM 5588 O O . GLN A 1 704 ? 3.122 -7.807 -26.573 1.00 50.06 704 GLN A O 1
#

InterPro domains:
  IPR013320 Concanavalin A-like lectin/glucanase domain superfamily [SSF49899] (492-701)

Mean predicted aligned error: 19.46 Å

Sequence (704 aa):
MNFLVLNKKGTSRSSLWTLALCLLLLIPIQLIGQNRPSWVSSRPINTMYYTGIGYAEKSQEDYMKIAKRKALSDLVSEIEVKVASNSLLNTLEDNGQVSTSFKEDIKVEAQRTIEDYQLVETWENDTEYWVYYQLNKYDYKEKERLRIERIQQKAHDNLQKAKRHKISGNISGAIFNYVEGLKLIQNDLNKNLAYQVNGETIYLGNELYQGLLGAFEDVELSAIPNSVKAQNFQAVKEPISLIAKQGAYSIANLPLKSEFTSGSGELNANLITNEHGSAKLQILNVTSKQSRQMVRIKPDMEKLCAANDKVVRNLIRTIKSIPEAQVTINLEAQTLKAFLRQGQYGNSALIKSVKRILSNNYFNFVPNEASADVIVDLSEEFRKGGTVPGEMYNMKEYFTSVSLQIVKRNTQETVFQYSVNDQRSLAPESTSESTARMSASRNVLKKMQRKLIQELKKLQMTIDHSAAAPSVQPRVQTERVQQSNTTQTHELLVPSGLLAYYTFDDGTGKNSMGLSNYNALVQGDHAPMVINSTLSGAGKSAQFNGDSYLAIPQHPIENWSAYTISAWVKTSSGGAILGRKAAGCTILGTTLQNQLFYQKRYSDGGYLTFDFDANRLLLDNQWHMITLTVEVLEYESRSKLFVDGQMVLVENTKMRGDIKSGEGGFIGYDPGAKRYFTGEIDNLRIYNRQLRENEIRQLYFKHQ

Organism: NCBI:txid2184082

pLDDT: mean 81.22, std 17.43, range [24.61, 98.25]

Nearest PDB structures (foldseek):
  6qns-assembly1_A  TM=6.975E-01  e=8.658E-10  Clostridium botulinum
  5vid-assembly2_B  TM=6.725E-01  e=8.212E-10  Clostridium botulinum
  1s0g-assembly1_A  TM=6.887E-01  e=3.078E-09  Clostridium botulinum
  5vmr-assembly2_B  TM=6.816E-01  e=9.846E-09  Clostridium botulinum
  7oa8-assembly1_A  TM=3.991E-01  e=8.402E-09  Streptococcus sanguinis

Solvent-accessible surface area (backbone atoms only — not comparable to full-atom values): 38686 Å² total; per-residue (Å²): 134,90,88,78,92,85,87,84,88,81,89,79,91,84,83,94,87,88,88,85,81,90,88,84,82,82,76,79,82,70,78,74,72,74,72,80,56,64,63,82,79,44,81,79,86,55,95,57,39,43,57,10,60,12,64,24,43,64,86,43,85,63,22,72,60,48,6,51,52,40,10,44,50,37,27,52,56,70,69,50,90,62,71,32,84,72,6,37,41,47,68,40,48,84,71,50,89,59,42,64,59,50,56,51,52,33,53,55,48,50,54,71,68,66,70,85,62,40,82,74,50,72,51,71,63,98,54,40,37,36,38,34,34,36,30,53,48,63,64,51,51,51,53,49,49,57,49,49,54,53,43,52,54,54,31,48,51,22,42,53,50,13,52,52,22,48,76,72,36,28,44,40,56,14,43,36,24,21,46,55,25,47,62,70,40,62,76,47,37,35,41,68,52,71,44,81,52,100,91,41,81,44,39,52,57,46,55,29,50,52,50,47,60,53,56,44,63,70,41,46,40,43,42,48,65,38,60,46,71,36,44,67,22,26,52,39,90,73,60,28,39,32,42,32,29,43,80,95,42,45,26,28,61,39,46,40,41,73,46,64,81,38,59,44,60,41,65,67,78,86,37,43,17,37,84,76,4,37,26,70,49,35,45,56,25,34,64,44,91,48,54,67,24,33,35,39,34,30,70,28,60,68,76,46,53,70,60,86,50,69,68,58,45,56,58,59,68,68,54,78,73,70,46,59,26,56,34,40,39,38,45,55,92,71,70,44,31,23,14,79,46,73,45,102,68,73,55,66,68,57,52,54,49,50,52,52,53,38,44,75,65,48,32,44,77,41,98,44,66,90,75,23,56,27,36,32,42,42,41,67,48,79,46,82,59,60,75,47,85,47,98,91,55,45,27,30,34,34,30,38,28,38,41,39,36,34,24,34,56,89,78,66,47,74,52,41,79,49,74,47,74,64,46,75,38,76,38,54,61,88,53,52,68,71,58,46,48,55,54,44,52,52,54,51,47,60,54,42,62,63,49,49,62,59,54,58,63,70,42,56,50,86,81,77,90,81,76,74,81,87,81,88,86,81,94,79,82,91,76,94,73,84,84,75,85,76,76,82,78,75,82,72,74,77,56,80,51,57,64,41,32,35,48,28,59,89,67,46,48,51,27,76,67,72,50,70,64,46,28,28,39,73,57,75,94,26,47,47,49,67,41,86,54,44,82,67,75,66,57,21,11,38,35,24,82,49,73,14,33,30,41,19,65,30,33,87,77,38,56,76,59,28,23,24,42,35,32,35,37,27,16,66,54,30,22,18,53,36,15,27,63,57,65,43,50,64,32,39,32,34,41,79,84,42,22,43,34,41,30,42,32,43,68,88,73,51,64,51,74,48,75,40,78,63,90,50,82,59,48,70,59,46,80,41,37,44,33,42,29,30,41,62,52,100,59,28,30,41,37,36,37,27,52,68,50,39,80,71,49,79,47,81,41,85,49,64,44,75,52,67,58,76,42,25,21,23,41,21,26,25,70,62,80,68,33,33,14,29,34,36,43,30,56,35,35,34,28,70,32,54,68,51,71,70,57,44,35,50,61,43,63,73,50,102

Radius of gyration: 36.3 Å; Cα contacts (8 Å, |Δi|>4): 1415; chains: 1; bounding box: 116×68×93 Å